Protein AF-A0A257M7D3-F1 (afdb_monomer_lite)

Radius of gyration: 27.9 Å; chains: 1; bounding box: 73×60×81 Å

Sequence (633 aa):
IAAAFLEKKAELAGRLEIVSFNLDELPDAGESIVRGLGVDWQVLRLPGGRKNPIYDPYVRSDPKLLTLSPTGNTALIMSGTTRQKEDTEGEPDYARMFQSTLARPWTEPRYVEQLSSLLSGDFLILDPDGGLDPKSPPELKAQSGTRKPLDRTAASVPEETLRAIQACFVAPPLRYRLPHSDISRNYAKAIELCRKTIASHPAAPDLWIVRNRLMVALLGLWKTDSDLGKLAEATAEARTALTAGFPAGGEVIARFCLARETLHQPKAESRAVIDQLVADSGGDKASGQSLAVAALLSLEVADRMRFEDYRGMILKDHTEDPMMWAFGAFLLDRYHRYWLFQVPFTAGWSYGRREAYFMSVGESEEARRLLKTELQAADSKTLRIPEDLDSEFTVIQFTNPPPWSKTREDGLPQSPERLIKPVIDFAATRPKGDVKVLVASFGGDPTAIHAELLAGRSKVDCPVVSVPGGIGSSLVHRLGILSEDTEINSVMLDRQGRILSMISGLATNKDGRTLINVVVRQDEKLVIAALEKGEIEKAKEFILALAPPFDPEALDAKGKKILKKPEHPLAHLRARARVYQALGQLDLALADAEEVVQRQLNTDGGMSLRTDELEQSEALRDSLIKLKQDTKK

Foldseek 3Di:
DLVLCVVCVQVCALLDADEAEAQPPDPVLCPVVCVVSVDPHHHHYDVNRCPRPVCCQACVDPPDDWDAQPLGFTDTDDPPFDPQDADPVRHRPVSVVVVLNCVDLCSDQLNSLLLLLLQLVLLQQDFLADAADLQQTLLNLLAPDDDGGDPADPLAQDPVLLRVLRVLRDDPLVSSVDRLVSNLVSLVVSLVSLVVSCVVRVPHPSNLSSLLSNLSSLSSCCSRVVDVVSLVVSQVSLVVSVVVNDDQSSSLSSLLSVLVVQVPPPPRPLVVSLQVQCVVCPNVNHGLSSLSSSLSSCSNVVVPVSVVVSLVVCLVPPLPRLSCLSVNLCSQAQVNVVRSNDHPDDGDLLVVLVSVCSLQQFDPSQQVDFDFDWWAFLVRDIDTPLPNPPAQKEKEKEAEDDPADPDPPVLFHNAPCLLCVLVVVVCVLAPVSRYAYAYEYLDDRQVVNQVVCCVDPVNDRHTYTYDPVRCSNSVCSSQLQNCRGRFIWMFMAGSNRRTRDTDNRSDPCSRPSSVVSSVLLVLLVVLVVCVVVVVLVVSVVSLCSQQPDDDQQDADPVRHGPNDRDDHDLSSLQSNLVSCVSVVVLVSSLVSLVVSLVVVCVSCVSNVHDDPVNVVSVVSNVVSVVVVVVVVD

Secondary structure (DSSP, 8-state):
-HHHHHHHHHHHTTT---EEEESS--TTTTHHHHHHTT---EEEE-TTGGGSTTHHHHTSSSS-PPP--TTS--PPPPTT---PPB-TTSSB-HHHHHHHHHSSGGGSHHHHHHHHHHHHTGGGS--TTSS--TTS-HHHHTSSS-PPPP---TTSPPHHHHHHHHTTSPPTTGGGGS-HHHHHHHHHHHHHHHHHHHHH-TT-TTHHHHHHHHHHHHHHHHHHH--HHHHHHHHHHHHHHHHH--STTTTHHHHHHHHHHHHTSTT--HHHHHHHHHHHTTGGG--HHHHHHHHHHHHHTT-HHHHHHHHHHHHHHTTT-GGGHHHHHHHH-HHHHHHTTS-----SHHHHHHHHHHHHS--SSGGG-B--EEEEETTS-EEEETTT--SSEEEEEEEPPSPPPSSTTS-S-S-HHHHHHHHHHHHHT-TT--EEEEEEESSS-HHHHHHHHHHSTT-----EEEPTTGGGSHHHHHTT---TTTS-EEEEEETT-BEEEEE-S-S---STHHHHHHHHHHHHHHHHHHHHTT-HHHHHHHHHHHSPPP-TT-B-TTS-B--S-----HHHHHHHHHHHHHTT-HHHHHHHHHHHHHHHHHHHHHHT---HHHHHHHHHHHHHHHHHHHTT-

Structure (mmCIF, N/CA/C/O backbone):
data_AF-A0A257M7D3-F1
#
_entry.id   AF-A0A257M7D3-F1
#
loop_
_atom_site.group_PDB
_atom_site.id
_atom_site.type_symbol
_atom_site.label_atom_id
_atom_site.label_alt_id
_atom_site.label_comp_id
_atom_site.label_asym_id
_atom_site.label_entity_id
_atom_site.label_seq_id
_atom_site.pdbx_PDB_ins_code
_atom_site.Cartn_x
_atom_site.Cartn_y
_atom_site.Cartn_z
_atom_site.occupancy
_atom_site.B_iso_or_equiv
_atom_site.auth_seq_id
_atom_site.auth_comp_id
_atom_site.auth_asym_id
_atom_site.auth_atom_id
_atom_site.pdbx_PDB_model_num
ATOM 1 N N . ILE A 1 1 ? 21.404 -0.556 25.371 1.00 83.56 1 ILE A N 1
ATOM 2 C CA . ILE A 1 1 ? 20.092 -0.557 24.666 1.00 83.56 1 ILE A CA 1
ATOM 3 C C . ILE A 1 1 ? 19.110 0.413 25.319 1.00 83.56 1 ILE A C 1
ATOM 5 O O . ILE A 1 1 ? 18.704 1.340 24.638 1.00 83.56 1 ILE A O 1
ATOM 9 N N . ALA A 1 2 ? 18.768 0.256 26.607 1.00 89.06 2 ALA A N 1
ATOM 10 C CA . ALA A 1 2 ? 17.772 1.105 27.283 1.00 89.06 2 ALA A CA 1
ATOM 11 C C . ALA A 1 2 ? 18.041 2.617 27.143 1.00 89.06 2 ALA A C 1
ATOM 13 O O . ALA A 1 2 ? 17.144 3.347 26.742 1.00 89.06 2 ALA A O 1
ATOM 14 N N . ALA A 1 3 ? 19.283 3.068 27.353 1.00 89.69 3 ALA A N 1
ATOM 15 C CA . ALA A 1 3 ? 19.664 4.470 27.143 1.00 89.69 3 ALA A CA 1
ATOM 16 C C . ALA A 1 3 ? 19.380 4.960 25.705 1.00 89.69 3 ALA A C 1
ATOM 18 O O . ALA A 1 3 ? 18.671 5.942 25.518 1.00 89.69 3 ALA A O 1
ATOM 19 N N . ALA A 1 4 ? 19.831 4.215 24.688 1.00 87.62 4 ALA A N 1
ATOM 20 C CA . ALA A 1 4 ? 19.592 4.543 23.277 1.00 87.62 4 ALA A CA 1
ATOM 21 C C . ALA A 1 4 ? 18.098 4.510 22.888 1.00 87.62 4 ALA A C 1
ATOM 23 O O . ALA A 1 4 ? 17.669 5.241 21.999 1.00 87.62 4 ALA A O 1
ATOM 24 N N . PHE A 1 5 ? 17.296 3.662 23.541 1.00 89.12 5 PHE A N 1
ATOM 25 C CA . PHE A 1 5 ? 15.842 3.670 23.383 1.00 89.12 5 PHE A CA 1
ATOM 26 C C . PHE A 1 5 ? 15.223 4.925 24.003 1.00 89.12 5 PHE A C 1
ATOM 28 O O . PHE A 1 5 ? 14.406 5.569 23.354 1.00 89.12 5 PHE A O 1
ATOM 35 N N . LEU A 1 6 ? 15.622 5.298 25.222 1.00 91.06 6 LEU A N 1
ATOM 36 C CA . LEU A 1 6 ? 15.100 6.478 25.918 1.00 91.06 6 LEU A CA 1
ATOM 37 C C . LEU A 1 6 ? 15.358 7.773 25.138 1.00 91.06 6 LEU A C 1
ATOM 39 O O . LEU A 1 6 ? 14.456 8.602 25.048 1.00 91.06 6 LEU A O 1
ATOM 43 N N . GLU A 1 7 ? 16.520 7.901 24.492 1.00 89.94 7 GLU A N 1
ATOM 44 C CA . GLU A 1 7 ? 16.837 9.018 23.584 1.00 89.94 7 GLU A CA 1
ATOM 45 C C . GLU A 1 7 ? 15.841 9.155 22.419 1.00 89.94 7 GLU A C 1
ATOM 47 O O . GLU A 1 7 ? 15.617 10.255 21.917 1.00 89.94 7 GLU A O 1
ATOM 52 N N . LYS A 1 8 ? 15.222 8.046 21.995 1.00 86.62 8 LYS A N 1
ATOM 53 C CA . LYS A 1 8 ? 14.304 7.971 20.849 1.00 86.62 8 LYS A CA 1
ATOM 54 C C . LYS A 1 8 ? 12.865 7.616 21.228 1.00 86.62 8 LYS A C 1
ATOM 56 O O . LYS A 1 8 ? 12.041 7.434 20.335 1.00 86.62 8 LYS A O 1
ATOM 61 N N . LYS A 1 9 ? 12.524 7.524 22.519 1.00 86.00 9 LYS A N 1
ATOM 62 C CA . LYS A 1 9 ? 11.232 6.979 22.985 1.00 86.00 9 LYS A CA 1
ATOM 63 C C . LYS A 1 9 ? 10.034 7.689 22.350 1.00 86.00 9 LYS A C 1
ATOM 65 O O . LYS A 1 9 ? 9.109 7.029 21.891 1.00 86.00 9 LYS A O 1
ATOM 70 N N . ALA A 1 10 ? 10.074 9.020 22.281 1.00 82.19 10 ALA A N 1
ATOM 71 C CA . ALA A 1 10 ? 9.010 9.811 21.663 1.00 82.19 10 ALA A CA 1
ATOM 72 C C . ALA A 1 10 ? 8.908 9.585 20.144 1.00 82.19 10 ALA A C 1
ATOM 74 O O . ALA A 1 10 ? 7.807 9.525 19.610 1.00 82.19 10 ALA A O 1
ATOM 75 N N . GLU A 1 11 ? 10.044 9.419 19.460 1.00 80.88 11 GLU A N 1
ATOM 76 C CA . GLU A 1 11 ? 10.101 9.126 18.023 1.00 80.88 11 GLU A CA 1
ATOM 77 C C . GLU A 1 11 ? 9.483 7.750 17.726 1.00 80.88 11 GLU A C 1
ATOM 79 O O . GLU A 1 11 ? 8.815 7.574 16.711 1.00 80.88 11 GLU A O 1
ATOM 84 N N . LEU A 1 12 ? 9.728 6.761 18.591 1.00 84.62 12 LEU A N 1
ATOM 85 C CA . LEU A 1 12 ? 9.393 5.347 18.382 1.00 84.62 12 LEU A CA 1
ATOM 86 C C . LEU A 1 12 ? 8.011 4.930 18.899 1.00 84.62 12 LEU A C 1
ATOM 88 O O . LEU A 1 12 ? 7.609 3.788 18.668 1.00 84.62 12 LEU A O 1
ATOM 92 N N . ALA A 1 13 ? 7.297 5.819 19.591 1.00 82.31 13 ALA A N 1
ATOM 93 C CA . ALA A 1 13 ? 5.972 5.536 20.135 1.00 82.31 13 ALA A CA 1
ATOM 94 C C . ALA A 1 13 ? 5.028 5.003 19.042 1.00 82.31 13 ALA A C 1
ATOM 96 O O . ALA A 1 13 ? 4.959 5.577 17.956 1.00 82.31 13 ALA A O 1
ATOM 97 N N . GLY A 1 14 ? 4.356 3.879 19.314 1.00 77.62 14 GLY A N 1
ATOM 98 C CA . GLY A 1 14 ? 3.456 3.212 18.362 1.00 77.62 14 GLY A CA 1
ATOM 99 C C . GLY A 1 14 ? 4.124 2.414 17.245 1.00 77.62 14 GLY A C 1
ATOM 100 O O . GLY A 1 14 ? 3.480 1.576 16.623 1.00 77.62 14 GLY A O 1
ATOM 101 N N . ARG A 1 15 ? 5.418 2.642 16.990 1.00 81.44 15 ARG A N 1
ATOM 102 C CA . ARG A 1 15 ? 6.153 2.014 15.880 1.00 81.44 15 ARG A CA 1
ATOM 103 C C . ARG A 1 15 ? 6.943 0.786 16.293 1.00 81.44 15 ARG A C 1
ATOM 105 O O . ARG A 1 15 ? 7.139 -0.121 15.489 1.00 81.44 15 ARG A O 1
ATOM 112 N N . LEU A 1 16 ? 7.462 0.802 17.516 1.00 84.69 16 LEU A N 1
ATOM 113 C CA . LEU A 1 16 ? 8.319 -0.248 18.039 1.00 84.69 16 LEU A CA 1
ATOM 114 C C . LEU A 1 16 ? 7.943 -0.563 19.480 1.00 84.69 16 LEU A C 1
ATOM 116 O O . LEU A 1 16 ? 8.000 0.302 20.353 1.00 84.69 16 LEU A O 1
ATOM 120 N N . GLU A 1 17 ? 7.669 -1.836 19.726 1.00 85.00 17 GLU A N 1
ATOM 121 C CA . GLU A 1 17 ? 7.594 -2.396 21.064 1.00 85.00 17 GLU A CA 1
ATOM 122 C C . GLU A 1 17 ? 8.868 -3.195 21.355 1.00 85.00 17 GLU A C 1
ATOM 124 O O . GLU A 1 17 ? 9.373 -3.930 20.502 1.00 85.00 17 GLU A O 1
ATOM 129 N N . ILE A 1 18 ? 9.410 -3.035 22.563 1.00 88.00 18 ILE A N 1
ATOM 130 C CA . ILE A 1 18 ? 10.514 -3.860 23.049 1.00 88.00 18 ILE A CA 1
ATOM 131 C C . ILE A 1 18 ? 9.960 -4.792 24.114 1.00 88.00 18 ILE A C 1
ATOM 133 O O . ILE A 1 18 ? 9.440 -4.349 25.139 1.00 88.00 18 ILE A O 1
ATOM 137 N N . VAL A 1 19 ? 10.131 -6.088 23.869 1.00 90.12 19 VAL A N 1
ATOM 138 C CA . VAL A 1 19 ? 9.801 -7.154 24.809 1.00 90.12 19 VAL A CA 1
ATOM 139 C C . VAL A 1 19 ? 11.103 -7.761 25.318 1.00 90.12 19 VAL A C 1
ATOM 141 O O . VAL A 1 19 ? 11.933 -8.237 24.542 1.00 90.12 19 VAL A O 1
ATOM 144 N N . SER A 1 20 ? 11.299 -7.717 26.631 1.00 91.31 20 SER A N 1
ATOM 145 C CA . SER A 1 20 ? 12.447 -8.307 27.309 1.00 91.31 20 SER A CA 1
ATOM 146 C C . SER A 1 20 ? 12.133 -9.750 27.683 1.00 91.31 20 SER A C 1
ATOM 148 O O . SER A 1 20 ? 11.182 -10.004 28.419 1.00 91.31 20 SER A O 1
ATOM 150 N N . PHE A 1 21 ? 12.943 -10.694 27.208 1.00 90.00 21 PHE A N 1
ATOM 151 C CA . PHE A 1 21 ? 12.859 -12.091 27.625 1.00 90.00 21 PHE A CA 1
ATOM 152 C C . PHE A 1 21 ? 13.926 -12.395 28.671 1.00 90.00 21 PHE A C 1
ATOM 154 O O . PHE A 1 21 ? 15.122 -12.289 28.401 1.00 90.00 21 PHE A O 1
ATOM 161 N N . ASN A 1 22 ? 13.498 -12.821 29.857 1.00 90.69 22 ASN A N 1
ATOM 162 C CA . ASN A 1 22 ? 14.403 -13.327 30.875 1.00 90.69 22 ASN A CA 1
ATOM 163 C C . ASN A 1 22 ? 14.682 -14.816 30.686 1.00 90.69 22 ASN A C 1
ATOM 165 O O . ASN A 1 22 ? 13.774 -15.624 30.473 1.00 90.69 22 ASN A O 1
ATOM 169 N N . LEU A 1 23 ? 15.967 -15.146 30.795 1.00 89.25 23 LEU A N 1
ATOM 170 C CA . LEU A 1 23 ? 16.522 -16.479 30.571 1.00 89.25 23 LEU A CA 1
ATOM 171 C C . LEU A 1 23 ? 17.004 -17.146 31.866 1.00 89.25 23 LEU A C 1
ATOM 173 O O . LEU A 1 23 ? 17.443 -18.295 31.831 1.00 89.25 23 LEU A O 1
ATOM 177 N N . ASP A 1 24 ? 16.938 -16.421 32.984 1.00 88.31 24 ASP A N 1
ATOM 178 C CA . ASP A 1 24 ? 17.492 -16.813 34.283 1.00 88.31 24 ASP A CA 1
ATOM 179 C C . ASP A 1 24 ? 16.401 -17.271 35.268 1.00 88.31 24 ASP A C 1
ATOM 181 O O . ASP A 1 24 ? 16.671 -17.439 36.455 1.00 88.31 24 ASP A O 1
ATOM 185 N N . GLU A 1 25 ? 15.169 -17.485 34.782 1.00 84.12 25 GLU A N 1
ATOM 186 C CA . GLU A 1 25 ? 14.016 -17.954 35.570 1.00 84.12 25 GLU A CA 1
ATOM 187 C C . GLU A 1 25 ? 13.715 -17.074 36.800 1.00 84.12 25 GLU A C 1
ATOM 189 O O . GLU A 1 25 ? 13.218 -17.553 37.823 1.00 84.12 25 GLU A O 1
ATOM 194 N N . LEU A 1 26 ? 13.991 -15.767 36.706 1.00 88.94 26 LEU A N 1
ATOM 195 C CA . LEU A 1 26 ? 13.772 -14.840 37.816 1.00 88.94 26 LEU A CA 1
ATOM 196 C C . LEU A 1 26 ? 12.287 -14.804 38.226 1.00 88.94 26 LEU A C 1
ATOM 198 O O . LEU A 1 26 ? 11.414 -14.841 37.348 1.00 88.94 26 LEU A O 1
ATOM 202 N N . PRO A 1 27 ? 11.964 -14.687 39.532 1.00 88.75 27 PRO A N 1
ATOM 203 C CA . PRO A 1 27 ? 10.584 -14.698 4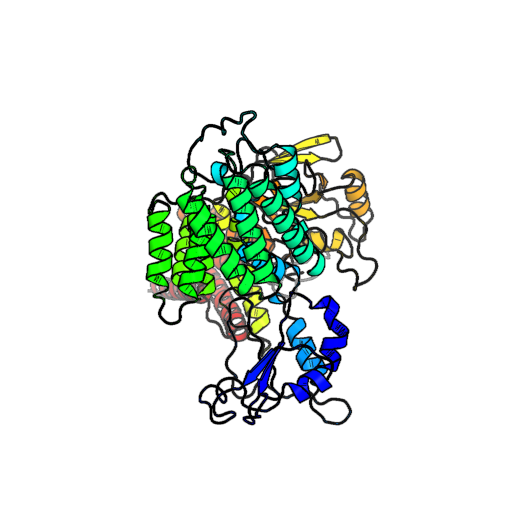0.023 1.00 88.75 27 PRO A CA 1
ATOM 204 C C . PRO A 1 27 ? 9.670 -13.669 39.349 1.00 88.75 27 PRO A C 1
ATOM 206 O O . PRO A 1 27 ? 8.561 -14.020 38.961 1.00 88.75 27 PRO A O 1
ATOM 209 N N . ASP A 1 28 ? 10.162 -12.450 39.130 1.00 92.31 28 ASP A N 1
ATOM 210 C CA . ASP A 1 28 ? 9.473 -11.347 38.445 1.00 92.31 28 ASP A CA 1
ATOM 211 C C . ASP A 1 28 ? 9.850 -11.242 36.956 1.00 92.31 28 ASP A C 1
ATOM 213 O O . ASP A 1 28 ? 9.672 -10.202 36.328 1.00 92.31 28 ASP A O 1
ATOM 217 N N . ALA A 1 29 ? 10.462 -12.295 36.404 1.00 91.31 29 ALA A N 1
ATOM 218 C CA . ALA A 1 29 ? 11.046 -12.314 35.067 1.00 91.31 29 ALA A CA 1
ATOM 219 C C . ALA A 1 29 ? 12.055 -11.171 34.809 1.00 91.31 29 ALA A C 1
ATOM 221 O O . ALA A 1 29 ? 12.336 -10.857 33.662 1.00 91.31 29 ALA A O 1
ATOM 222 N N . GLY A 1 30 ? 12.642 -10.554 35.840 1.00 92.06 30 GLY A N 1
ATOM 223 C CA . GLY A 1 30 ? 13.561 -9.424 35.690 1.00 92.06 30 GLY A CA 1
ATOM 224 C C . GLY A 1 30 ? 12.871 -8.068 35.526 1.00 92.06 30 GLY A C 1
ATOM 225 O O . GLY A 1 30 ? 13.534 -7.095 35.161 1.00 92.06 30 GLY A O 1
ATOM 226 N N . GLU A 1 31 ? 11.568 -7.972 35.805 1.00 94.50 31 GLU A N 1
ATOM 227 C CA . GLU A 1 31 ? 10.823 -6.713 35.745 1.00 94.50 31 GLU A CA 1
ATOM 228 C C . GLU A 1 31 ? 11.464 -5.623 36.606 1.00 94.50 31 GLU A C 1
ATOM 230 O O . GLU A 1 31 ? 11.688 -4.519 36.112 1.00 94.50 31 GLU A O 1
ATOM 235 N N . SER A 1 32 ? 11.867 -5.931 37.840 1.00 94.31 32 SER A N 1
ATOM 236 C CA . SER A 1 32 ? 12.517 -4.959 38.730 1.00 94.31 32 SER A CA 1
ATOM 237 C C . SER A 1 32 ? 13.779 -4.349 38.106 1.00 94.31 32 SER A C 1
ATOM 239 O O . SER A 1 32 ? 14.041 -3.157 38.268 1.00 94.31 32 SER A O 1
ATOM 241 N N . ILE A 1 33 ? 14.538 -5.143 37.340 1.00 93.50 33 ILE A N 1
ATOM 242 C CA . ILE A 1 33 ? 15.747 -4.691 36.636 1.00 93.50 33 ILE A CA 1
ATOM 243 C C . ILE A 1 33 ? 15.359 -3.754 35.489 1.00 93.50 33 ILE A C 1
ATOM 245 O O . ILE A 1 33 ? 15.890 -2.651 35.388 1.00 93.50 33 ILE A O 1
ATOM 249 N N . VAL A 1 34 ? 14.409 -4.168 34.647 1.00 93.69 34 VAL A N 1
ATOM 250 C CA . VAL A 1 34 ? 13.935 -3.381 33.495 1.00 93.69 34 VAL A CA 1
ATOM 251 C C . VAL A 1 34 ? 13.352 -2.038 33.947 1.00 93.69 34 VAL A C 1
ATOM 253 O O . VAL A 1 34 ? 13.697 -0.998 33.385 1.00 93.69 34 VAL A O 1
ATOM 256 N N . ARG A 1 35 ? 12.539 -2.030 35.010 1.00 95.12 35 ARG A N 1
ATOM 257 C CA . ARG A 1 35 ? 11.995 -0.798 35.604 1.00 95.12 35 ARG A CA 1
ATOM 258 C C . ARG A 1 35 ? 13.096 0.080 36.199 1.00 95.12 35 ARG A C 1
ATOM 260 O O . ARG A 1 35 ? 13.055 1.294 36.020 1.00 95.12 35 ARG A O 1
ATOM 267 N N . GLY A 1 36 ? 14.110 -0.518 36.832 1.00 95.94 36 GLY A N 1
ATOM 268 C CA . GLY A 1 36 ? 15.290 0.192 37.340 1.00 95.94 36 GLY A CA 1
ATOM 269 C C . GLY A 1 36 ? 16.098 0.918 36.256 1.00 95.94 36 GLY A C 1
ATOM 270 O O . GLY A 1 36 ? 16.754 1.913 36.552 1.00 95.94 36 GLY A O 1
ATOM 271 N N . LEU A 1 37 ? 16.003 0.481 34.993 1.00 93.19 37 LEU A N 1
ATOM 272 C CA . LEU A 1 37 ? 16.604 1.152 33.832 1.00 93.19 37 LEU A CA 1
ATOM 273 C C . LEU A 1 37 ? 15.753 2.314 33.281 1.00 93.19 37 LEU A C 1
ATOM 275 O O . LEU A 1 37 ? 16.146 2.939 32.297 1.00 93.19 37 LEU A O 1
ATOM 279 N N . GLY A 1 38 ? 14.591 2.601 33.878 1.00 92.69 38 GLY A N 1
ATOM 280 C CA . GLY A 1 38 ? 13.702 3.693 33.471 1.00 92.69 38 GLY A CA 1
ATOM 281 C C . GLY A 1 38 ? 12.823 3.388 32.253 1.00 92.69 38 GLY A C 1
ATOM 282 O O . GLY A 1 38 ? 12.281 4.316 31.655 1.00 92.69 38 GLY A O 1
ATOM 283 N N . VAL A 1 39 ? 12.677 2.113 31.870 1.00 91.62 39 VAL A N 1
ATOM 284 C CA . VAL A 1 39 ? 11.871 1.688 30.713 1.00 91.62 39 VAL A CA 1
ATOM 285 C C . VAL A 1 39 ? 10.668 0.826 31.115 1.00 91.62 39 VAL A C 1
ATOM 287 O O . VAL A 1 39 ? 10.680 0.068 32.086 1.00 91.62 39 VAL A O 1
ATOM 290 N N . ASP A 1 40 ? 9.607 0.940 30.326 1.00 89.25 40 ASP A N 1
ATOM 291 C CA . ASP A 1 40 ? 8.291 0.317 30.493 1.00 89.25 40 ASP A CA 1
ATOM 292 C C . ASP A 1 40 ? 8.095 -0.926 29.609 1.00 89.25 40 ASP A C 1
ATOM 294 O O . ASP A 1 40 ? 6.973 -1.346 29.360 1.00 89.25 40 ASP A O 1
ATOM 298 N N . TRP A 1 41 ? 9.190 -1.544 29.157 1.00 91.56 41 TRP A N 1
ATOM 299 C CA . TRP A 1 41 ? 9.153 -2.726 28.293 1.00 91.56 41 TRP A CA 1
ATOM 300 C C . TRP A 1 41 ? 8.364 -3.874 28.924 1.00 91.56 41 TRP A C 1
ATOM 302 O O . TRP A 1 41 ? 8.444 -4.095 30.142 1.00 91.56 41 TRP A O 1
ATOM 312 N N . GLN A 1 42 ? 7.638 -4.621 28.090 1.00 90.44 42 GLN A N 1
ATOM 313 C CA . GLN A 1 42 ? 7.001 -5.859 28.518 1.00 90.44 42 GLN A CA 1
ATOM 314 C C . GLN A 1 42 ? 8.088 -6.868 28.881 1.00 90.44 42 GLN A C 1
ATOM 316 O O . GLN A 1 42 ? 9.102 -6.984 28.191 1.00 90.44 42 GLN A O 1
ATOM 321 N N . VAL A 1 43 ? 7.885 -7.591 29.978 1.00 92.94 43 VAL A N 1
ATOM 322 C CA . VAL A 1 43 ? 8.852 -8.568 30.470 1.00 92.94 43 VAL A CA 1
ATOM 323 C C . VAL A 1 43 ? 8.209 -9.940 30.464 1.00 92.94 43 VAL A C 1
ATOM 325 O O . VAL A 1 43 ? 7.165 -10.155 31.075 1.00 92.94 43 VAL A O 1
ATOM 328 N N . LEU A 1 44 ? 8.831 -10.862 29.740 1.00 91.81 44 LEU A N 1
ATOM 329 C CA . LEU A 1 44 ? 8.385 -12.234 29.599 1.00 91.81 44 LEU A CA 1
ATOM 330 C C . LEU A 1 44 ? 9.466 -13.178 30.103 1.00 91.81 44 LEU A C 1
ATOM 332 O O . LEU A 1 44 ? 10.666 -12.933 29.980 1.00 91.81 44 LEU A O 1
ATOM 336 N N . ARG A 1 45 ? 9.030 -14.305 30.651 1.00 91.56 45 ARG A N 1
ATOM 337 C CA . ARG A 1 45 ? 9.918 -15.412 30.981 1.00 91.56 45 ARG A CA 1
ATOM 338 C C . ARG A 1 45 ? 9.958 -16.377 29.807 1.00 91.56 45 ARG A C 1
ATOM 340 O O . ARG A 1 45 ? 8.900 -16.768 29.318 1.00 91.56 45 ARG A O 1
ATOM 347 N N . LEU A 1 46 ? 11.152 -16.802 29.395 1.00 89.69 46 LEU A N 1
ATOM 348 C CA . LEU A 1 46 ? 11.295 -17.940 28.493 1.00 89.69 46 LEU A CA 1
ATOM 349 C C . LEU A 1 46 ? 11.382 -19.230 29.325 1.00 89.69 46 LEU A C 1
ATOM 351 O O . LEU A 1 46 ? 12.406 -19.425 29.978 1.00 89.69 46 LEU A O 1
ATOM 355 N N . PRO A 1 47 ? 10.370 -20.120 29.315 1.00 89.88 47 PRO A N 1
ATOM 356 C CA . PRO A 1 47 ? 10.394 -21.313 30.158 1.00 89.88 47 PRO A CA 1
ATOM 357 C C . PRO A 1 47 ? 11.592 -22.212 29.841 1.00 89.88 47 PRO A C 1
ATOM 359 O O . PRO A 1 47 ? 11.806 -22.576 28.686 1.00 89.88 47 PRO A O 1
ATOM 362 N N . GLY A 1 48 ? 12.372 -22.580 30.854 1.00 89.88 48 GLY A N 1
ATOM 363 C CA . GLY A 1 48 ? 13.611 -23.347 30.696 1.00 89.88 48 GLY A CA 1
ATOM 364 C C . GLY A 1 48 ? 14.821 -22.504 30.273 1.00 89.88 48 GLY A C 1
ATOM 365 O O . GLY A 1 48 ? 15.915 -23.054 30.111 1.00 89.88 48 GLY A O 1
ATOM 366 N N . GLY A 1 49 ? 14.652 -21.189 30.105 1.00 88.69 49 GLY A N 1
ATOM 367 C CA . GLY A 1 49 ? 15.708 -20.238 29.771 1.00 88.69 49 GLY A CA 1
ATOM 368 C C . GLY A 1 49 ? 16.534 -20.666 28.560 1.00 88.69 49 GLY A C 1
ATOM 369 O O . GLY A 1 49 ? 16.001 -21.012 27.508 1.00 88.69 49 GLY A O 1
ATOM 370 N N . ARG A 1 50 ? 17.859 -20.713 28.730 1.00 88.31 50 ARG A N 1
ATOM 371 C CA . ARG A 1 50 ? 18.816 -21.143 27.689 1.00 88.31 50 ARG A CA 1
ATOM 372 C C . ARG A 1 50 ? 18.668 -22.603 27.256 1.00 88.31 50 ARG A C 1
ATOM 374 O O . ARG A 1 50 ? 19.183 -22.979 26.214 1.00 88.31 50 ARG A O 1
ATOM 381 N N . LYS A 1 51 ? 17.990 -23.438 28.051 1.00 89.75 51 LYS A N 1
ATOM 382 C CA . LYS A 1 51 ? 17.697 -24.837 27.694 1.00 89.75 51 LYS A CA 1
ATOM 383 C C . LYS A 1 51 ? 16.417 -24.970 26.873 1.00 89.75 51 LYS A C 1
ATOM 385 O O . LYS A 1 51 ? 16.086 -26.078 26.455 1.00 89.75 51 LYS A O 1
ATOM 390 N N . ASN A 1 52 ? 15.671 -23.882 26.678 1.00 89.44 52 ASN A N 1
ATOM 391 C CA . ASN A 1 52 ? 14.495 -23.912 25.829 1.00 89.44 52 ASN A CA 1
ATOM 392 C C . ASN A 1 52 ? 14.918 -24.238 24.382 1.00 89.44 52 ASN A C 1
ATOM 394 O O . ASN A 1 52 ? 15.808 -23.565 23.860 1.00 89.44 52 ASN A O 1
ATOM 398 N N . PRO A 1 53 ? 14.272 -25.202 23.700 1.00 88.00 53 PRO A N 1
ATOM 399 C CA . PRO A 1 53 ? 14.593 -25.547 22.314 1.00 88.00 53 PRO A CA 1
ATOM 400 C C . PRO A 1 53 ? 14.542 -24.376 21.321 1.00 88.00 53 PRO A C 1
ATOM 402 O O . PRO A 1 53 ? 15.162 -24.460 20.264 1.00 88.00 53 PRO A O 1
ATOM 405 N N . ILE A 1 54 ? 13.826 -23.288 21.633 1.00 85.44 54 ILE A N 1
ATOM 406 C CA . ILE A 1 54 ? 13.780 -22.091 20.782 1.00 85.44 54 ILE A CA 1
ATOM 407 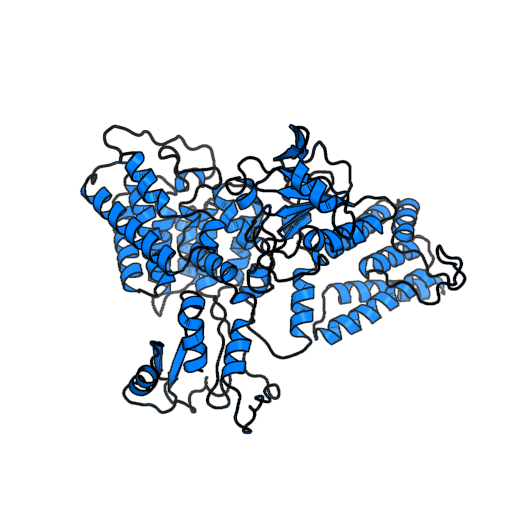C C . ILE A 1 54 ? 14.982 -21.158 20.990 1.00 85.44 54 ILE A C 1
ATOM 409 O O . ILE A 1 54 ? 15.241 -20.311 20.144 1.00 85.44 54 ILE A O 1
ATOM 413 N N . TYR A 1 55 ? 15.741 -21.287 22.078 1.00 85.19 55 TYR A N 1
ATOM 414 C CA . TYR A 1 55 ? 16.832 -20.358 22.379 1.00 85.19 55 TYR A CA 1
ATOM 415 C C . TYR A 1 55 ? 17.981 -20.450 21.354 1.00 85.19 55 TYR A C 1
ATOM 417 O O . TYR A 1 55 ? 18.370 -19.444 20.758 1.00 85.19 55 TYR A O 1
ATOM 425 N N . ASP A 1 56 ? 18.490 -21.653 21.079 1.00 82.19 56 ASP A N 1
ATOM 426 C CA . ASP A 1 56 ? 19.634 -21.858 20.174 1.00 82.19 56 ASP A CA 1
ATOM 427 C C . ASP A 1 56 ? 19.367 -21.502 18.693 1.00 82.19 56 ASP A C 1
ATOM 429 O O . ASP A 1 56 ? 20.270 -20.976 18.027 1.00 82.19 56 ASP A O 1
ATOM 433 N N . PRO A 1 57 ? 18.159 -21.736 18.137 1.00 80.06 57 PRO A N 1
ATOM 434 C CA . PRO A 1 57 ? 17.820 -21.280 16.790 1.00 80.06 57 PRO A CA 1
ATOM 435 C C . PRO A 1 57 ? 17.850 -19.752 16.606 1.00 80.06 57 PRO A C 1
ATOM 437 O O . PRO A 1 57 ? 18.206 -19.283 15.520 1.00 80.06 57 PRO A O 1
ATOM 440 N N . TYR A 1 58 ? 17.508 -18.976 17.644 1.00 78.50 58 TYR A N 1
ATOM 441 C CA . TYR A 1 58 ? 17.262 -17.533 17.513 1.00 78.50 58 TYR A CA 1
ATOM 442 C C . TYR A 1 58 ? 18.249 -16.624 18.256 1.00 78.50 58 TYR A C 1
ATOM 444 O O . TYR A 1 58 ? 18.462 -15.506 17.805 1.00 78.50 58 TYR A O 1
ATOM 452 N N . VAL A 1 59 ? 18.867 -17.034 19.366 1.00 77.19 59 VAL A N 1
ATOM 453 C CA . VAL A 1 59 ? 19.623 -16.106 20.236 1.00 77.19 59 VAL A CA 1
ATOM 454 C C . VAL A 1 59 ? 21.128 -16.377 20.235 1.00 77.19 59 VAL A C 1
ATOM 456 O O . VAL A 1 59 ? 21.900 -15.453 19.969 1.00 77.19 59 VAL A O 1
ATOM 459 N N . ARG A 1 60 ? 21.551 -17.633 20.447 1.00 70.31 60 ARG A N 1
ATOM 460 C CA . ARG A 1 60 ? 22.948 -18.144 20.504 1.00 70.31 60 ARG A CA 1
ATOM 461 C C . ARG A 1 60 ? 23.943 -17.439 21.449 1.00 70.31 60 ARG A C 1
ATOM 463 O O . ARG A 1 60 ? 24.977 -18.027 21.747 1.00 70.31 60 ARG A O 1
ATOM 470 N N . SER A 1 61 ? 23.681 -16.219 21.906 1.00 75.00 61 SER A N 1
ATOM 471 C CA . SER A 1 61 ? 24.549 -15.419 22.778 1.00 75.00 61 SER A CA 1
ATOM 472 C C . SER A 1 61 ? 23.741 -14.328 23.472 1.00 75.00 61 SER A C 1
ATOM 474 O O . SER A 1 61 ? 22.881 -13.731 22.826 1.00 75.00 61 SER A O 1
ATOM 476 N N . ASP A 1 62 ? 24.098 -13.984 24.706 1.00 77.69 62 ASP A N 1
ATOM 477 C CA . ASP A 1 62 ? 23.428 -12.928 25.466 1.00 77.69 62 ASP A CA 1
ATOM 478 C C . ASP A 1 62 ? 24.303 -11.676 25.626 1.00 77.69 62 ASP A C 1
ATOM 480 O O . ASP A 1 62 ? 25.516 -11.813 25.790 1.00 77.69 62 ASP A O 1
ATOM 484 N N . PRO A 1 63 ? 23.704 -10.470 25.654 1.00 77.50 63 PRO A N 1
ATOM 485 C CA . PRO A 1 63 ? 22.325 -10.170 25.275 1.00 77.50 63 PRO A CA 1
ATOM 486 C C . PRO A 1 63 ? 22.159 -10.131 23.742 1.00 77.50 63 PRO A C 1
ATOM 488 O O . PRO A 1 63 ? 23.076 -9.767 22.999 1.00 77.50 63 PRO A O 1
ATOM 491 N N . LYS A 1 64 ? 20.955 -10.452 23.256 1.00 78.38 64 LYS A N 1
ATOM 492 C CA . LYS A 1 64 ? 20.606 -10.405 21.829 1.00 78.38 64 LYS A CA 1
ATOM 493 C C . LYS A 1 64 ? 19.328 -9.621 21.596 1.00 78.38 64 LYS A C 1
ATOM 495 O O . LYS A 1 64 ? 18.329 -9.840 22.270 1.00 78.38 64 LYS A O 1
ATOM 500 N N . LEU A 1 65 ? 19.353 -8.767 20.577 1.00 80.25 65 LEU A N 1
ATOM 501 C CA . LEU A 1 65 ? 18.148 -8.170 20.020 1.00 80.25 65 LEU A CA 1
ATOM 502 C C . LEU A 1 65 ? 17.662 -9.016 18.840 1.00 80.25 65 LEU A C 1
ATOM 504 O O . LEU A 1 65 ? 18.402 -9.233 17.875 1.00 80.25 65 LEU A O 1
ATOM 508 N N . LEU A 1 66 ? 16.423 -9.485 18.939 1.00 80.31 66 LEU A N 1
ATOM 509 C CA . LEU A 1 66 ? 15.684 -10.105 17.850 1.00 80.31 66 LEU A CA 1
ATOM 510 C C . LEU A 1 66 ? 14.700 -9.090 17.300 1.00 80.31 66 LEU A C 1
ATOM 512 O O . LEU A 1 66 ? 13.983 -8.453 18.068 1.00 80.31 66 LEU A O 1
ATOM 516 N N . THR A 1 67 ? 14.661 -8.942 15.979 1.00 80.19 67 THR A N 1
ATOM 517 C CA . THR A 1 67 ? 13.666 -8.086 15.343 1.00 80.19 67 THR A CA 1
ATOM 518 C C . THR A 1 67 ? 12.573 -8.931 14.719 1.00 80.19 67 THR A C 1
ATOM 520 O O . THR A 1 67 ? 12.851 -9.881 13.983 1.00 80.19 67 THR A O 1
ATOM 523 N N . LEU A 1 68 ? 11.334 -8.569 15.024 1.00 81.81 68 LEU A N 1
ATOM 524 C CA . LEU A 1 68 ? 10.126 -9.144 14.453 1.00 81.81 68 LEU A CA 1
ATOM 525 C C . LEU A 1 68 ? 9.558 -8.127 13.461 1.00 81.81 68 LEU A C 1
ATOM 527 O O . LEU A 1 68 ? 9.478 -6.940 13.775 1.00 81.81 68 LEU A O 1
ATOM 531 N N . SER A 1 69 ? 9.197 -8.570 12.260 1.00 79.44 69 SER A N 1
ATOM 532 C CA . SER A 1 69 ? 8.413 -7.745 11.338 1.00 79.44 69 SER A CA 1
ATOM 533 C C . SER A 1 69 ? 7.026 -7.467 11.939 1.00 79.44 69 SER A C 1
ATOM 535 O O . SER A 1 69 ? 6.553 -8.296 12.721 1.00 79.44 69 SER A O 1
ATOM 537 N N . PRO A 1 70 ? 6.294 -6.432 11.489 1.00 77.31 70 PRO A N 1
ATOM 538 C CA . PRO A 1 70 ? 4.917 -6.176 11.933 1.00 77.31 70 PRO A CA 1
ATOM 539 C C . PRO A 1 70 ? 3.947 -7.361 11.766 1.00 77.31 70 PRO A C 1
ATOM 541 O O . PRO A 1 70 ? 2.934 -7.434 12.449 1.00 77.31 70 PRO A O 1
ATOM 544 N N . THR A 1 71 ? 4.262 -8.307 10.879 1.00 78.75 71 THR A N 1
ATOM 545 C CA . THR A 1 71 ? 3.486 -9.529 10.605 1.00 78.75 71 THR A CA 1
ATOM 546 C C . THR A 1 71 ? 4.017 -10.777 11.326 1.00 78.75 71 THR A C 1
ATOM 548 O O . THR A 1 71 ? 3.645 -11.896 10.989 1.00 78.75 71 THR A O 1
ATOM 551 N N . GLY A 1 72 ? 4.915 -10.613 12.305 1.00 80.25 72 GLY A N 1
ATOM 552 C CA . GLY A 1 72 ? 5.378 -11.696 13.185 1.00 80.25 72 GLY A CA 1
ATOM 553 C C . GLY A 1 72 ? 6.532 -12.567 12.669 1.00 80.25 72 GLY A C 1
ATOM 554 O O . GLY A 1 72 ? 6.894 -13.544 13.320 1.00 80.25 72 GLY A O 1
ATOM 555 N N . ASN A 1 73 ? 7.157 -12.230 11.540 1.00 81.19 73 ASN A N 1
ATOM 556 C CA . ASN A 1 73 ? 8.301 -12.965 11.001 1.00 81.19 73 ASN A CA 1
ATOM 557 C C . ASN A 1 73 ? 9.622 -12.499 11.635 1.00 81.19 73 ASN A C 1
ATOM 559 O O . ASN A 1 73 ? 9.871 -11.303 11.785 1.00 81.19 73 ASN A O 1
ATOM 563 N N . THR A 1 74 ? 10.515 -13.437 11.961 1.00 80.00 74 THR A N 1
ATOM 564 C CA . THR A 1 74 ? 11.881 -13.149 12.429 1.00 80.00 74 THR A CA 1
ATOM 565 C C . THR A 1 74 ? 12.897 -14.084 11.784 1.00 80.00 74 THR A C 1
ATOM 567 O O . THR A 1 74 ? 12.577 -15.207 11.395 1.00 80.00 74 THR A O 1
ATOM 570 N N . ALA A 1 75 ? 14.132 -13.612 11.631 1.00 74.88 75 ALA A N 1
ATOM 571 C CA . ALA A 1 75 ? 15.199 -14.396 11.029 1.00 74.88 75 ALA A CA 1
ATOM 572 C C . ALA A 1 75 ? 15.812 -15.383 12.039 1.00 74.88 75 ALA A C 1
ATOM 574 O O . ALA A 1 75 ? 16.151 -15.009 13.161 1.00 74.88 75 ALA A O 1
ATOM 575 N N . LEU A 1 76 ? 16.046 -16.624 11.604 1.00 73.12 76 LEU A N 1
ATOM 576 C CA . LEU A 1 76 ? 16.901 -17.577 12.322 1.00 73.12 76 LEU A CA 1
ATOM 577 C C . LEU A 1 76 ? 18.368 -17.117 12.270 1.00 73.12 76 LEU A C 1
ATOM 579 O O . LEU A 1 76 ? 18.821 -16.586 11.249 1.00 73.12 76 LEU A O 1
ATOM 583 N N . ILE A 1 77 ? 19.142 -17.345 13.340 1.00 64.25 77 ILE A N 1
ATOM 584 C CA . ILE A 1 77 ? 20.572 -17.005 13.326 1.00 64.25 77 ILE A CA 1
ATOM 585 C C . ILE A 1 77 ? 21.317 -17.935 12.366 1.00 64.25 77 ILE A C 1
ATOM 587 O O . ILE A 1 77 ? 21.398 -19.146 12.578 1.00 64.25 77 ILE A O 1
ATOM 591 N N . MET A 1 78 ? 21.963 -17.347 11.356 1.00 52.88 78 MET A N 1
ATOM 592 C CA . MET A 1 78 ? 22.952 -18.054 10.544 1.00 52.88 78 MET A CA 1
ATOM 593 C C . MET A 1 78 ? 24.293 -18.156 11.278 1.00 52.88 78 MET A C 1
ATOM 595 O O . MET A 1 78 ? 24.757 -17.211 11.920 1.00 52.88 78 MET A O 1
ATOM 599 N N . SER A 1 79 ? 24.961 -19.298 11.140 1.00 40.19 79 SER A N 1
ATOM 600 C CA . SER A 1 79 ? 26.349 -19.475 11.568 1.00 40.19 79 SER A CA 1
ATOM 601 C C . SER A 1 79 ? 27.272 -18.485 10.840 1.00 40.19 79 SER A C 1
ATOM 603 O O . SER A 1 79 ? 27.410 -18.563 9.622 1.00 40.19 79 SER A O 1
ATOM 605 N N . GLY A 1 80 ? 27.926 -17.583 11.584 1.00 45.66 80 GLY A N 1
ATOM 606 C CA . GLY A 1 80 ? 29.081 -16.805 11.105 1.00 45.66 80 GLY A CA 1
ATOM 607 C C . GLY A 1 80 ? 28.884 -15.307 10.819 1.00 45.66 80 GLY A C 1
ATOM 608 O O . GLY A 1 80 ? 29.845 -14.664 10.407 1.00 45.66 80 GLY A O 1
ATOM 609 N N . THR A 1 81 ? 27.707 -14.708 11.039 1.00 46.72 81 THR A N 1
ATOM 610 C CA . THR A 1 81 ? 27.423 -13.325 10.576 1.00 46.72 81 THR A CA 1
ATOM 611 C C . THR A 1 81 ? 27.373 -12.224 11.637 1.00 46.72 81 THR A C 1
ATOM 613 O O . THR A 1 81 ? 26.926 -11.120 11.337 1.00 46.72 81 THR A O 1
ATOM 616 N N . THR A 1 82 ? 27.859 -12.437 12.858 1.00 50.28 82 THR A N 1
ATOM 617 C CA . THR A 1 82 ? 27.876 -11.367 13.872 1.00 50.28 82 THR A CA 1
ATOM 618 C C . THR A 1 82 ? 29.245 -11.215 14.509 1.00 50.28 82 THR A C 1
ATOM 620 O O . THR A 1 82 ? 29.461 -11.655 15.632 1.00 50.28 82 THR A O 1
ATOM 623 N N . ARG A 1 83 ? 30.165 -10.521 13.827 1.00 52.22 83 ARG A N 1
ATOM 624 C CA . ARG A 1 83 ? 31.124 -9.710 14.587 1.00 52.22 83 ARG A CA 1
ATOM 625 C C . ARG A 1 83 ? 30.310 -8.583 15.209 1.00 52.22 83 ARG A C 1
ATOM 627 O O . ARG A 1 83 ? 29.856 -7.693 14.487 1.00 52.22 83 ARG A O 1
ATOM 634 N N . GLN A 1 84 ? 30.045 -8.674 16.509 1.00 58.59 84 GLN A N 1
ATOM 635 C CA . GLN A 1 84 ? 29.614 -7.499 17.254 1.00 58.59 84 GLN A CA 1
ATOM 636 C C . GLN A 1 84 ? 30.730 -6.468 17.088 1.00 58.59 84 GLN A C 1
ATOM 638 O O . GLN A 1 84 ? 31.905 -6.799 17.225 1.00 58.59 84 GLN A O 1
ATOM 643 N N . LYS A 1 85 ? 30.377 -5.263 16.637 1.00 61.66 85 LYS A N 1
ATOM 644 C CA . LYS A 1 85 ? 31.364 -4.190 16.607 1.00 61.66 85 LYS A CA 1
ATOM 645 C C . LYS A 1 85 ? 31.616 -3.789 18.044 1.00 61.66 85 LYS A C 1
ATOM 647 O O . LYS A 1 85 ? 30.658 -3.559 18.774 1.00 61.66 85 LYS A O 1
ATOM 652 N N . GLU A 1 86 ? 32.884 -3.752 18.396 1.00 70.06 86 GLU A N 1
ATOM 653 C CA . GLU A 1 86 ? 33.330 -3.241 19.674 1.00 70.06 86 GLU A CA 1
ATOM 654 C C . GLU A 1 86 ? 33.269 -1.708 19.637 1.00 70.06 86 GLU A C 1
ATOM 656 O O . GLU A 1 86 ? 33.450 -1.090 18.577 1.00 70.06 86 GLU A O 1
ATOM 661 N N . ASP A 1 87 ? 32.941 -1.106 20.771 1.00 66.81 87 ASP A N 1
ATOM 662 C CA . ASP A 1 87 ? 33.068 0.320 21.011 1.00 66.81 87 ASP A CA 1
ATOM 663 C C . ASP A 1 87 ? 34.545 0.703 21.221 1.00 66.81 87 ASP A C 1
ATOM 665 O O . ASP A 1 87 ? 35.469 -0.079 20.980 1.00 66.81 87 ASP A O 1
ATOM 669 N N . THR A 1 88 ? 34.798 1.949 21.621 1.00 69.06 88 THR A N 1
ATOM 670 C CA . THR A 1 88 ? 36.162 2.451 21.844 1.00 69.06 88 THR A CA 1
ATOM 671 C C . THR A 1 88 ? 36.882 1.784 23.018 1.00 69.06 88 THR A C 1
ATOM 673 O O . THR A 1 88 ? 38.089 1.972 23.156 1.00 69.06 88 THR A O 1
ATOM 676 N N . GLU A 1 89 ? 36.163 1.030 23.849 1.00 69.19 89 GLU A N 1
ATOM 677 C CA . GLU A 1 89 ? 36.663 0.348 25.044 1.00 69.19 89 GLU A CA 1
ATOM 678 C C . GLU A 1 89 ? 36.826 -1.167 24.826 1.00 69.19 89 GLU A C 1
ATOM 680 O O . GLU A 1 89 ? 37.358 -1.854 25.695 1.00 69.19 89 GLU A O 1
ATOM 685 N N . GLY A 1 90 ? 36.461 -1.683 23.644 1.00 69.00 90 GLY A N 1
ATOM 686 C CA . GLY A 1 90 ? 36.541 -3.110 23.321 1.00 69.00 90 GLY A CA 1
ATOM 687 C C . GLY A 1 90 ? 35.276 -3.899 23.681 1.00 69.00 90 GLY A C 1
ATOM 688 O O . GLY A 1 90 ? 35.271 -5.121 23.548 1.00 69.00 90 GLY A O 1
ATOM 689 N N . GLU A 1 91 ? 34.204 -3.228 24.113 1.00 71.75 91 GLU A N 1
ATOM 690 C CA . GLU A 1 91 ? 32.943 -3.854 24.523 1.00 71.75 91 GLU A CA 1
ATOM 691 C C . GLU A 1 91 ? 31.911 -3.837 23.384 1.00 71.75 91 GLU A C 1
ATOM 693 O O . GLU A 1 91 ? 31.949 -2.958 22.523 1.00 71.75 91 GLU A O 1
ATOM 698 N N . PRO A 1 92 ? 30.949 -4.775 23.316 1.00 72.56 92 PRO A N 1
ATOM 699 C CA . PRO A 1 92 ? 29.948 -4.767 22.252 1.00 72.56 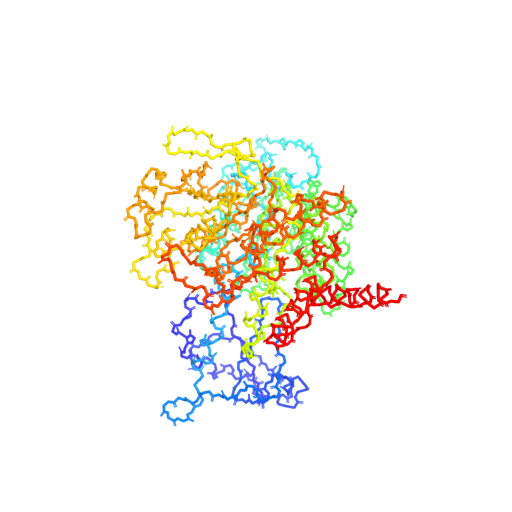92 PRO A CA 1
ATOM 700 C C . PRO A 1 92 ? 29.113 -3.470 22.201 1.00 72.56 92 PRO A C 1
ATOM 702 O O . PRO A 1 92 ? 28.413 -3.115 23.149 1.00 72.56 92 PRO A O 1
ATOM 705 N N . ASP A 1 93 ? 29.082 -2.806 21.040 1.00 81.06 93 ASP A N 1
ATOM 706 C CA . ASP A 1 93 ? 28.317 -1.571 20.816 1.00 81.06 93 ASP A CA 1
ATOM 707 C C . ASP A 1 93 ? 26.809 -1.860 20.654 1.00 81.06 93 ASP A C 1
ATOM 709 O O . ASP A 1 93 ? 26.242 -1.987 19.556 1.00 81.06 93 ASP A O 1
ATOM 713 N N . TYR A 1 94 ? 26.129 -1.981 21.794 1.00 78.12 94 TYR A N 1
ATOM 714 C CA . TYR A 1 94 ? 24.691 -2.236 21.860 1.00 78.12 94 TYR A CA 1
ATOM 715 C C . TYR A 1 94 ? 23.832 -1.061 21.368 1.00 78.12 94 TYR A C 1
ATOM 717 O O . TYR A 1 94 ? 22.677 -1.272 20.986 1.00 78.12 94 TYR A O 1
ATOM 725 N N . ALA A 1 95 ? 24.351 0.172 21.378 1.00 80.62 95 ALA A N 1
ATOM 726 C CA . ALA A 1 95 ? 23.632 1.338 20.865 1.00 80.62 95 ALA A CA 1
ATOM 727 C C . ALA A 1 95 ? 23.531 1.269 19.337 1.00 80.62 95 ALA A C 1
ATOM 729 O O . ALA A 1 95 ? 22.441 1.392 18.772 1.00 80.62 95 ALA A O 1
ATOM 730 N N . ARG A 1 96 ? 24.636 0.947 18.662 1.00 77.31 96 ARG A N 1
ATOM 731 C CA . ARG A 1 96 ? 24.656 0.709 17.218 1.00 77.31 96 ARG A CA 1
ATOM 732 C C . ARG A 1 96 ? 23.809 -0.488 16.803 1.00 77.31 96 ARG A C 1
ATOM 734 O O . ARG A 1 96 ? 23.188 -0.446 15.738 1.00 77.31 96 ARG A O 1
ATOM 741 N N . MET A 1 97 ? 23.775 -1.554 17.604 1.00 76.00 97 MET A N 1
ATOM 742 C CA . MET A 1 97 ? 22.903 -2.708 17.349 1.00 76.00 97 MET A CA 1
ATOM 743 C C . MET A 1 97 ? 21.427 -2.286 17.308 1.00 76.00 97 MET A C 1
ATOM 745 O O . MET A 1 97 ? 20.704 -2.633 16.371 1.00 76.00 97 MET A O 1
ATOM 749 N N . PHE A 1 98 ? 21.008 -1.470 18.277 1.00 80.69 98 PHE A N 1
ATOM 750 C CA . PHE A 1 98 ? 19.667 -0.899 18.316 1.00 80.69 98 PHE A CA 1
ATOM 751 C C . PHE A 1 98 ? 19.408 0.039 17.123 1.00 80.69 98 PHE A C 1
ATOM 753 O O . PHE A 1 98 ? 18.445 -0.157 16.388 1.00 80.69 98 PHE A O 1
ATOM 760 N N . GLN A 1 99 ? 20.313 0.976 16.825 1.00 78.62 99 GLN A N 1
ATOM 761 C CA . GLN A 1 99 ? 20.184 1.870 15.661 1.00 78.62 99 GLN A CA 1
ATOM 762 C C . GLN A 1 99 ? 20.093 1.114 14.324 1.00 78.62 99 GLN A C 1
ATOM 764 O O . GLN A 1 99 ? 19.323 1.488 13.444 1.00 78.62 99 GLN A O 1
ATOM 769 N N . SER A 1 100 ? 20.833 0.013 14.172 1.00 74.56 100 SER A N 1
ATOM 770 C CA . SER A 1 100 ? 20.799 -0.829 12.963 1.00 74.56 100 SER A CA 1
ATOM 771 C C . SER A 1 100 ? 19.461 -1.553 12.769 1.00 74.56 100 SER A C 1
ATOM 773 O O . SER A 1 100 ? 19.163 -2.014 11.663 1.00 74.56 100 SER A O 1
ATOM 775 N N . THR A 1 101 ? 18.677 -1.673 13.841 1.00 73.69 101 THR A N 1
ATOM 776 C CA . THR A 1 101 ? 17.311 -2.205 13.820 1.00 73.69 101 THR A CA 1
ATOM 777 C C . THR A 1 101 ? 16.317 -1.148 13.338 1.00 73.69 101 THR A C 1
ATOM 779 O O . THR A 1 101 ? 15.391 -1.484 12.614 1.00 73.69 101 THR A O 1
ATOM 782 N N . LEU A 1 102 ? 16.559 0.125 13.662 1.00 75.44 102 LEU A N 1
ATOM 783 C CA . LEU A 1 102 ? 15.728 1.266 13.253 1.00 75.44 102 LEU A CA 1
ATOM 784 C C . LEU A 1 102 ? 16.026 1.781 11.841 1.00 75.44 102 LEU A C 1
ATOM 786 O O . LEU A 1 102 ? 15.216 2.476 11.248 1.00 75.44 102 LEU A O 1
ATOM 790 N N . ALA A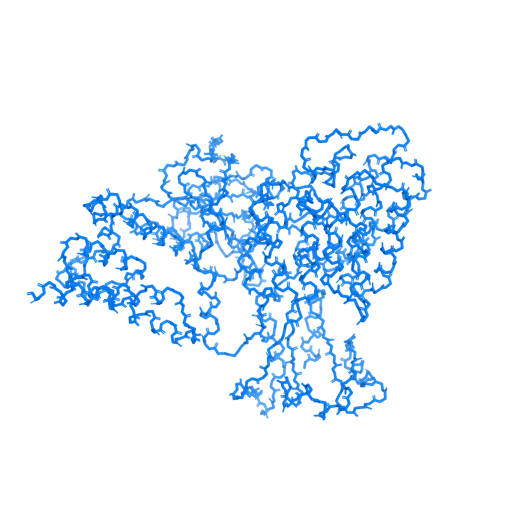 1 103 ? 17.192 1.465 11.276 1.00 71.31 103 ALA A N 1
ATOM 791 C CA . ALA A 1 103 ? 17.551 1.854 9.909 1.00 71.31 103 ALA A CA 1
ATOM 792 C C . ALA A 1 103 ? 16.832 1.011 8.834 1.00 71.31 103 ALA A C 1
ATOM 794 O O . ALA A 1 103 ? 17.304 0.910 7.698 1.00 71.31 103 ALA A O 1
ATOM 795 N N . ARG A 1 104 ? 15.757 0.310 9.208 1.00 72.44 104 ARG A N 1
ATOM 796 C CA . ARG A 1 104 ? 15.055 -0.631 8.344 1.00 72.44 104 ARG A CA 1
ATOM 797 C C . ARG A 1 104 ? 13.851 0.058 7.726 1.00 72.44 104 ARG A C 1
ATOM 799 O O . ARG A 1 104 ? 13.054 0.638 8.454 1.00 72.44 104 ARG A O 1
ATOM 806 N N . PRO A 1 105 ? 13.644 -0.061 6.416 1.00 68.25 105 PRO A N 1
ATOM 807 C CA . PRO A 1 105 ? 12.537 0.654 5.795 1.00 68.25 105 PRO A CA 1
ATOM 808 C C . PRO A 1 105 ? 11.128 0.254 6.279 1.00 68.25 105 PRO A C 1
ATOM 810 O O . PRO A 1 105 ? 10.215 1.062 6.273 1.00 68.25 105 PRO A O 1
ATOM 813 N N . TRP A 1 106 ? 10.927 -0.983 6.740 1.00 72.56 106 TRP A N 1
ATOM 814 C CA . TRP A 1 106 ? 9.655 -1.413 7.341 1.00 72.56 106 TRP A CA 1
ATOM 815 C C . TRP A 1 106 ? 9.466 -0.909 8.785 1.00 72.56 106 TRP A C 1
ATOM 817 O O . TRP A 1 106 ? 8.415 -1.125 9.379 1.00 72.56 106 TRP A O 1
ATOM 827 N N . THR A 1 107 ? 10.474 -0.235 9.352 1.00 74.88 107 THR A N 1
ATOM 828 C CA . THR A 1 107 ? 10.370 0.522 10.614 1.00 74.88 107 THR A CA 1
ATOM 829 C C . THR A 1 107 ? 10.093 2.013 10.378 1.00 74.88 107 THR A C 1
ATOM 831 O O . THR A 1 107 ? 9.952 2.782 11.336 1.00 74.88 107 THR A O 1
ATOM 834 N N . GLU A 1 108 ? 9.985 2.430 9.108 1.00 79.12 108 GLU A N 1
ATOM 835 C CA . GLU A 1 108 ? 9.596 3.792 8.749 1.00 79.12 108 GLU A CA 1
ATOM 836 C C . GLU A 1 108 ? 8.172 4.085 9.240 1.00 79.12 108 GLU A C 1
ATOM 838 O O . GLU A 1 108 ? 7.284 3.236 9.088 1.00 79.12 108 GLU A O 1
ATOM 843 N N . PRO A 1 109 ? 7.913 5.286 9.792 1.00 81.81 109 PRO A N 1
ATOM 844 C CA . PRO A 1 109 ? 6.623 5.619 10.391 1.00 81.81 109 PRO A CA 1
ATOM 845 C C . PRO A 1 109 ? 5.428 5.323 9.487 1.00 81.81 109 PRO A C 1
ATOM 847 O O . PRO A 1 109 ? 4.484 4.664 9.904 1.00 81.81 109 PRO A O 1
ATOM 850 N N . ARG A 1 110 ? 5.489 5.735 8.217 1.00 85.69 110 ARG A N 1
ATOM 851 C CA . ARG A 1 110 ? 4.348 5.629 7.294 1.00 85.69 110 ARG A CA 1
ATOM 852 C C . ARG A 1 110 ? 4.031 4.199 6.883 1.00 85.69 110 ARG A C 1
ATOM 854 O O . ARG A 1 110 ? 2.867 3.889 6.645 1.00 85.69 110 ARG A O 1
ATOM 861 N N . TYR A 1 111 ? 5.042 3.331 6.833 1.00 86.50 111 TYR A N 1
ATOM 862 C CA . TYR A 1 111 ? 4.836 1.909 6.577 1.00 86.50 111 TYR A CA 1
ATOM 863 C C . TYR A 1 111 ? 4.040 1.272 7.723 1.00 86.50 111 TYR A C 1
ATOM 865 O O . TYR A 1 111 ? 3.025 0.612 7.490 1.00 86.50 111 TYR A O 1
ATOM 873 N N . VAL A 1 112 ? 4.475 1.518 8.964 1.00 86.06 112 VAL A N 1
ATOM 874 C CA . VAL A 1 112 ? 3.831 0.968 10.164 1.00 86.06 112 VAL A CA 1
ATOM 875 C C . VAL A 1 112 ? 2.437 1.563 10.361 1.00 86.06 112 VAL A C 1
ATOM 877 O O . VAL A 1 112 ? 1.491 0.822 10.620 1.00 86.06 112 VAL A O 1
ATOM 880 N N . GLU A 1 113 ? 2.273 2.871 10.161 1.00 88.88 113 GLU A N 1
ATOM 881 C CA . GLU A 1 113 ? 0.980 3.540 10.324 1.00 88.88 113 GLU A CA 1
ATOM 882 C C . GLU A 1 113 ? -0.068 3.087 9.307 1.00 88.88 113 GLU A C 1
ATOM 884 O O . GLU A 1 113 ? -1.248 2.975 9.650 1.00 88.88 113 GLU A O 1
ATOM 889 N N . GLN A 1 114 ? 0.336 2.765 8.074 1.00 90.75 114 GLN A N 1
ATOM 890 C CA . GLN A 1 114 ? -0.592 2.181 7.111 1.00 90.75 114 GLN A CA 1
ATOM 891 C C . GLN A 1 114 ? -1.083 0.808 7.576 1.00 90.75 114 GLN A C 1
ATOM 893 O O . GLN A 1 114 ? -2.290 0.569 7.586 1.00 90.75 114 GLN A O 1
ATOM 898 N N . LEU A 1 115 ? -0.181 -0.078 8.013 1.00 90.12 115 LEU A N 1
ATOM 899 C CA . LEU A 1 115 ? -0.570 -1.385 8.554 1.00 90.12 115 LEU A CA 1
ATOM 900 C C . LEU A 1 115 ? -1.458 -1.241 9.793 1.00 90.12 115 LEU A C 1
ATOM 902 O O . LEU A 1 115 ? -2.486 -1.907 9.883 1.00 90.12 115 LEU A O 1
ATOM 906 N N . SER A 1 116 ? -1.105 -0.342 10.712 1.00 90.38 116 SER A N 1
ATOM 907 C CA . SER A 1 116 ? -1.878 -0.049 11.923 1.00 90.38 116 SER A CA 1
ATOM 908 C C . SER A 1 116 ? -3.304 0.410 11.593 1.00 90.38 116 SER A C 1
ATOM 910 O O . SER A 1 116 ? -4.274 -0.127 12.133 1.00 90.38 116 SER A O 1
ATOM 912 N N . SER A 1 117 ? -3.462 1.336 10.644 1.00 93.62 117 SER A N 1
ATOM 913 C CA . SER A 1 117 ? -4.771 1.828 10.191 1.00 93.62 117 SER A CA 1
ATOM 914 C C . SER A 1 117 ? -5.611 0.730 9.520 1.00 93.62 117 SER A C 1
ATOM 916 O O . SER A 1 117 ? -6.796 0.570 9.826 1.00 93.62 117 SER A O 1
ATOM 918 N N . LEU A 1 118 ? -4.994 -0.098 8.668 1.00 94.50 118 LEU A N 1
ATOM 919 C CA . LEU A 1 118 ? -5.664 -1.234 8.025 1.00 94.50 118 LEU A CA 1
ATOM 920 C C . LEU A 1 118 ? -6.115 -2.280 9.048 1.00 94.50 118 LEU A C 1
ATOM 922 O O . LEU A 1 118 ? -7.266 -2.714 9.018 1.00 94.50 118 LEU A O 1
ATOM 926 N N . LEU A 1 119 ? -5.241 -2.640 9.991 1.00 92.50 119 LEU A N 1
ATOM 927 C CA . LEU A 1 119 ? -5.558 -3.556 11.082 1.00 92.50 119 LEU A CA 1
ATOM 928 C C . LEU A 1 119 ? -6.612 -2.967 12.028 1.00 92.50 119 LEU A C 1
ATOM 930 O O . LEU A 1 119 ? -7.398 -3.722 12.591 1.00 92.50 119 LEU A O 1
ATOM 934 N N . SER A 1 120 ? -6.694 -1.650 12.189 1.00 93.81 120 SER A N 1
ATOM 935 C CA . SER A 1 120 ? -7.777 -1.009 12.952 1.00 93.81 120 SER A CA 1
ATOM 936 C C . SER A 1 120 ? -9.128 -1.106 12.230 1.00 93.81 120 SER A C 1
ATOM 938 O O . SER A 1 120 ? -10.175 -1.127 12.873 1.00 93.81 120 SER A O 1
ATOM 940 N N . GLY A 1 121 ? -9.112 -1.249 10.900 1.00 95.75 121 GLY A N 1
ATOM 941 C CA . GLY A 1 121 ? -10.308 -1.290 10.060 1.00 95.75 121 GLY A CA 1
ATOM 942 C C . GLY A 1 121 ? -10.773 0.089 9.587 1.00 95.75 121 GLY A C 1
ATOM 943 O O . GLY A 1 121 ? -11.903 0.201 9.119 1.00 95.75 121 GLY A O 1
ATOM 944 N N . ASP A 1 122 ? -9.928 1.125 9.669 1.00 95.75 122 ASP A N 1
ATOM 945 C CA . ASP A 1 122 ? -10.282 2.506 9.294 1.00 95.75 122 ASP A CA 1
ATOM 946 C C . ASP A 1 122 ? -10.854 2.581 7.871 1.00 95.75 122 ASP A C 1
ATOM 948 O O . ASP A 1 122 ? -11.866 3.236 7.624 1.00 95.75 122 ASP A O 1
ATOM 952 N N . PHE A 1 123 ? -10.254 1.847 6.930 1.00 95.06 123 PHE A N 1
ATOM 953 C CA . PHE A 1 123 ? -10.674 1.825 5.527 1.00 95.06 123 PHE A CA 1
ATOM 954 C C . PHE A 1 123 ? -12.125 1.352 5.315 1.00 95.06 123 PHE A C 1
ATOM 956 O O . PHE A 1 123 ? -12.709 1.651 4.279 1.00 95.06 123 PHE A O 1
ATOM 963 N N . LEU A 1 124 ? -12.724 0.638 6.278 1.00 96.00 124 LEU A N 1
ATOM 964 C CA . LEU A 1 124 ? -14.102 0.148 6.177 1.00 96.00 124 LEU A CA 1
ATOM 965 C C . LEU A 1 124 ? -15.137 1.273 6.322 1.00 96.00 124 LEU A C 1
ATOM 967 O O . LEU A 1 124 ? -16.262 1.130 5.850 1.00 96.00 124 LEU A O 1
ATOM 971 N N . ILE A 1 125 ? -14.762 2.389 6.957 1.00 95.56 125 ILE A N 1
ATOM 972 C CA . ILE A 1 125 ? -15.654 3.514 7.286 1.00 95.56 125 ILE A CA 1
ATOM 973 C C . ILE A 1 125 ? -15.237 4.833 6.624 1.00 95.56 125 ILE A C 1
ATOM 975 O O . ILE A 1 125 ? -15.807 5.879 6.951 1.00 95.56 125 ILE A O 1
ATOM 979 N N . LEU A 1 126 ? -14.235 4.805 5.744 1.00 92.56 126 LEU A N 1
ATOM 980 C CA . LEU A 1 126 ? -13.733 5.970 5.018 1.00 92.56 126 LEU A CA 1
ATOM 981 C C . LEU A 1 126 ? -14.329 6.041 3.614 1.00 92.56 126 LEU A C 1
ATOM 983 O O . LEU A 1 126 ? -14.534 5.022 2.963 1.00 92.56 126 LEU A O 1
ATOM 987 N N . ASP A 1 127 ? -14.570 7.265 3.153 1.00 91.62 127 ASP A N 1
ATOM 988 C CA . ASP A 1 127 ? -15.046 7.560 1.807 1.00 91.62 127 ASP A CA 1
ATOM 989 C C . ASP A 1 127 ? -13.932 8.264 1.016 1.00 91.62 127 ASP A C 1
ATOM 991 O O . ASP A 1 127 ? -13.623 9.420 1.303 1.00 91.62 127 ASP A O 1
ATOM 995 N N . PRO A 1 128 ? -13.284 7.596 0.049 1.00 87.94 128 PRO A N 1
ATOM 996 C CA . PRO A 1 128 ? -12.216 8.221 -0.730 1.00 87.94 128 PRO A CA 1
ATOM 997 C C . PRO A 1 128 ? -12.660 9.352 -1.662 1.00 87.94 128 PRO A C 1
ATOM 999 O O . PRO A 1 128 ? -11.805 10.084 -2.155 1.00 87.94 128 PRO A O 1
ATOM 1002 N N . ASP A 1 129 ? -13.964 9.505 -1.914 1.00 83.19 129 ASP A N 1
ATOM 1003 C CA . ASP A 1 129 ? -14.504 10.566 -2.769 1.00 83.19 129 ASP A CA 1
ATOM 1004 C C . ASP A 1 129 ? -14.944 11.811 -1.976 1.00 83.19 129 ASP A C 1
ATOM 1006 O O . ASP A 1 129 ? -15.356 12.809 -2.573 1.00 83.19 129 ASP A O 1
ATOM 1010 N N . GLY A 1 130 ? -14.859 11.800 -0.639 1.00 81.25 130 GLY A N 1
ATOM 1011 C CA . GLY A 1 130 ? -15.146 12.985 0.168 1.00 81.25 130 GLY A CA 1
ATOM 1012 C C . GLY A 1 130 ? -15.519 12.715 1.625 1.00 81.25 130 GLY A C 1
ATOM 1013 O O . GLY A 1 130 ? -15.131 11.731 2.240 1.00 81.25 130 GLY A O 1
ATOM 1014 N N . GLY A 1 131 ? -16.263 13.646 2.225 1.00 85.00 131 GLY A N 1
ATOM 1015 C CA . GLY A 1 131 ? -16.780 13.473 3.585 1.00 85.00 131 GLY A CA 1
ATOM 1016 C C . GLY A 1 131 ? -17.915 12.444 3.655 1.00 85.00 131 GLY A C 1
ATOM 1017 O O . GLY A 1 131 ? -18.528 12.110 2.645 1.00 85.00 131 GLY A O 1
ATOM 1018 N N . LEU A 1 132 ? -18.250 11.994 4.870 1.00 91.69 132 LEU A N 1
ATOM 1019 C CA . LEU A 1 132 ? -19.385 11.095 5.097 1.00 91.69 132 LEU A CA 1
ATOM 1020 C C . LEU A 1 132 ? -20.686 11.699 4.545 1.00 91.69 132 LEU A C 1
ATOM 1022 O O . LEU A 1 132 ? -21.163 12.714 5.063 1.00 91.69 132 LEU A O 1
ATOM 1026 N N . ASP A 1 133 ? -21.278 11.026 3.555 1.00 92.56 133 ASP A N 1
ATOM 1027 C CA . ASP A 1 133 ? -22.686 11.174 3.183 1.00 92.56 133 ASP A CA 1
ATOM 1028 C C . ASP A 1 133 ? -23.534 10.284 4.106 1.00 92.56 133 ASP A C 1
ATOM 1030 O O . ASP A 1 133 ? -23.528 9.060 3.953 1.00 92.56 133 ASP A O 1
ATOM 1034 N N . PRO A 1 134 ? -24.302 10.851 5.053 1.00 92.00 134 PRO A N 1
ATOM 1035 C CA . PRO A 1 134 ? -25.093 10.056 5.984 1.00 92.00 134 PRO A CA 1
ATOM 1036 C C . PRO A 1 134 ? -26.224 9.256 5.324 1.00 92.00 134 PRO A C 1
ATOM 1038 O O . PRO A 1 134 ? -26.778 8.362 5.966 1.00 92.00 134 PRO A O 1
ATOM 1041 N N . LYS A 1 135 ? -26.608 9.579 4.078 1.00 92.25 135 LYS A N 1
ATOM 1042 C CA . LYS A 1 135 ? -27.585 8.807 3.291 1.00 92.25 135 LYS A CA 1
ATOM 1043 C C . LYS A 1 135 ? -26.943 7.630 2.565 1.00 92.25 135 LYS A C 1
ATOM 1045 O O . LYS A 1 135 ? -27.625 6.647 2.289 1.00 92.25 135 LYS A O 1
ATOM 1050 N N . SER A 1 136 ? -25.649 7.712 2.286 1.00 91.38 136 SER A N 1
ATOM 1051 C CA . SER A 1 136 ? -24.896 6.686 1.567 1.00 91.38 136 SER A CA 1
ATOM 1052 C C . SER A 1 136 ? -23.538 6.477 2.245 1.00 91.38 136 SER A C 1
ATOM 1054 O O . SER A 1 136 ? -22.506 6.780 1.648 1.00 91.38 136 SER A O 1
ATOM 1056 N N . PRO A 1 137 ? -23.501 6.003 3.504 1.00 93.38 137 PRO A N 1
ATOM 1057 C CA . PRO A 1 137 ? -22.242 5.758 4.199 1.00 93.38 137 PRO A CA 1
ATOM 1058 C C . PRO A 1 137 ? -21.370 4.735 3.442 1.00 93.38 137 PRO A C 1
ATOM 1060 O O . PRO A 1 137 ? -21.913 3.895 2.710 1.00 93.38 137 PRO A O 1
ATOM 1063 N N . PRO A 1 138 ? -20.039 4.758 3.642 1.00 92.38 138 PRO A N 1
ATOM 1064 C CA . PRO A 1 138 ? -19.082 3.862 2.987 1.00 92.38 138 PRO A CA 1
ATOM 1065 C C . PRO A 1 138 ? -19.486 2.389 2.972 1.00 92.38 138 PRO A C 1
ATOM 1067 O O . PRO A 1 138 ? -19.411 1.733 1.936 1.00 92.38 138 PRO A O 1
ATOM 1070 N N . GLU A 1 139 ? -20.018 1.883 4.082 1.00 92.38 139 GLU A N 1
ATOM 1071 C CA . GLU A 1 139 ? -20.414 0.476 4.207 1.00 92.38 139 GLU A CA 1
ATOM 1072 C C . GLU A 1 139 ? -21.577 0.085 3.284 1.00 92.38 139 GLU A C 1
ATOM 1074 O O . GLU A 1 139 ? -21.697 -1.075 2.890 1.00 92.38 139 GLU A O 1
ATOM 1079 N N . LEU A 1 140 ? -22.433 1.041 2.900 1.00 90.38 140 LEU A N 1
ATOM 1080 C CA . LEU A 1 140 ? -23.453 0.811 1.874 1.00 90.38 140 LEU A CA 1
ATOM 1081 C C . LEU A 1 140 ? -22.898 0.986 0.465 1.00 90.38 140 LEU A C 1
ATOM 1083 O O . LEU A 1 140 ? -23.301 0.236 -0.423 1.00 90.38 140 LEU A O 1
ATOM 1087 N N . LYS A 1 141 ? -21.999 1.958 0.261 1.00 90.06 141 LYS A N 1
ATOM 1088 C CA . LYS A 1 141 ? -21.349 2.217 -1.034 1.00 90.06 141 LYS A CA 1
ATOM 1089 C C . LYS A 1 141 ? -20.457 1.059 -1.482 1.00 90.06 141 LYS A C 1
ATOM 1091 O O . LYS A 1 141 ? -20.318 0.835 -2.675 1.00 90.06 141 LYS A O 1
ATOM 1096 N N . ALA A 1 142 ? -19.881 0.317 -0.539 1.00 88.00 142 ALA A N 1
ATOM 1097 C CA . ALA A 1 142 ? -18.988 -0.807 -0.808 1.00 88.00 142 ALA A CA 1
ATOM 1098 C C . ALA A 1 142 ? -19.692 -2.073 -1.327 1.00 88.00 142 ALA A C 1
ATOM 1100 O O . ALA A 1 142 ? -19.045 -3.082 -1.606 1.00 88.00 142 ALA A O 1
ATOM 1101 N N . GLN A 1 143 ? -21.019 -2.062 -1.400 1.00 81.88 143 GLN A N 1
ATOM 1102 C CA . GLN A 1 143 ? -21.816 -3.215 -1.796 1.00 81.88 143 GLN A CA 1
ATOM 1103 C C . GLN A 1 143 ? -22.048 -3.194 -3.305 1.00 81.88 143 GLN A C 1
ATOM 1105 O O . GLN A 1 143 ? -22.220 -2.134 -3.900 1.00 81.88 143 GLN A O 1
ATOM 1110 N N . SER A 1 144 ? -22.067 -4.369 -3.934 1.00 65.38 144 SER A N 1
ATOM 1111 C CA . SER A 1 144 ? -22.238 -4.466 -5.383 1.00 65.38 144 SER A CA 1
ATOM 1112 C C . SER A 1 144 ? -23.633 -3.988 -5.823 1.00 65.38 144 SER A C 1
ATOM 1114 O O . SER A 1 144 ? -24.661 -4.360 -5.251 1.00 65.38 144 SER A O 1
ATOM 1116 N N . GLY A 1 145 ? -23.663 -3.156 -6.870 1.00 64.38 145 GLY A N 1
ATOM 1117 C CA . GLY A 1 145 ? -24.885 -2.597 -7.458 1.00 64.38 145 GLY A CA 1
ATOM 1118 C C . GLY A 1 145 ? -25.348 -1.265 -6.851 1.00 64.38 145 GLY A C 1
ATOM 1119 O O . GLY A 1 145 ? -24.884 -0.813 -5.810 1.00 64.38 145 GLY A O 1
ATOM 1120 N N . THR A 1 146 ? -26.290 -0.598 -7.523 1.00 59.44 146 THR A N 1
ATOM 1121 C CA . THR A 1 146 ? -26.829 0.692 -7.068 1.00 59.44 146 THR A CA 1
ATOM 1122 C C . THR A 1 146 ? -27.783 0.476 -5.896 1.00 59.44 146 THR A C 1
ATOM 1124 O O . THR A 1 146 ? -28.942 0.099 -6.083 1.00 59.44 146 THR A O 1
ATOM 1127 N N . ARG A 1 147 ? -27.318 0.714 -4.668 1.00 71.44 147 ARG A N 1
ATOM 1128 C CA . ARG A 1 147 ? -28.209 0.734 -3.505 1.00 71.44 147 ARG A CA 1
ATOM 1129 C C . ARG A 1 147 ? -28.954 2.046 -3.396 1.00 71.44 147 ARG A C 1
ATOM 1131 O O . ARG A 1 147 ? -28.418 3.118 -3.663 1.00 71.44 147 ARG A O 1
ATOM 1138 N N . LYS A 1 148 ? -30.211 1.943 -2.968 1.00 80.69 148 LYS A N 1
ATOM 1139 C CA . LYS A 1 148 ? -31.001 3.118 -2.620 1.00 80.69 148 LYS A CA 1
ATOM 1140 C C . LYS A 1 148 ? -30.357 3.802 -1.408 1.00 80.69 148 LYS A C 1
ATOM 1142 O O . LYS A 1 148 ? -30.035 3.097 -0.448 1.00 80.69 148 LYS A O 1
ATOM 1147 N N . PRO A 1 149 ? -30.195 5.135 -1.439 1.00 88.12 149 PRO A N 1
ATOM 1148 C CA . PRO A 1 149 ? -29.812 5.896 -0.260 1.00 88.12 149 PRO A CA 1
ATOM 1149 C C . PRO A 1 149 ? -30.759 5.609 0.909 1.00 88.12 149 PRO A C 1
ATOM 1151 O O . PRO A 1 149 ? -31.939 5.309 0.704 1.00 88.12 149 PRO A O 1
ATOM 1154 N N . LEU A 1 150 ? -30.244 5.713 2.131 1.00 90.25 150 LEU A N 1
ATOM 1155 C CA . LEU A 1 150 ? -31.032 5.576 3.348 1.00 90.25 150 LEU A CA 1
ATOM 1156 C C . LEU A 1 150 ? -32.126 6.640 3.399 1.00 90.25 150 LEU A C 1
ATOM 1158 O O . LEU A 1 150 ? -31.874 7.830 3.182 1.00 90.25 150 LEU A O 1
ATOM 1162 N N . ASP A 1 151 ? -33.329 6.203 3.758 1.00 89.94 151 ASP A N 1
ATOM 1163 C CA . ASP A 1 151 ? -34.431 7.101 4.069 1.00 89.94 151 ASP A CA 1
ATOM 1164 C C . ASP A 1 151 ? -34.251 7.641 5.493 1.00 89.94 151 ASP A C 1
ATOM 1166 O O . ASP A 1 151 ? -34.531 6.966 6.487 1.00 89.94 151 ASP A O 1
ATOM 1170 N N . ARG A 1 152 ? -33.668 8.838 5.590 1.00 93.00 152 ARG A N 1
ATOM 1171 C CA . ARG A 1 152 ? -33.383 9.502 6.866 1.00 93.00 152 ARG A CA 1
ATOM 1172 C C . ARG A 1 152 ? -34.561 10.374 7.268 1.00 93.00 152 ARG A C 1
ATOM 1174 O O . ARG A 1 152 ? -35.020 11.205 6.487 1.00 93.00 152 ARG A O 1
ATOM 1181 N N . THR A 1 153 ? -34.994 10.235 8.516 1.00 92.81 153 THR A N 1
ATOM 1182 C CA . THR A 1 153 ? -36.129 10.977 9.084 1.00 92.81 153 THR A CA 1
ATOM 1183 C C . THR A 1 153 ? -35.701 11.741 10.337 1.00 92.81 153 THR A C 1
ATOM 1185 O O . THR A 1 153 ? -34.550 11.661 10.757 1.00 92.81 153 THR A O 1
ATOM 1188 N N . ALA A 1 154 ? -36.627 12.453 10.985 1.00 91.25 154 ALA A N 1
ATOM 1189 C CA . ALA A 1 154 ? -36.364 13.092 12.278 1.00 91.25 154 ALA A CA 1
ATOM 1190 C C . ALA A 1 154 ? -36.005 12.094 13.402 1.00 91.25 154 ALA A C 1
ATOM 1192 O O . ALA A 1 154 ? -35.491 12.508 14.435 1.00 91.25 154 ALA A O 1
ATOM 1193 N N . ALA A 1 155 ? -36.273 10.795 13.212 1.00 93.81 155 ALA A N 1
ATOM 1194 C CA . ALA A 1 155 ? -35.870 9.739 14.141 1.00 93.81 155 ALA A CA 1
ATOM 1195 C C . ALA A 1 155 ? -34.429 9.245 13.912 1.00 93.81 155 ALA A C 1
ATOM 1197 O O . ALA A 1 155 ? -33.912 8.486 14.729 1.00 93.81 155 ALA A O 1
ATOM 1198 N N . SER A 1 156 ? -33.791 9.635 12.804 1.00 97.25 156 SER A N 1
ATOM 1199 C CA . SER A 1 156 ? -32.400 9.295 12.502 1.00 97.25 156 SER A CA 1
ATOM 1200 C C . SER A 1 156 ? -31.420 10.074 13.378 1.00 97.25 156 SER A C 1
ATOM 1202 O O . SER A 1 156 ? -31.731 11.157 13.876 1.00 97.25 156 SER A O 1
ATOM 1204 N N . VAL A 1 157 ? -30.204 9.550 13.528 1.00 97.75 157 VAL A N 1
ATOM 1205 C CA . VAL A 1 157 ? -29.119 10.267 14.211 1.00 97.75 157 VAL A CA 1
ATOM 1206 C C . VAL A 1 157 ? -28.821 11.568 13.457 1.00 97.75 157 VAL A C 1
ATOM 1208 O O . VAL A 1 157 ? -28.671 11.511 12.238 1.00 97.75 157 VAL A O 1
ATOM 1211 N N . PRO A 1 158 ? -28.676 12.730 14.117 1.00 97.56 158 PRO A N 1
ATOM 1212 C CA . PRO A 1 158 ? -28.425 13.992 13.421 1.00 97.56 158 PRO A CA 1
ATOM 1213 C C . PRO A 1 158 ? -27.163 13.973 12.541 1.00 97.56 158 PRO A C 1
ATOM 1215 O O . PRO A 1 158 ? -26.134 13.399 12.911 1.00 97.56 158 PRO A O 1
ATOM 1218 N N . GLU A 1 159 ? -27.220 14.606 11.364 1.00 96.69 159 GLU A N 1
ATOM 1219 C CA . GLU A 1 159 ? -26.127 14.558 10.378 1.00 96.69 159 GLU A CA 1
ATOM 1220 C C . GLU A 1 159 ? -24.835 15.185 10.904 1.00 96.69 159 GLU A C 1
ATOM 1222 O O . GLU A 1 159 ? -23.746 14.662 10.675 1.00 96.69 159 GLU A O 1
ATOM 1227 N N . GLU A 1 160 ? -24.942 16.292 11.634 1.00 96.25 160 GLU A N 1
ATOM 1228 C CA . GLU A 1 160 ? -23.811 16.966 12.260 1.00 96.25 160 GLU A CA 1
ATOM 1229 C C . GLU A 1 160 ? -23.137 16.087 13.316 1.00 96.25 160 GLU A C 1
ATOM 1231 O O . GLU A 1 160 ? -21.914 16.106 13.438 1.00 96.25 160 GLU A O 1
ATOM 1236 N N . THR A 1 161 ? -23.913 15.251 14.012 1.00 98.12 161 THR A N 1
ATOM 1237 C CA . THR A 1 161 ? -23.379 14.283 14.975 1.00 98.12 161 THR A CA 1
ATOM 1238 C C . THR A 1 161 ? -22.597 13.187 14.254 1.00 98.12 161 THR A C 1
ATOM 1240 O O . THR A 1 161 ? -21.471 12.873 14.643 1.00 98.12 161 THR A O 1
ATOM 1243 N N . LEU A 1 162 ? -23.138 12.652 13.154 1.00 98.12 162 LEU A N 1
ATOM 1244 C CA . LEU A 1 162 ? -22.446 11.651 12.334 1.00 98.12 162 LEU A CA 1
ATOM 1245 C C . LEU A 1 162 ? -21.154 12.206 11.720 1.00 98.12 162 LEU A C 1
ATOM 1247 O O . LEU A 1 162 ? -20.119 11.543 11.764 1.00 98.12 162 LEU A O 1
ATOM 1251 N N . ARG A 1 163 ? -21.178 13.442 11.208 1.00 96.81 163 ARG A N 1
ATOM 1252 C CA . ARG A 1 163 ? -19.980 14.116 10.683 1.00 96.81 163 ARG A CA 1
ATOM 1253 C C . ARG A 1 163 ? -18.947 14.389 11.778 1.00 96.81 163 ARG A C 1
ATOM 1255 O O . ARG A 1 163 ? -17.759 14.211 11.529 1.00 96.81 163 ARG A O 1
ATOM 1262 N N . ALA A 1 164 ? -19.373 14.770 12.984 1.00 97.88 164 ALA A N 1
ATOM 1263 C CA . ALA A 1 164 ? -18.469 14.988 14.115 1.00 97.88 164 ALA A CA 1
ATOM 1264 C C . ALA A 1 164 ? -17.772 13.696 14.567 1.00 97.88 164 ALA A C 1
ATOM 1266 O O . ALA A 1 164 ? -16.583 13.729 14.878 1.00 97.88 164 ALA A O 1
ATOM 1267 N N . ILE A 1 165 ? -18.487 12.565 14.562 1.00 98.62 165 ILE A N 1
ATOM 1268 C CA . ILE A 1 165 ? -17.899 11.241 14.804 1.00 98.62 165 ILE A CA 1
ATOM 1269 C C . ILE A 1 165 ? -16.917 10.888 13.683 1.00 98.62 165 ILE A C 1
ATOM 1271 O O . ILE A 1 165 ? -15.788 10.492 13.963 1.00 98.62 165 ILE A O 1
ATOM 1275 N N . GLN A 1 166 ? -17.314 11.055 12.416 1.00 97.62 166 GLN A N 1
ATOM 1276 C CA . GLN A 1 166 ? -16.449 10.729 11.280 1.00 97.62 166 GLN A CA 1
ATOM 1277 C C . GLN A 1 166 ? -15.158 11.558 11.276 1.00 97.62 166 GLN A C 1
ATOM 1279 O O . GLN A 1 166 ? -14.109 11.034 10.923 1.00 97.62 166 GLN A O 1
ATOM 1284 N N . ALA A 1 167 ? -15.209 12.822 11.703 1.00 96.19 167 ALA A N 1
ATOM 1285 C CA . ALA A 1 167 ? -14.045 13.707 11.751 1.00 96.19 167 ALA A CA 1
ATOM 1286 C C . ALA A 1 167 ? -12.924 13.219 12.690 1.00 96.19 167 ALA A C 1
ATOM 1288 O O . ALA A 1 167 ? -11.799 13.704 12.594 1.00 96.19 167 ALA A O 1
ATOM 1289 N N . CYS A 1 168 ? -13.201 12.263 13.584 1.00 97.88 168 CYS A N 1
ATOM 1290 C CA . CYS A 1 168 ? -12.168 11.585 14.365 1.00 97.88 168 CYS A CA 1
ATOM 1291 C C . CYS A 1 168 ? -11.308 10.628 13.517 1.00 97.88 168 CYS A C 1
ATOM 1293 O O . CYS A 1 168 ? -10.188 10.319 13.906 1.00 97.88 168 CYS A O 1
ATOM 1295 N N . PHE A 1 169 ? -11.794 10.171 12.363 1.00 96.56 169 PHE A N 1
ATOM 1296 C CA . PHE A 1 169 ? -11.083 9.250 11.478 1.00 96.56 169 PHE A CA 1
ATOM 1297 C C . PHE A 1 169 ? -10.478 10.032 10.315 1.00 96.56 169 PHE A C 1
ATOM 1299 O O . PHE A 1 169 ? -11.144 10.338 9.325 1.00 96.56 169 PHE A O 1
ATOM 1306 N N . VAL A 1 170 ? -9.203 10.391 10.454 1.00 93.75 170 VAL A N 1
ATOM 1307 C CA . VAL A 1 170 ? -8.465 11.115 9.414 1.00 93.75 170 VAL A CA 1
ATOM 1308 C C . VAL A 1 170 ? -8.229 10.186 8.225 1.00 93.75 170 VAL A C 1
ATOM 1310 O O . VAL A 1 170 ? -7.813 9.045 8.403 1.00 93.75 170 VAL A O 1
ATOM 1313 N N . ALA A 1 171 ? -8.491 10.670 7.012 1.00 91.00 171 ALA A N 1
ATOM 1314 C CA . ALA A 1 171 ? -8.265 9.902 5.796 1.00 91.00 171 ALA A CA 1
ATOM 1315 C C . ALA A 1 171 ? -6.758 9.811 5.452 1.00 91.00 171 ALA A C 1
ATOM 1317 O O . ALA A 1 171 ? -5.989 10.741 5.732 1.00 91.00 171 ALA A O 1
ATOM 1318 N N . PRO A 1 172 ? -6.303 8.710 4.829 1.00 90.75 172 PRO A N 1
ATOM 1319 C CA . PRO A 1 172 ? -4.990 8.643 4.191 1.00 90.75 172 PRO A CA 1
ATOM 1320 C C . PRO A 1 172 ? -4.793 9.749 3.139 1.00 90.75 172 PRO A C 1
ATOM 1322 O O . PRO A 1 172 ? -5.772 10.200 2.558 1.00 90.75 172 PRO A O 1
ATOM 1325 N N . PRO A 1 173 ? -3.555 10.181 2.851 1.00 89.25 173 PRO A N 1
ATOM 1326 C CA . PRO A 1 173 ? -2.301 9.796 3.497 1.00 89.25 173 PRO A CA 1
ATOM 1327 C C . PRO A 1 173 ? -2.025 10.568 4.797 1.00 89.25 173 PRO A C 1
ATOM 1329 O O . PRO A 1 173 ? -1.106 10.213 5.533 1.00 89.25 173 PRO A O 1
ATOM 1332 N N . LEU A 1 174 ? -2.827 11.590 5.127 1.00 91.12 174 LEU A N 1
ATOM 1333 C CA . LEU A 1 174 ? -2.641 12.407 6.336 1.00 91.12 174 LEU A CA 1
ATOM 1334 C C . LEU A 1 174 ? -2.710 11.572 7.619 1.00 91.12 174 LEU A C 1
ATOM 1336 O O . LEU A 1 174 ? -1.950 11.822 8.553 1.00 91.12 174 LEU A O 1
ATOM 1340 N N . ARG A 1 175 ? -3.549 10.527 7.632 1.00 91.88 175 ARG A N 1
ATOM 1341 C CA . ARG A 1 175 ? -3.615 9.527 8.710 1.00 91.88 175 ARG A CA 1
ATOM 1342 C C . ARG A 1 175 ? -2.250 8.962 9.100 1.00 91.88 175 ARG A C 1
ATOM 1344 O O . ARG A 1 175 ? -2.028 8.705 10.279 1.00 91.88 175 ARG A O 1
ATOM 1351 N N . TYR A 1 176 ? -1.353 8.777 8.134 1.00 89.62 176 TYR A N 1
ATOM 1352 C CA . TYR A 1 176 ? -0.050 8.138 8.338 1.00 89.62 176 TYR A CA 1
ATOM 1353 C C . TYR A 1 176 ? 1.035 9.120 8.801 1.00 89.62 176 TYR A C 1
ATOM 1355 O O . TYR A 1 176 ? 2.175 8.724 9.030 1.00 89.62 176 TYR A O 1
ATOM 1363 N N . ARG A 1 177 ? 0.690 10.409 8.921 1.00 88.31 177 ARG A N 1
ATOM 1364 C CA . ARG A 1 177 ? 1.566 11.478 9.432 1.00 88.31 177 ARG A CA 1
ATOM 1365 C C . ARG A 1 177 ? 1.247 11.860 10.867 1.00 88.31 177 ARG A C 1
ATOM 1367 O O . ARG A 1 177 ? 2.008 12.609 11.473 1.00 88.31 177 ARG A O 1
ATOM 1374 N N . LEU A 1 178 ? 0.099 11.416 11.376 1.00 90.88 178 LEU A N 1
ATOM 1375 C CA . LEU A 1 178 ? -0.323 11.768 12.718 1.00 90.88 178 LEU A CA 1
ATOM 1376 C C . LEU A 1 178 ? 0.623 11.138 13.744 1.00 90.88 178 LEU A C 1
ATOM 1378 O O . LEU A 1 178 ? 0.955 9.959 13.620 1.00 90.88 178 LEU A O 1
ATOM 1382 N N . PRO A 1 179 ? 1.024 11.890 14.780 1.00 90.00 179 PRO A N 1
ATOM 1383 C CA . PRO A 1 179 ? 1.669 11.305 15.942 1.00 90.00 179 PRO A CA 1
ATOM 1384 C C . PRO A 1 179 ? 0.779 10.238 16.586 1.00 90.00 179 PRO A C 1
ATOM 1386 O O . PRO A 1 179 ? -0.441 10.406 16.667 1.00 90.00 179 PRO A O 1
ATOM 1389 N N . HIS A 1 180 ? 1.402 9.196 17.139 1.00 88.88 180 HIS A N 1
ATOM 1390 C CA . HIS A 1 180 ? 0.724 8.122 17.878 1.00 88.88 180 HIS A CA 1
ATOM 1391 C C . HIS A 1 180 ? -0.303 8.642 18.894 1.00 88.88 180 HIS A C 1
ATOM 1393 O O . HIS A 1 180 ? -1.451 8.212 18.928 1.00 88.88 180 HIS A O 1
ATOM 1399 N N . SER A 1 181 ? 0.085 9.643 19.688 1.00 90.81 181 SER A N 1
ATOM 1400 C CA . SER A 1 181 ? -0.776 10.235 20.718 1.00 90.81 181 SER A CA 1
ATOM 1401 C C . SER A 1 181 ? -2.014 10.941 20.158 1.00 90.81 181 SER A C 1
ATOM 1403 O O . SER A 1 181 ? -3.048 10.986 20.827 1.00 90.81 181 SER A O 1
ATOM 1405 N N . ASP A 1 182 ? -1.941 11.489 18.945 1.00 94.25 182 ASP A N 1
ATOM 1406 C CA . ASP A 1 182 ? -3.084 12.116 18.281 1.00 94.25 182 ASP A CA 1
ATOM 1407 C C . ASP A 1 182 ? -4.043 11.061 17.730 1.00 94.25 182 ASP A C 1
ATOM 1409 O O . ASP A 1 182 ? -5.258 11.232 17.829 1.00 94.25 182 ASP A O 1
ATOM 1413 N N . ILE A 1 183 ? -3.512 9.938 17.239 1.00 94.06 183 ILE A N 1
ATOM 1414 C CA . ILE A 1 183 ? -4.301 8.781 16.804 1.00 94.06 183 ILE A CA 1
ATOM 1415 C C . ILE A 1 183 ? -5.094 8.203 17.984 1.00 94.06 183 ILE A C 1
ATOM 1417 O O . ILE A 1 183 ? -6.324 8.137 17.908 1.00 94.06 183 ILE A O 1
ATOM 1421 N N . SER A 1 184 ? -4.436 7.877 19.106 1.00 94.06 184 SER A N 1
ATOM 1422 C CA . SER A 1 184 ? -5.125 7.348 20.296 1.00 94.06 184 SER A CA 1
ATOM 1423 C C . SER A 1 184 ? -6.181 8.328 20.819 1.00 94.06 184 SER A C 1
ATOM 1425 O O . SER A 1 184 ? -7.306 7.941 21.143 1.00 94.06 184 SER A O 1
ATOM 1427 N N . ARG A 1 185 ? -5.875 9.633 20.842 1.00 96.56 185 ARG A N 1
ATOM 1428 C CA . ARG A 1 185 ? -6.826 10.674 21.268 1.00 96.56 185 ARG A CA 1
ATOM 1429 C C . ARG A 1 185 ? -8.045 10.755 20.353 1.00 96.56 185 ARG A C 1
ATOM 1431 O O . ARG A 1 185 ? -9.164 10.926 20.839 1.00 96.56 185 ARG A O 1
ATOM 1438 N N . ASN A 1 186 ? -7.842 10.632 19.046 1.00 97.88 186 ASN A N 1
ATOM 1439 C CA . ASN A 1 186 ? -8.919 10.643 18.068 1.00 97.88 186 ASN A CA 1
ATOM 1440 C C . ASN A 1 186 ? -9.860 9.447 18.248 1.00 97.88 186 ASN A C 1
ATOM 1442 O O . ASN A 1 186 ? -11.075 9.648 18.295 1.00 97.88 186 ASN A O 1
ATOM 1446 N N . TYR A 1 187 ? -9.329 8.235 18.440 1.00 98.12 187 TYR A N 1
ATOM 1447 C CA . TYR A 1 187 ? -10.158 7.063 18.735 1.00 98.12 187 TYR A CA 1
ATOM 1448 C C . TYR A 1 187 ? -10.891 7.189 20.075 1.00 98.12 187 TYR A C 1
ATOM 1450 O O . TYR A 1 187 ? -12.090 6.920 20.144 1.00 98.12 187 TYR A O 1
ATOM 1458 N N . ALA A 1 188 ? -10.223 7.667 21.130 1.00 98.25 188 ALA A N 1
ATOM 1459 C CA . ALA A 1 188 ? -10.862 7.900 22.427 1.00 98.25 188 ALA A CA 1
ATOM 1460 C C . ALA A 1 188 ? -12.036 8.890 22.316 1.00 98.25 188 ALA A C 1
ATOM 1462 O O . ALA A 1 188 ? -13.127 8.634 22.831 1.00 98.25 188 ALA A O 1
ATOM 1463 N N . LYS A 1 189 ? -11.845 9.982 21.565 1.00 98.69 189 LYS A N 1
ATOM 1464 C CA . LYS A 1 189 ? -12.902 10.956 21.268 1.00 98.69 189 LYS A CA 1
ATOM 1465 C C . LYS A 1 189 ? -14.045 10.334 20.459 1.00 98.69 189 LYS A C 1
ATOM 1467 O O . LYS A 1 189 ? -15.210 10.590 20.763 1.00 98.69 189 LYS A O 1
ATOM 1472 N N . ALA A 1 190 ? -13.742 9.501 19.461 1.00 98.75 190 ALA A N 1
ATOM 1473 C CA . ALA A 1 190 ? -14.761 8.793 18.686 1.00 98.75 190 ALA A CA 1
ATOM 1474 C C . ALA A 1 190 ? -15.614 7.878 19.578 1.00 98.75 190 ALA A C 1
ATOM 1476 O O . ALA A 1 190 ? -16.840 7.894 19.469 1.00 98.75 190 ALA A O 1
ATOM 1477 N N . ILE A 1 191 ? -14.988 7.134 20.497 1.00 98.81 191 ILE A N 1
ATOM 1478 C CA . ILE A 1 191 ? -15.680 6.261 21.458 1.00 98.81 191 ILE A CA 1
ATOM 1479 C C . ILE A 1 191 ? -16.641 7.068 22.335 1.00 98.81 191 ILE A C 1
ATOM 1481 O O . ILE A 1 191 ? -17.800 6.676 22.490 1.00 98.81 191 ILE A O 1
ATOM 1485 N N . GLU A 1 192 ? -16.189 8.197 22.887 1.00 98.75 192 GLU A N 1
ATOM 1486 C CA . GLU A 1 192 ? -17.022 9.072 23.719 1.00 98.75 192 GLU A CA 1
ATOM 1487 C C . GLU A 1 192 ? -18.251 9.578 22.949 1.00 98.75 192 GLU A C 1
ATOM 1489 O O . GLU A 1 192 ? -19.390 9.418 23.403 1.00 98.75 192 GLU A O 1
ATOM 1494 N N . LEU A 1 193 ? -18.033 10.130 21.750 1.00 98.88 193 LEU A N 1
ATOM 1495 C CA . LEU A 1 193 ? -19.103 10.651 20.901 1.00 98.88 193 LEU A CA 1
ATOM 1496 C C . LEU A 1 193 ? -20.091 9.554 20.489 1.00 98.88 193 LEU A C 1
ATOM 1498 O O . LEU A 1 193 ? -21.305 9.771 20.544 1.00 98.88 193 LEU A O 1
ATOM 1502 N N . CYS A 1 194 ? -19.600 8.368 20.123 1.00 98.88 194 CYS A N 1
ATOM 1503 C CA . CYS A 1 194 ? -20.455 7.246 19.746 1.00 98.88 194 CYS A CA 1
ATOM 1504 C C . CYS A 1 194 ? -21.316 6.775 20.920 1.00 98.88 194 CYS A C 1
ATOM 1506 O O . CYS A 1 194 ? -22.528 6.635 20.768 1.00 98.88 194 CYS A O 1
ATOM 1508 N N . ARG A 1 195 ? -20.727 6.590 22.109 1.00 98.75 195 ARG A N 1
ATOM 1509 C CA . ARG A 1 195 ? -21.460 6.161 23.314 1.00 98.75 195 ARG A CA 1
ATOM 1510 C C . ARG A 1 195 ? -22.542 7.153 23.708 1.00 98.75 195 ARG A C 1
ATOM 1512 O O . ARG A 1 195 ? -23.677 6.752 23.960 1.00 98.75 195 ARG A O 1
ATOM 1519 N N . LYS A 1 196 ? -22.213 8.448 23.701 1.00 98.62 196 LYS A N 1
ATOM 1520 C CA . LYS A 1 196 ? -23.188 9.514 23.946 1.00 98.62 196 LYS A CA 1
ATOM 1521 C C . LYS A 1 196 ? -24.333 9.449 22.935 1.00 98.62 196 LYS A C 1
ATOM 1523 O O . LYS A 1 196 ? -25.496 9.502 23.319 1.00 98.62 196 LYS A O 1
ATOM 1528 N N . THR A 1 197 ? -24.010 9.274 21.656 1.00 98.62 197 THR A N 1
ATOM 1529 C CA . THR A 1 197 ? -25.004 9.218 20.577 1.00 98.62 197 THR A CA 1
ATOM 1530 C C . THR A 1 197 ? -25.917 7.999 20.692 1.00 98.62 197 THR A C 1
ATOM 1532 O O . THR A 1 197 ? -27.129 8.154 20.555 1.00 98.62 197 THR A O 1
ATOM 1535 N N . ILE A 1 198 ? -25.369 6.821 21.011 1.00 98.44 198 ILE A N 1
ATOM 1536 C CA . ILE A 1 198 ? -26.135 5.588 21.261 1.00 98.44 198 ILE A CA 1
ATOM 1537 C C . ILE A 1 198 ? -27.112 5.775 22.425 1.00 98.44 198 ILE A C 1
ATOM 1539 O O . ILE A 1 198 ? -28.265 5.364 22.322 1.00 98.44 198 ILE A O 1
ATOM 1543 N N . ALA A 1 199 ? -26.683 6.432 23.506 1.00 98.06 199 ALA A N 1
ATOM 1544 C CA . ALA A 1 199 ? -27.549 6.712 24.648 1.00 98.06 199 ALA A CA 1
ATOM 1545 C C . ALA A 1 199 ? -28.650 7.740 24.328 1.00 98.06 199 ALA A C 1
ATOM 1547 O O . ALA A 1 199 ? -29.768 7.612 24.821 1.00 98.06 199 ALA A O 1
ATOM 1548 N N . SER A 1 200 ? -28.352 8.757 23.512 1.00 98.00 200 SER A N 1
ATOM 1549 C CA . SER A 1 200 ? -29.313 9.813 23.157 1.00 98.00 200 SER A CA 1
ATOM 1550 C C . SER A 1 200 ? -30.299 9.417 22.054 1.00 98.00 200 SER A C 1
ATOM 1552 O O . SER A 1 200 ? -31.404 9.948 22.024 1.00 98.00 200 SER A O 1
ATOM 1554 N N . HIS A 1 201 ? -29.928 8.489 21.167 1.00 96.94 201 HIS A N 1
ATOM 1555 C CA . HIS A 1 201 ? -30.744 8.076 20.018 1.00 96.94 201 HIS A CA 1
ATOM 1556 C C . HIS A 1 201 ? -30.897 6.543 19.924 1.00 96.94 201 HIS A C 1
ATOM 1558 O O . HIS A 1 201 ? -30.630 5.965 18.869 1.00 96.94 201 HIS A O 1
ATOM 1564 N N . PRO A 1 202 ? -31.334 5.845 20.991 1.00 96.19 202 PRO A N 1
ATOM 1565 C CA . PRO A 1 202 ? -31.320 4.379 21.041 1.00 96.19 202 PRO A CA 1
ATOM 1566 C C . PRO A 1 202 ? -32.259 3.710 20.024 1.00 96.19 202 PRO A C 1
ATOM 1568 O O . PRO A 1 202 ? -32.056 2.549 19.683 1.00 96.19 202 PRO A O 1
ATOM 1571 N N . ALA A 1 203 ? -33.275 4.433 19.541 1.00 94.44 203 ALA A N 1
ATOM 1572 C CA . ALA A 1 203 ? -34.261 3.948 18.576 1.00 94.44 203 ALA A CA 1
ATOM 1573 C C . ALA A 1 203 ? -33.986 4.398 17.127 1.00 94.44 203 ALA A C 1
ATOM 1575 O O . ALA A 1 203 ? -34.823 4.168 16.254 1.00 94.44 203 ALA A O 1
ATOM 1576 N N . ALA A 1 204 ? -32.856 5.066 16.860 1.00 96.44 204 ALA A N 1
ATOM 1577 C CA . ALA A 1 204 ? -32.568 5.567 15.521 1.00 96.44 204 ALA A CA 1
ATOM 1578 C C . ALA A 1 204 ? -32.325 4.411 14.529 1.00 96.44 204 ALA A C 1
ATOM 1580 O O . ALA A 1 204 ? -31.498 3.535 14.800 1.00 96.44 204 ALA A O 1
ATOM 1581 N N . PRO A 1 205 ? -32.990 4.400 13.357 1.00 93.88 205 PRO A N 1
ATOM 1582 C CA . PRO A 1 205 ? -32.868 3.309 12.386 1.00 93.88 205 PRO A CA 1
ATOM 1583 C C . PRO A 1 205 ? -31.482 3.235 11.731 1.00 93.88 205 PRO A C 1
ATOM 1585 O O . PRO A 1 205 ? -31.075 2.185 11.241 1.00 93.88 205 PRO A O 1
ATOM 1588 N N . ASP A 1 206 ? -30.739 4.340 11.726 1.00 95.62 206 ASP A N 1
ATOM 1589 C CA . ASP A 1 206 ? -29.377 4.452 11.209 1.00 95.62 206 ASP A CA 1
ATOM 1590 C C . ASP A 1 206 ? -28.311 4.398 12.317 1.00 95.62 206 ASP A C 1
ATOM 1592 O O . ASP A 1 206 ? -27.137 4.673 12.066 1.00 95.62 206 ASP A O 1
ATOM 1596 N N . LEU A 1 207 ? -28.683 3.996 13.542 1.00 97.12 207 LEU A N 1
ATOM 1597 C CA . LEU A 1 207 ? -27.749 3.902 14.669 1.00 97.12 207 LEU A CA 1
ATOM 1598 C C . LEU A 1 207 ? -26.588 2.932 14.400 1.00 97.12 207 LEU A C 1
ATOM 1600 O O . LEU A 1 207 ? -25.497 3.096 14.947 1.00 97.12 207 LEU A O 1
ATOM 1604 N N . TRP A 1 208 ? -26.791 1.949 13.524 1.00 96.88 208 TRP A N 1
ATOM 1605 C CA . TRP A 1 208 ? -25.751 1.018 13.091 1.00 96.88 208 TRP A CA 1
ATOM 1606 C C . TRP A 1 208 ? -24.517 1.733 12.499 1.00 96.88 208 TRP A C 1
ATOM 1608 O O . TRP A 1 208 ? -23.401 1.252 12.686 1.00 96.88 208 TRP A O 1
ATOM 1618 N N . ILE A 1 209 ? -24.678 2.919 11.885 1.00 97.62 209 ILE A N 1
ATOM 1619 C CA . ILE A 1 209 ? -23.563 3.745 11.379 1.00 97.62 209 ILE A CA 1
ATOM 1620 C C . ILE A 1 209 ? -22.639 4.135 12.537 1.00 97.62 209 ILE A C 1
ATOM 1622 O O . ILE A 1 209 ? -21.418 4.017 12.430 1.00 97.62 209 ILE A O 1
ATOM 1626 N N . VAL A 1 210 ? -23.223 4.567 13.661 1.00 98.56 210 VAL A N 1
ATOM 1627 C CA . VAL A 1 210 ? -22.500 4.955 14.882 1.00 98.56 210 VAL A CA 1
ATOM 1628 C C . VAL A 1 210 ? -21.820 3.743 15.512 1.00 98.56 210 VAL A C 1
ATOM 1630 O O . VAL A 1 210 ? -20.656 3.828 15.897 1.00 98.56 210 VAL A O 1
ATOM 1633 N N . ARG A 1 211 ? -22.515 2.600 15.577 1.00 98.62 211 ARG A N 1
ATOM 1634 C CA . ARG A 1 211 ? -21.961 1.355 16.139 1.00 98.62 211 ARG A CA 1
ATOM 1635 C C . ARG A 1 211 ? -20.752 0.857 15.346 1.00 98.62 211 ARG A C 1
ATOM 1637 O O . ARG A 1 211 ? -19.759 0.461 15.947 1.00 98.62 211 ARG A O 1
ATOM 1644 N N . ASN A 1 212 ? -20.778 0.970 14.017 1.00 98.38 212 ASN A N 1
ATOM 1645 C CA . ASN A 1 212 ? -19.623 0.655 13.173 1.00 98.38 212 ASN A CA 1
ATOM 1646 C C . ASN A 1 212 ? -18.401 1.521 13.503 1.00 98.38 212 ASN A C 1
ATOM 1648 O O . ASN A 1 212 ? -17.311 0.984 13.694 1.00 98.38 212 ASN A O 1
ATOM 1652 N N . ARG A 1 213 ? -18.574 2.842 13.662 1.00 98.56 213 ARG A N 1
ATOM 1653 C CA . ARG A 1 213 ? -17.469 3.733 14.069 1.00 98.56 213 ARG A CA 1
ATOM 1654 C C . ARG A 1 213 ? -16.983 3.428 15.487 1.00 98.56 213 ARG A C 1
ATOM 1656 O O . ARG A 1 213 ? -15.780 3.465 15.724 1.00 98.56 213 ARG A O 1
ATOM 1663 N N . LEU A 1 214 ? -17.884 3.087 16.413 1.00 98.81 214 LEU A N 1
ATOM 1664 C CA . LEU A 1 214 ? -17.506 2.664 17.763 1.00 98.81 214 LEU A CA 1
ATOM 1665 C C . LEU A 1 214 ? -16.618 1.414 17.728 1.00 98.81 214 LEU A C 1
ATOM 1667 O O . LEU A 1 214 ? -15.566 1.405 18.360 1.00 98.81 214 LEU A O 1
ATOM 1671 N N . MET A 1 215 ? -17.011 0.387 16.969 1.00 98.81 215 MET A N 1
ATOM 1672 C CA . MET A 1 215 ? -16.222 -0.838 16.818 1.00 98.81 215 MET A CA 1
ATOM 1673 C C . MET A 1 215 ? -14.843 -0.559 16.210 1.00 98.81 215 MET A C 1
ATOM 1675 O O . MET A 1 215 ? -13.851 -1.029 16.758 1.00 98.81 215 MET A O 1
ATOM 1679 N N . VAL A 1 216 ? -14.758 0.247 15.144 1.00 98.50 216 VAL A N 1
ATOM 1680 C CA . VAL A 1 216 ? -13.467 0.624 14.536 1.00 98.50 216 VAL A CA 1
ATOM 1681 C C . VAL A 1 216 ? -12.592 1.401 15.520 1.00 98.50 216 VAL A C 1
ATOM 1683 O O . VAL A 1 216 ? -11.418 1.085 15.654 1.00 98.50 216 VAL A O 1
ATOM 1686 N N . ALA A 1 217 ? -13.137 2.358 16.277 1.00 98.56 217 ALA A N 1
ATOM 1687 C CA . ALA A 1 217 ? -12.352 3.098 17.268 1.00 98.56 217 ALA A CA 1
ATOM 1688 C C . ALA A 1 217 ? -11.858 2.216 18.430 1.00 98.56 217 ALA A C 1
ATOM 1690 O O . ALA A 1 217 ? -10.745 2.405 18.920 1.00 98.56 217 ALA A O 1
ATOM 1691 N N . LEU A 1 218 ? -12.661 1.238 18.864 1.00 98.69 218 LEU A N 1
ATOM 1692 C CA . LEU A 1 218 ? -12.252 0.258 19.874 1.00 98.69 218 LEU A CA 1
ATOM 1693 C C . LEU A 1 218 ? -11.150 -0.668 19.341 1.00 98.69 218 LEU A C 1
ATOM 1695 O O . LEU A 1 218 ? -10.148 -0.872 20.024 1.00 98.69 218 LEU A O 1
ATOM 1699 N N . LEU A 1 219 ? -11.288 -1.177 18.112 1.00 97.75 219 LEU A N 1
ATOM 1700 C CA . LEU A 1 219 ? -10.222 -1.931 17.446 1.00 97.75 219 LEU A CA 1
ATOM 1701 C C . LEU A 1 219 ? -8.963 -1.077 17.250 1.00 97.75 219 LEU A C 1
ATOM 1703 O O . LEU A 1 219 ? -7.861 -1.589 17.422 1.00 97.75 219 LEU A O 1
ATOM 1707 N N . GLY A 1 220 ? -9.131 0.211 16.951 1.00 95.81 220 GLY A N 1
ATOM 1708 C CA . GLY A 1 220 ? -8.064 1.198 16.861 1.00 95.81 220 GLY A CA 1
ATOM 1709 C C . GLY A 1 220 ? -7.259 1.285 18.150 1.00 95.81 220 GLY A C 1
ATOM 1710 O O . GLY A 1 220 ? -6.069 0.999 18.136 1.00 95.81 220 GLY A O 1
ATOM 1711 N N . LEU A 1 221 ? -7.902 1.571 19.288 1.00 95.38 221 LEU A N 1
ATOM 1712 C CA . LEU A 1 221 ? -7.204 1.594 20.582 1.00 95.38 221 LEU A CA 1
ATOM 1713 C C . LEU A 1 221 ? -6.596 0.240 20.961 1.00 95.38 221 LEU A C 1
ATOM 1715 O O . LEU A 1 221 ? -5.505 0.205 21.520 1.00 95.38 221 LEU A O 1
ATOM 1719 N N . TRP A 1 222 ? -7.251 -0.876 20.631 1.00 93.56 222 TRP A N 1
ATOM 1720 C CA . TRP A 1 222 ? -6.654 -2.195 20.845 1.00 93.56 222 TRP A CA 1
ATOM 1721 C C . TRP A 1 222 ? -5.354 -2.371 20.049 1.00 93.56 222 TRP A C 1
ATOM 1723 O O . TRP A 1 222 ? -4.364 -2.832 20.605 1.00 93.56 222 TRP A O 1
ATOM 1733 N N . LYS A 1 223 ? -5.331 -2.009 18.760 1.00 88.88 223 LYS A N 1
ATOM 1734 C CA . LYS A 1 223 ? -4.141 -2.164 17.907 1.00 88.88 223 LYS A CA 1
ATOM 1735 C C . LYS A 1 223 ? -3.051 -1.141 18.202 1.00 88.88 223 LYS A C 1
ATOM 1737 O O . LYS A 1 223 ? -1.878 -1.457 18.053 1.00 88.88 223 LYS A O 1
ATOM 1742 N N . THR A 1 224 ? -3.435 0.068 18.592 1.00 84.88 224 THR A N 1
ATOM 1743 C CA . THR A 1 224 ? -2.522 1.177 18.868 1.00 84.88 224 THR A CA 1
ATOM 1744 C C . THR A 1 224 ? -1.892 1.051 20.260 1.00 84.88 224 THR A C 1
ATOM 1746 O O . THR A 1 224 ? -0.686 1.229 20.391 1.00 84.88 224 THR A O 1
ATOM 1749 N N . ASP A 1 225 ? -2.659 0.666 21.284 1.00 83.81 225 ASP A N 1
ATOM 1750 C CA . ASP A 1 225 ? -2.189 0.646 22.679 1.00 83.81 225 ASP A CA 1
ATOM 1751 C C . ASP A 1 225 ? -2.104 -0.775 23.281 1.00 83.81 225 ASP A C 1
ATOM 1753 O O . ASP A 1 225 ? -1.895 -0.932 24.484 1.00 83.81 225 ASP A O 1
ATOM 1757 N N . SER A 1 226 ? -2.279 -1.824 22.466 1.00 81.88 226 SER A N 1
ATOM 1758 C CA . SER A 1 226 ? -2.280 -3.238 22.888 1.00 81.88 226 SER A CA 1
ATOM 1759 C C . SER A 1 226 ? -3.308 -3.571 23.990 1.00 81.88 226 SER A C 1
ATOM 1761 O O . SER A 1 226 ? -3.157 -4.543 24.733 1.00 81.88 226 SER A O 1
ATOM 1763 N N . ASP A 1 227 ? -4.394 -2.794 24.095 1.00 86.00 227 ASP A N 1
ATOM 1764 C CA . ASP A 1 227 ? -5.423 -2.954 25.131 1.00 86.00 227 ASP A CA 1
ATOM 1765 C C . ASP A 1 227 ? -6.439 -4.049 24.756 1.00 86.00 227 ASP A C 1
ATOM 1767 O O . ASP A 1 227 ? -7.417 -3.816 24.038 1.00 86.00 227 ASP A O 1
ATOM 1771 N N . LEU A 1 228 ? -6.228 -5.267 25.267 1.00 87.75 228 LEU A N 1
ATOM 1772 C CA . LEU A 1 228 ? -7.145 -6.401 25.076 1.00 87.75 228 LEU A CA 1
ATOM 1773 C C . LEU A 1 228 ? -8.557 -6.141 25.631 1.00 87.75 228 LEU A C 1
ATOM 1775 O O . LEU A 1 228 ? -9.522 -6.745 25.153 1.00 87.75 228 LEU A O 1
ATOM 1779 N N . GLY A 1 229 ? -8.711 -5.227 26.594 1.00 95.06 229 GLY A N 1
ATOM 1780 C CA . GLY A 1 229 ? -10.020 -4.792 27.074 1.00 95.06 229 GLY A CA 1
ATOM 1781 C C . GLY A 1 229 ? -10.838 -4.130 25.966 1.00 95.06 229 GLY A C 1
ATOM 1782 O O . GLY A 1 229 ? -12.041 -4.368 25.857 1.00 95.06 229 GLY A O 1
ATOM 1783 N N . LYS A 1 230 ? -10.188 -3.386 25.062 1.00 96.94 230 LYS A N 1
ATOM 1784 C CA . LYS A 1 230 ? -10.861 -2.753 23.917 1.00 96.94 230 LYS A CA 1
ATOM 1785 C C . LYS A 1 230 ? -11.331 -3.759 22.875 1.00 96.94 230 LYS A C 1
ATOM 1787 O O . LYS A 1 230 ? -12.405 -3.562 22.307 1.00 96.94 230 LYS A O 1
ATOM 1792 N N . LEU A 1 231 ? -10.615 -4.869 22.683 1.00 95.56 231 LEU A N 1
ATOM 1793 C CA . LEU A 1 231 ? -11.104 -5.980 21.860 1.00 95.56 231 LEU A CA 1
ATOM 1794 C C . LEU A 1 231 ? -12.373 -6.608 22.466 1.00 95.56 231 LEU A C 1
ATOM 1796 O O . LEU A 1 231 ? -13.347 -6.854 21.752 1.00 95.56 231 LEU A O 1
ATOM 1800 N N . ALA A 1 232 ? -12.397 -6.826 23.784 1.00 97.06 232 ALA A N 1
ATOM 1801 C CA . ALA A 1 232 ? -13.580 -7.341 24.477 1.00 97.06 232 ALA A CA 1
ATOM 1802 C C . ALA A 1 232 ? -14.777 -6.371 24.383 1.00 97.06 232 ALA A C 1
ATOM 1804 O O . ALA A 1 232 ? -15.908 -6.785 24.135 1.00 97.06 232 ALA A O 1
ATOM 1805 N N . GLU A 1 233 ? -14.539 -5.062 24.503 1.00 98.44 233 GLU A N 1
ATOM 1806 C CA . GLU A 1 233 ? -15.573 -4.043 24.290 1.00 98.44 233 GLU A CA 1
ATOM 1807 C C . GLU A 1 233 ? -16.096 -4.054 22.838 1.00 98.44 233 GLU A C 1
ATOM 1809 O O . GLU A 1 233 ? -17.309 -4.011 22.623 1.00 98.44 233 GLU A O 1
ATOM 1814 N N . ALA A 1 234 ? -15.209 -4.151 21.838 1.00 98.44 234 ALA A N 1
ATOM 1815 C CA . ALA A 1 234 ? -15.585 -4.165 20.420 1.00 98.44 234 ALA A CA 1
ATOM 1816 C C . ALA A 1 234 ? -16.444 -5.384 20.056 1.00 98.44 234 ALA A C 1
ATOM 1818 O O . ALA A 1 234 ? -17.389 -5.281 19.276 1.00 98.44 234 ALA A O 1
ATOM 1819 N N . THR A 1 235 ? -16.131 -6.542 20.632 1.00 98.19 235 THR A N 1
ATOM 1820 C CA . THR A 1 235 ? -16.847 -7.804 20.389 1.00 98.19 235 THR A CA 1
ATOM 1821 C C . THR A 1 235 ? -18.204 -7.832 21.087 1.00 98.19 235 THR A C 1
ATOM 1823 O O . THR A 1 235 ? -19.191 -8.256 20.484 1.00 98.19 235 THR A O 1
ATOM 1826 N N . ALA A 1 236 ? -18.304 -7.300 22.308 1.00 98.50 236 ALA A N 1
ATOM 1827 C CA . ALA A 1 236 ? -19.585 -7.107 22.987 1.00 98.50 236 ALA A CA 1
ATOM 1828 C C . ALA A 1 236 ? -20.514 -6.162 22.200 1.00 98.50 236 ALA A C 1
ATOM 1830 O O . ALA A 1 236 ? -21.704 -6.452 22.015 1.00 98.50 236 ALA A O 1
ATOM 1831 N N . GLU A 1 237 ? -19.963 -5.065 21.677 1.00 98.56 237 GLU A N 1
ATOM 1832 C CA . GLU A 1 237 ? -20.688 -4.138 20.808 1.00 98.56 237 GLU A CA 1
ATOM 1833 C C . GLU A 1 237 ? -21.115 -4.816 19.496 1.00 98.56 237 GLU A C 1
ATOM 1835 O O . GLU A 1 237 ? -22.273 -4.698 19.100 1.00 98.56 237 GLU A O 1
ATOM 1840 N N . ALA A 1 238 ? -20.239 -5.611 18.872 1.00 98.38 238 ALA A N 1
ATOM 1841 C CA . ALA A 1 238 ? -20.550 -6.363 17.656 1.00 98.38 238 ALA A CA 1
ATOM 1842 C C . ALA A 1 238 ? -21.729 -7.333 17.839 1.00 98.38 238 ALA A C 1
ATOM 1844 O O . ALA A 1 238 ? -22.640 -7.358 17.009 1.00 98.38 238 ALA A O 1
ATOM 1845 N N . ARG A 1 239 ? -21.765 -8.098 18.941 1.00 98.44 239 ARG A N 1
ATOM 1846 C CA . ARG A 1 239 ? -22.895 -8.998 19.261 1.00 98.44 239 ARG A CA 1
ATOM 1847 C C . ARG A 1 239 ? -24.197 -8.221 19.452 1.00 98.44 239 ARG A C 1
ATOM 1849 O O . ARG A 1 239 ? -25.245 -8.632 18.949 1.00 98.44 239 ARG A O 1
ATOM 1856 N N . THR A 1 240 ? -24.121 -7.086 20.146 1.00 97.25 240 THR A N 1
ATOM 1857 C CA . THR A 1 240 ? -25.269 -6.195 20.368 1.00 97.25 240 THR A CA 1
ATOM 1858 C C . THR A 1 240 ? -25.795 -5.643 19.044 1.00 97.25 240 THR A C 1
ATOM 1860 O O . THR A 1 240 ? -26.994 -5.711 18.779 1.00 97.25 240 THR A O 1
ATOM 1863 N N . ALA A 1 241 ? -24.904 -5.149 18.185 1.00 96.38 241 ALA A N 1
ATOM 1864 C CA . ALA A 1 241 ? -25.260 -4.576 16.896 1.00 96.38 241 ALA A CA 1
ATOM 1865 C C . ALA A 1 241 ? -25.852 -5.627 15.942 1.00 96.38 241 ALA A C 1
ATOM 1867 O O . ALA A 1 241 ? -26.870 -5.368 15.309 1.00 96.38 241 ALA A O 1
ATOM 1868 N N . LEU A 1 242 ? -25.285 -6.839 15.891 1.00 96.00 242 LEU A N 1
ATOM 1869 C CA . LEU A 1 242 ? -25.832 -7.939 15.085 1.00 96.00 242 LEU A CA 1
ATOM 1870 C C . LEU A 1 242 ? -27.233 -8.355 15.544 1.00 96.00 242 LEU A C 1
ATOM 1872 O O . LEU A 1 242 ? -28.085 -8.636 14.707 1.00 96.00 242 LEU A O 1
ATOM 1876 N N . THR A 1 243 ? -27.485 -8.347 16.856 1.00 96.00 243 THR A N 1
ATOM 1877 C CA . THR A 1 243 ? -28.817 -8.626 17.417 1.00 96.00 243 THR A CA 1
ATOM 1878 C C . THR A 1 243 ? -29.822 -7.528 17.058 1.00 96.00 243 THR A C 1
ATOM 1880 O O . THR A 1 243 ? -30.980 -7.824 16.777 1.00 96.00 243 THR A O 1
ATOM 1883 N N . ALA A 1 244 ? -29.385 -6.264 17.045 1.00 93.50 244 ALA A N 1
ATOM 1884 C CA . ALA A 1 244 ? -30.208 -5.131 16.618 1.00 93.50 244 ALA A CA 1
ATOM 1885 C C . ALA A 1 244 ? -30.471 -5.120 15.098 1.00 93.50 244 ALA A C 1
ATOM 1887 O O . ALA A 1 244 ? -31.491 -4.594 14.654 1.00 93.50 244 ALA A O 1
ATOM 1888 N N . GLY A 1 245 ? -29.576 -5.731 14.320 1.00 92.62 245 GLY A N 1
ATOM 1889 C CA . GLY A 1 245 ? -29.670 -5.867 12.873 1.00 92.62 245 GLY A CA 1
ATOM 1890 C C . GLY A 1 245 ? -28.918 -4.779 12.106 1.00 92.62 245 GLY A C 1
ATOM 1891 O O . GLY A 1 245 ? -28.668 -3.678 12.594 1.00 92.62 245 GLY A O 1
ATOM 1892 N N . PHE A 1 246 ? -28.577 -5.105 10.861 1.00 91.81 246 PHE A N 1
ATOM 1893 C CA . PHE A 1 246 ? -27.918 -4.217 9.908 1.00 91.81 246 PHE A CA 1
ATOM 1894 C C . PHE A 1 246 ? -28.651 -4.255 8.563 1.00 91.81 246 PHE A C 1
ATOM 1896 O O . PHE A 1 246 ? -29.259 -5.277 8.224 1.00 91.81 246 PHE A O 1
ATOM 1903 N N . PRO A 1 247 ? -28.565 -3.189 7.745 1.00 89.31 247 PRO A N 1
ATOM 1904 C CA . PRO A 1 247 ? -28.777 -3.360 6.314 1.00 89.31 247 PRO A CA 1
ATOM 1905 C C . PRO A 1 247 ? -27.726 -4.337 5.775 1.00 89.31 247 PRO A C 1
ATOM 1907 O O . PRO A 1 247 ? -26.598 -4.342 6.259 1.00 89.31 247 PRO A O 1
ATOM 1910 N N . ALA A 1 248 ? -28.075 -5.131 4.760 1.00 84.25 248 ALA A N 1
ATOM 1911 C CA . ALA A 1 248 ? -27.179 -6.151 4.209 1.00 84.25 248 ALA A CA 1
ATOM 1912 C C . ALA A 1 248 ? -25.769 -5.594 3.945 1.00 84.25 248 ALA A C 1
ATOM 1914 O O . ALA A 1 248 ? -25.636 -4.530 3.355 1.00 84.25 248 ALA A O 1
ATOM 1915 N N . GLY A 1 249 ? -24.707 -6.276 4.344 1.00 81.88 249 GLY A N 1
ATOM 1916 C CA . GLY A 1 249 ? -23.338 -5.795 4.167 1.00 81.88 249 GLY A CA 1
ATOM 1917 C C . GLY A 1 249 ? -22.889 -4.646 5.085 1.00 81.88 249 GLY A C 1
ATOM 1918 O O . GLY A 1 249 ? -21.707 -4.319 5.085 1.00 81.88 249 GLY A O 1
ATOM 1919 N N . GLY A 1 250 ? -23.775 -4.058 5.895 1.00 90.31 250 GLY A N 1
ATOM 1920 C CA . GLY A 1 250 ? -23.399 -3.106 6.949 1.00 90.31 250 GLY A CA 1
ATOM 1921 C C . GLY A 1 250 ? -22.739 -3.784 8.154 1.00 90.31 250 GLY A C 1
ATOM 1922 O O . GLY A 1 250 ? -22.076 -3.130 8.955 1.00 90.31 250 GLY A O 1
ATOM 1923 N N . GLU A 1 251 ? -22.888 -5.102 8.265 1.00 94.06 251 GLU A N 1
ATOM 1924 C CA . GLU A 1 251 ? -22.438 -5.920 9.387 1.00 94.06 251 GLU A CA 1
ATOM 1925 C C . GLU A 1 251 ? -20.989 -6.435 9.278 1.00 94.06 251 GLU A C 1
ATOM 1927 O O . GLU A 1 251 ? -20.523 -7.154 10.165 1.00 94.06 251 GLU A O 1
ATOM 1932 N N . VAL A 1 252 ? -20.260 -6.089 8.207 1.00 95.38 252 VAL A N 1
ATOM 1933 C CA . VAL A 1 252 ? -18.892 -6.584 7.939 1.00 95.38 252 VAL A CA 1
ATOM 1934 C C . VAL A 1 252 ? -17.939 -6.294 9.103 1.00 95.38 252 VAL A C 1
ATOM 1936 O O . VAL A 1 252 ? -17.195 -7.180 9.521 1.00 95.38 252 VAL A O 1
ATOM 1939 N N . ILE A 1 253 ? -18.005 -5.092 9.684 1.00 97.44 253 ILE A N 1
ATOM 1940 C CA . ILE A 1 253 ? -17.165 -4.694 10.827 1.00 97.44 253 ILE A CA 1
ATOM 1941 C C . ILE A 1 253 ? -17.509 -5.519 12.075 1.00 97.44 253 ILE A C 1
ATOM 1943 O O . ILE A 1 253 ? -16.613 -5.969 12.785 1.00 97.44 253 ILE A O 1
ATOM 1947 N N . ALA A 1 254 ? -18.795 -5.784 12.325 1.00 97.88 254 ALA A N 1
ATOM 1948 C CA . ALA A 1 254 ? -19.205 -6.618 13.451 1.00 97.88 254 ALA A CA 1
ATOM 1949 C C . ALA A 1 254 ? -18.677 -8.053 13.300 1.00 97.88 254 ALA A C 1
ATOM 1951 O O . ALA A 1 254 ? -18.106 -8.606 14.241 1.00 97.88 254 ALA A O 1
ATOM 1952 N N . ARG A 1 255 ? -18.796 -8.643 12.101 1.00 97.12 255 ARG A N 1
ATOM 1953 C CA . ARG A 1 255 ? -18.232 -9.974 11.817 1.00 97.12 255 ARG A CA 1
ATOM 1954 C C . ARG A 1 255 ? -16.712 -9.993 11.945 1.00 97.12 255 ARG A C 1
ATOM 1956 O O . ARG A 1 255 ? -16.173 -10.958 12.479 1.00 97.12 255 ARG A O 1
ATOM 1963 N N . PHE A 1 256 ? -16.033 -8.923 11.533 1.00 97.56 256 PHE A N 1
ATOM 1964 C CA . PHE A 1 256 ? -14.589 -8.784 11.703 1.00 97.56 256 PHE A CA 1
ATOM 1965 C C . PHE A 1 256 ? -14.172 -8.853 13.179 1.00 97.56 256 PHE A C 1
ATOM 1967 O O . PHE A 1 256 ? -13.272 -9.623 13.522 1.00 97.56 256 PHE A O 1
ATOM 1974 N N . CYS A 1 257 ? -14.860 -8.122 14.066 1.00 98.12 257 CYS A N 1
ATOM 1975 C CA . CYS A 1 257 ? -14.618 -8.183 15.511 1.00 98.12 257 CYS A CA 1
ATOM 1976 C C . CYS A 1 257 ? -14.765 -9.614 16.055 1.00 98.12 257 CYS A C 1
ATOM 1978 O O . CYS A 1 257 ? -13.885 -10.095 16.769 1.00 98.12 257 CYS A O 1
ATOM 1980 N N . LEU A 1 258 ? -15.850 -10.309 15.698 1.00 97.88 258 LEU A N 1
ATOM 1981 C CA . LEU A 1 258 ? -16.122 -11.667 16.190 1.00 97.88 258 LEU A CA 1
ATOM 1982 C C . LEU A 1 258 ? -15.143 -12.712 15.645 1.00 97.88 258 LEU A C 1
ATOM 1984 O O . LEU A 1 258 ? -14.734 -13.619 16.373 1.00 97.88 258 LEU A O 1
ATOM 1988 N N . ALA A 1 259 ? -14.737 -12.586 14.381 1.00 97.75 259 ALA A N 1
ATOM 1989 C CA . ALA A 1 259 ? -13.724 -13.459 13.805 1.00 97.75 259 ALA A CA 1
ATOM 1990 C C . ALA A 1 259 ? -12.387 -13.293 14.537 1.00 97.75 259 ALA A C 1
ATOM 1992 O O . ALA A 1 259 ? -11.780 -14.288 14.921 1.00 97.75 259 ALA A O 1
ATOM 1993 N N . ARG A 1 260 ? -11.971 -12.054 14.832 1.00 95.88 260 ARG A N 1
ATOM 1994 C CA . ARG A 1 260 ? -10.758 -11.793 15.622 1.00 95.88 260 ARG A CA 1
ATOM 1995 C C . ARG A 1 260 ? -10.824 -12.387 17.014 1.00 95.88 260 ARG A C 1
ATOM 1997 O O . ARG A 1 260 ? -9.877 -13.054 17.416 1.00 95.88 260 ARG A O 1
ATOM 2004 N N . GLU A 1 261 ? -11.925 -12.188 17.731 1.00 95.69 261 GLU A N 1
ATOM 2005 C CA . GLU A 1 261 ? -12.134 -12.809 19.045 1.00 95.69 261 GLU A CA 1
ATOM 2006 C C . GLU A 1 261 ? -11.955 -14.326 18.983 1.00 95.69 261 GLU A C 1
ATOM 2008 O O . GLU A 1 261 ? -11.283 -14.917 19.826 1.00 95.69 261 GLU A O 1
ATOM 2013 N N . THR A 1 262 ? -12.529 -14.944 17.948 1.00 96.62 262 THR A N 1
ATOM 2014 C CA . THR A 1 262 ? -12.453 -16.388 17.743 1.00 96.62 262 THR A CA 1
ATOM 2015 C C . THR A 1 262 ? -11.020 -16.821 17.456 1.00 96.62 262 THR A C 1
ATOM 2017 O O . THR A 1 262 ? -10.553 -17.758 18.088 1.00 96.62 262 THR A O 1
ATOM 2020 N N . LEU A 1 263 ? -10.292 -16.124 16.578 1.00 95.44 263 LEU A N 1
ATOM 2021 C CA . LEU A 1 263 ? -8.894 -16.436 16.245 1.00 95.44 263 LEU A CA 1
ATOM 2022 C C . LEU A 1 263 ? -7.926 -16.287 17.428 1.00 95.44 263 LEU A C 1
ATOM 2024 O O . LEU A 1 263 ? -6.886 -16.935 17.439 1.00 95.44 263 LEU A O 1
ATOM 2028 N N . HIS A 1 264 ? -8.263 -15.478 18.438 1.00 90.38 264 HIS A N 1
ATOM 2029 C CA . HIS A 1 264 ? -7.463 -15.367 19.665 1.00 90.38 264 HIS A CA 1
ATOM 2030 C C . HIS A 1 264 ? -7.682 -16.538 20.639 1.00 90.38 264 HIS A C 1
ATOM 2032 O O . HIS A 1 264 ? -6.983 -16.639 21.649 1.00 90.38 264 HIS A O 1
ATOM 2038 N N . GLN A 1 265 ? -8.625 -17.444 20.360 1.00 91.31 265 GLN A N 1
ATOM 2039 C CA . GLN A 1 265 ? -8.807 -18.652 21.158 1.00 91.31 265 GLN A CA 1
ATOM 2040 C C . GLN A 1 265 ? -7.704 -19.678 20.829 1.00 91.31 265 GLN A C 1
ATOM 2042 O O . GLN A 1 265 ? -7.502 -19.990 19.657 1.00 91.31 265 GLN A O 1
ATOM 2047 N N . PRO A 1 266 ? -7.047 -20.311 21.824 1.00 87.56 266 PRO A N 1
ATOM 2048 C CA . PRO A 1 266 ? -5.909 -21.217 21.591 1.00 87.56 266 PRO A CA 1
ATOM 2049 C C . PRO A 1 266 ? -6.167 -22.429 20.680 1.00 87.56 266 PRO A C 1
ATOM 2051 O O . PRO A 1 266 ? -5.222 -23.082 20.251 1.00 87.56 266 PRO A O 1
ATOM 2054 N N . LYS A 1 267 ? -7.436 -22.783 20.441 1.00 91.44 267 LYS A N 1
ATOM 2055 C CA . LYS A 1 267 ? -7.862 -23.938 19.629 1.00 91.44 267 LYS A CA 1
ATOM 2056 C C . LYS A 1 267 ? -8.629 -23.525 18.371 1.00 91.44 267 LYS A C 1
ATOM 2058 O O . LYS A 1 267 ? -9.369 -24.333 17.818 1.00 91.44 267 LYS A O 1
ATOM 2063 N N . ALA A 1 268 ? -8.547 -22.257 17.981 1.00 92.81 268 ALA A N 1
ATOM 2064 C CA . ALA A 1 268 ? -9.244 -21.773 16.805 1.00 92.81 268 ALA A CA 1
ATOM 2065 C C . ALA A 1 268 ? -8.664 -22.410 15.539 1.00 92.81 268 ALA A C 1
ATOM 2067 O O .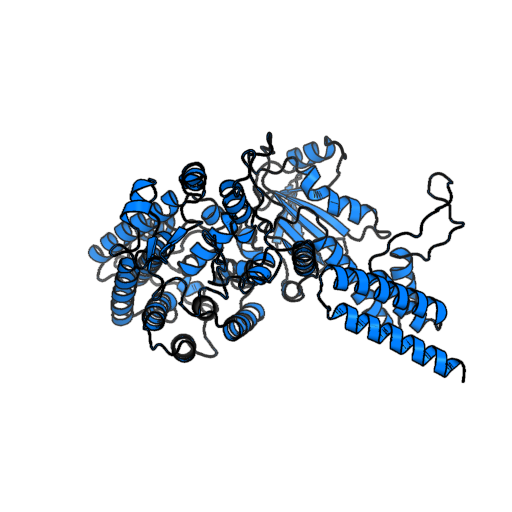 ALA A 1 268 ? -7.468 -22.318 15.273 1.00 92.81 268 ALA A O 1
ATOM 2068 N N . GLU A 1 269 ? -9.529 -23.016 14.731 1.00 95.50 269 GLU A N 1
ATOM 2069 C CA . GLU A 1 269 ? -9.167 -23.469 13.391 1.00 95.50 269 GLU A CA 1
ATOM 2070 C C . GLU A 1 269 ? -9.220 -22.269 12.445 1.00 95.50 269 GLU A C 1
ATOM 2072 O O . GLU A 1 269 ? -10.274 -21.954 11.887 1.00 95.50 269 GLU A O 1
ATOM 2077 N N . SER A 1 270 ? -8.090 -21.572 12.286 1.00 94.75 270 SER A N 1
ATOM 2078 C CA . SER A 1 270 ? -8.032 -20.272 11.601 1.00 94.75 270 SER A CA 1
ATOM 2079 C C . SER A 1 270 ? -8.689 -20.281 10.223 1.00 94.75 270 SER A C 1
ATOM 2081 O O . SER A 1 270 ? -9.439 -19.368 9.882 1.00 94.75 270 SER A O 1
ATOM 2083 N N . ARG A 1 271 ? -8.476 -21.359 9.458 1.00 95.12 271 ARG A N 1
ATOM 2084 C CA . ARG A 1 271 ? -9.117 -21.571 8.157 1.00 95.12 271 ARG A CA 1
ATOM 2085 C C . ARG A 1 271 ? -10.641 -21.549 8.255 1.00 95.12 271 ARG A C 1
ATOM 2087 O O . ARG A 1 271 ? -11.282 -20.820 7.511 1.00 95.12 271 ARG A O 1
ATOM 2094 N N . ALA A 1 272 ? -11.209 -22.338 9.164 1.00 96.50 272 ALA A N 1
ATOM 2095 C CA . ALA A 1 272 ? -12.656 -22.463 9.295 1.00 96.50 272 ALA A CA 1
ATOM 2096 C C . ALA A 1 272 ? -13.300 -21.130 9.698 1.00 96.50 272 ALA A C 1
ATOM 2098 O O . ALA A 1 272 ? -14.358 -20.784 9.185 1.00 96.50 272 ALA A O 1
ATOM 2099 N N . VAL A 1 273 ? -12.641 -20.358 10.568 1.00 97.69 273 VAL A N 1
ATOM 2100 C CA . VAL A 1 273 ? -13.131 -19.039 10.999 1.00 97.69 273 VAL A CA 1
ATOM 2101 C C . VAL A 1 273 ? -13.177 -18.050 9.832 1.00 97.69 273 VAL A C 1
ATOM 2103 O O . VAL A 1 273 ? -14.178 -17.357 9.652 1.00 97.69 273 VAL A O 1
ATOM 2106 N N . ILE A 1 274 ? -12.110 -17.989 9.031 1.00 97.38 274 ILE A N 1
ATOM 2107 C CA . ILE A 1 274 ? -12.015 -17.060 7.896 1.00 97.38 274 ILE A CA 1
ATOM 2108 C C . ILE A 1 274 ? -12.994 -17.465 6.785 1.00 97.38 274 ILE A C 1
ATOM 2110 O O . ILE A 1 274 ? -13.730 -16.615 6.285 1.00 97.38 274 ILE A O 1
ATOM 2114 N N . ASP A 1 275 ? -13.055 -18.757 6.445 1.00 95.12 275 ASP A N 1
ATOM 2115 C CA . ASP A 1 275 ? -13.966 -19.278 5.420 1.00 95.12 275 ASP A CA 1
ATOM 2116 C C . ASP A 1 275 ? -15.439 -19.035 5.828 1.00 95.12 275 ASP A C 1
ATOM 2118 O O . ASP A 1 275 ? -16.254 -18.611 5.004 1.00 95.12 275 ASP A O 1
ATOM 2122 N N . GLN A 1 276 ? -15.777 -19.207 7.116 1.00 95.88 276 GLN A N 1
ATOM 2123 C CA . GLN A 1 276 ? -17.119 -18.921 7.637 1.00 95.88 276 GLN A CA 1
ATOM 2124 C C . GLN A 1 276 ? -17.469 -17.429 7.556 1.00 95.88 276 GLN A C 1
ATOM 2126 O O . GLN A 1 276 ? -18.585 -17.093 7.169 1.00 95.88 276 GLN A O 1
ATOM 2131 N N . LEU A 1 277 ? -16.533 -16.523 7.864 1.00 96.00 277 LEU A N 1
ATOM 2132 C CA . LEU A 1 277 ? -16.770 -15.080 7.748 1.00 96.00 277 LEU A CA 1
ATOM 2133 C C . LEU A 1 277 ? -17.128 -14.673 6.313 1.00 96.00 277 LEU A C 1
ATOM 2135 O O . LEU A 1 277 ? -18.022 -13.843 6.113 1.00 96.00 277 LEU A O 1
ATOM 2139 N N . VAL A 1 278 ? -16.447 -15.248 5.319 1.00 94.75 278 VAL A N 1
ATOM 2140 C CA . VAL A 1 278 ? -16.737 -14.985 3.904 1.00 94.75 278 VAL A CA 1
ATOM 2141 C C . VAL A 1 278 ? -18.086 -15.583 3.516 1.00 94.75 278 VAL A C 1
ATOM 2143 O O . VAL A 1 278 ? -18.895 -14.886 2.902 1.00 94.75 278 VAL A O 1
ATOM 2146 N N . ALA A 1 279 ? -18.377 -16.820 3.931 1.00 93.94 279 ALA A N 1
ATOM 2147 C CA . ALA A 1 279 ? -19.671 -17.460 3.698 1.00 93.94 279 ALA A CA 1
ATOM 2148 C C . ALA A 1 279 ? -20.834 -16.628 4.271 1.00 93.94 279 ALA A C 1
ATOM 2150 O O . ALA A 1 279 ? -21.783 -16.310 3.550 1.00 93.94 279 ALA A O 1
ATOM 2151 N N . ASP A 1 280 ? -20.713 -16.178 5.521 1.00 91.31 280 ASP A N 1
ATOM 2152 C CA . ASP A 1 280 ? -21.706 -15.336 6.197 1.00 91.31 280 ASP A CA 1
ATOM 2153 C C . ASP A 1 280 ? -21.843 -13.949 5.559 1.00 91.31 280 ASP A C 1
ATOM 2155 O O . ASP A 1 280 ? -22.869 -13.287 5.716 1.00 91.31 280 ASP A O 1
ATOM 2159 N N . SER A 1 281 ? -20.818 -13.505 4.828 1.00 88.31 281 SER A N 1
ATOM 2160 C CA . SER A 1 281 ? -20.797 -12.229 4.110 1.00 88.31 281 SER A CA 1
ATOM 2161 C C . SER A 1 281 ? -21.175 -12.353 2.629 1.00 88.31 281 SER A C 1
ATOM 2163 O O . SER A 1 281 ? -20.976 -11.407 1.871 1.00 88.31 281 SER A O 1
ATOM 2165 N N . GLY A 1 282 ? -21.745 -13.489 2.211 1.00 85.88 282 GLY A N 1
ATOM 2166 C CA . GLY A 1 282 ? -22.273 -13.695 0.859 1.00 85.88 282 GLY A CA 1
ATOM 2167 C C . GLY A 1 282 ? -21.489 -14.681 -0.009 1.00 85.88 282 GLY A C 1
ATOM 2168 O O . GLY A 1 282 ? -21.851 -14.852 -1.175 1.00 85.88 282 GLY A O 1
ATOM 2169 N N . GLY A 1 283 ? -20.455 -15.336 0.528 1.00 88.50 283 GLY A N 1
ATOM 2170 C CA . GLY A 1 283 ? -19.665 -16.353 -0.173 1.00 88.50 283 GLY A CA 1
ATOM 2171 C C . GLY A 1 283 ? -19.065 -15.811 -1.470 1.00 88.50 283 GLY A C 1
ATOM 2172 O O . GLY A 1 283 ? -18.394 -14.784 -1.463 1.00 88.50 283 GLY A O 1
ATOM 2173 N N . ASP A 1 284 ? -19.386 -16.445 -2.598 1.00 85.81 284 ASP A N 1
ATOM 2174 C CA . ASP A 1 284 ? -18.949 -16.022 -3.940 1.00 85.81 284 ASP A CA 1
ATOM 2175 C C . ASP A 1 284 ? -19.399 -14.601 -4.332 1.00 85.81 284 ASP A C 1
ATOM 2177 O O . ASP A 1 284 ? -18.897 -14.031 -5.298 1.00 85.81 284 ASP A O 1
ATOM 2181 N N . LYS A 1 285 ? -20.373 -14.027 -3.613 1.00 86.00 285 LYS A N 1
ATOM 2182 C CA . LYS A 1 285 ? -20.876 -12.657 -3.810 1.00 86.00 285 LYS A CA 1
ATOM 2183 C C . LYS A 1 285 ? -20.422 -11.692 -2.713 1.00 86.00 285 LYS A C 1
ATOM 2185 O O . LYS A 1 285 ? -20.997 -10.608 -2.599 1.00 86.00 285 LYS A O 1
ATOM 2190 N N . ALA A 1 286 ? -19.457 -12.089 -1.884 1.00 89.50 286 ALA A N 1
ATOM 2191 C CA . ALA A 1 286 ? -18.901 -11.231 -0.849 1.00 89.50 286 ALA A CA 1
ATOM 2192 C C . ALA A 1 286 ? -18.387 -9.914 -1.449 1.00 89.50 286 ALA A C 1
ATOM 2194 O O . ALA A 1 286 ? -17.838 -9.888 -2.550 1.00 89.50 286 ALA A O 1
ATOM 2195 N N . SER A 1 287 ? -18.587 -8.807 -0.732 1.00 91.44 287 SER A N 1
ATOM 2196 C CA . SER A 1 287 ? -18.087 -7.507 -1.181 1.00 91.44 287 SER A CA 1
ATOM 2197 C C . SER A 1 287 ? -16.562 -7.445 -1.086 1.00 91.44 287 SER A C 1
ATOM 2199 O O . SER A 1 287 ? -15.943 -8.180 -0.309 1.00 91.44 287 SER A O 1
ATOM 2201 N N . GLY A 1 288 ? -15.948 -6.495 -1.799 1.00 93.25 288 GLY A N 1
ATOM 2202 C CA . GLY A 1 288 ? -14.511 -6.245 -1.684 1.00 93.25 288 GLY A CA 1
ATOM 2203 C C . GLY A 1 288 ? -14.068 -6.012 -0.233 1.00 93.25 288 GLY A C 1
ATOM 2204 O O . GLY A 1 288 ? -13.021 -6.509 0.171 1.00 93.25 288 GLY A O 1
ATOM 2205 N N . GLN A 1 289 ? -14.890 -5.344 0.589 1.00 94.19 289 GLN A N 1
ATOM 2206 C CA . GLN A 1 289 ? -14.597 -5.120 2.011 1.00 94.19 289 GLN A CA 1
ATOM 2207 C C . GLN A 1 289 ? -14.595 -6.419 2.828 1.00 94.19 289 GLN A C 1
ATOM 2209 O O . GLN A 1 289 ? -13.733 -6.598 3.687 1.00 94.19 289 GLN A O 1
ATOM 2214 N N . SER A 1 290 ? -15.517 -7.345 2.556 1.00 94.88 290 SER A N 1
ATOM 2215 C CA . SER A 1 290 ? -15.525 -8.664 3.197 1.00 94.88 290 SER A CA 1
ATOM 2216 C C . SER A 1 290 ? -14.289 -9.482 2.822 1.00 94.88 290 SER A C 1
ATOM 2218 O O . SER A 1 290 ? -13.671 -10.090 3.696 1.00 94.88 290 SER A O 1
ATOM 2220 N N . LEU A 1 291 ? -13.884 -9.446 1.548 1.00 96.50 291 LEU A N 1
ATOM 2221 C CA . LEU A 1 291 ? -12.652 -10.089 1.085 1.00 96.50 291 LEU A CA 1
ATOM 2222 C C . LEU A 1 291 ? -11.405 -9.431 1.699 1.00 96.50 291 LEU A C 1
ATOM 2224 O O . LEU A 1 291 ? -10.473 -10.130 2.086 1.00 96.50 291 LEU A O 1
ATOM 2228 N N . ALA A 1 292 ? -11.391 -8.102 1.853 1.00 97.19 292 ALA A N 1
ATOM 2229 C CA . ALA A 1 292 ? -10.302 -7.381 2.513 1.00 97.19 292 ALA A CA 1
ATOM 2230 C C . ALA A 1 292 ? -10.166 -7.760 3.990 1.00 97.19 292 ALA A C 1
ATOM 2232 O O . ALA A 1 292 ? -9.056 -7.982 4.471 1.00 97.19 292 ALA A O 1
ATOM 2233 N N . VAL A 1 293 ? -11.287 -7.891 4.704 1.00 97.56 293 VAL A N 1
ATOM 2234 C CA . VAL A 1 293 ? -11.295 -8.408 6.078 1.00 97.56 293 VAL A CA 1
ATOM 2235 C C . VAL A 1 293 ? -10.729 -9.828 6.124 1.00 97.56 293 VAL A C 1
ATOM 2237 O O . VAL A 1 293 ? -9.867 -10.106 6.954 1.00 97.56 293 VAL A O 1
ATOM 2240 N N . ALA A 1 294 ? -11.142 -10.713 5.214 1.00 97.75 294 ALA A N 1
ATOM 2241 C CA . ALA A 1 294 ? -10.613 -12.075 5.143 1.00 97.75 294 ALA A CA 1
ATOM 2242 C C . ALA A 1 294 ? -9.101 -12.108 4.843 1.00 97.75 294 ALA A C 1
ATOM 2244 O O . ALA A 1 294 ? -8.364 -12.882 5.462 1.00 97.75 294 ALA A O 1
ATOM 2245 N N . ALA A 1 295 ? -8.614 -11.223 3.966 1.00 97.44 295 ALA A N 1
ATOM 2246 C CA . ALA A 1 295 ? -7.188 -11.043 3.709 1.00 97.44 295 ALA A CA 1
ATOM 2247 C C . ALA A 1 295 ? -6.442 -10.568 4.970 1.00 97.44 295 ALA A C 1
ATOM 2249 O O . ALA A 1 295 ? -5.430 -11.160 5.333 1.00 97.44 295 ALA A O 1
ATOM 2250 N N . LEU A 1 296 ? -6.954 -9.566 5.695 1.00 96.44 296 LEU A N 1
ATOM 2251 C CA . LEU A 1 296 ? -6.331 -9.092 6.939 1.00 96.44 296 LEU A CA 1
ATOM 2252 C C . LEU A 1 296 ? -6.288 -10.167 8.026 1.00 96.44 296 LEU A C 1
ATOM 2254 O O . LEU A 1 296 ? -5.264 -10.322 8.682 1.00 96.44 296 LEU A O 1
ATOM 2258 N N . LEU A 1 297 ? -7.362 -10.938 8.198 1.00 96.38 297 LEU A N 1
ATOM 2259 C CA . LEU A 1 297 ? -7.375 -12.054 9.146 1.00 96.38 297 LEU A CA 1
ATOM 2260 C C . LEU A 1 297 ? -6.365 -13.134 8.748 1.00 96.38 297 LEU A C 1
ATOM 2262 O O . LEU A 1 297 ? -5.664 -13.655 9.610 1.00 96.38 297 LEU A O 1
ATOM 2266 N N . SER A 1 298 ? -6.248 -13.428 7.448 1.00 95.81 298 SER A N 1
ATOM 2267 C CA . SER A 1 298 ? -5.240 -14.358 6.919 1.00 95.81 298 SER A CA 1
ATOM 2268 C C . SER A 1 298 ? -3.822 -13.862 7.208 1.00 95.81 298 SER A C 1
ATOM 2270 O O . SER A 1 298 ? -2.956 -14.653 7.576 1.00 95.81 298 SER A O 1
ATOM 2272 N N . LEU A 1 299 ? -3.595 -12.549 7.108 1.00 93.06 299 LEU A N 1
ATOM 2273 C CA . LEU A 1 299 ? -2.327 -11.922 7.471 1.00 93.06 299 LEU A CA 1
ATOM 2274 C C . LEU A 1 299 ? -2.031 -12.048 8.974 1.00 93.06 299 LEU A C 1
ATOM 2276 O O . LEU A 1 299 ? -0.915 -12.409 9.334 1.00 93.06 299 LEU A O 1
ATOM 2280 N N . GLU A 1 300 ? -3.017 -11.802 9.844 1.00 90.19 300 GLU A N 1
ATOM 2281 C CA . GLU A 1 300 ? -2.859 -11.897 11.307 1.00 90.19 300 GLU A CA 1
ATOM 2282 C C . GLU A 1 300 ? -2.489 -13.308 11.783 1.00 90.19 300 GLU A C 1
ATOM 2284 O O . GLU A 1 300 ? -1.749 -13.449 12.753 1.00 90.19 300 GLU A O 1
ATOM 2289 N N . VAL A 1 301 ? -2.967 -14.348 11.094 1.00 91.38 301 VAL A N 1
ATOM 2290 C CA . VAL A 1 301 ? -2.640 -15.755 11.401 1.00 91.38 301 VAL A CA 1
ATOM 2291 C C . VAL A 1 301 ? -1.485 -16.306 10.559 1.00 91.38 301 VAL A C 1
ATOM 2293 O O . VAL A 1 301 ? -1.229 -17.508 10.587 1.00 91.38 301 VAL A O 1
ATOM 2296 N N . ALA A 1 302 ? -0.804 -15.442 9.799 1.00 89.38 302 ALA A N 1
ATOM 2297 C CA . ALA A 1 302 ? 0.292 -15.787 8.894 1.00 89.38 302 ALA A CA 1
ATOM 2298 C C . ALA A 1 302 ? -0.049 -16.860 7.827 1.00 89.38 302 ALA A C 1
ATOM 2300 O O . ALA A 1 302 ? 0.836 -17.576 7.352 1.00 89.38 302 ALA A O 1
ATOM 2301 N N . ASP A 1 303 ? -1.312 -16.954 7.387 1.00 92.19 303 ASP A N 1
ATOM 2302 C CA . ASP A 1 303 ? -1.729 -17.813 6.267 1.00 92.19 303 ASP A CA 1
ATOM 2303 C C . ASP A 1 303 ? -1.499 -17.090 4.931 1.00 92.19 303 ASP A C 1
ATOM 2305 O O . ASP A 1 303 ? -2.393 -16.468 4.347 1.00 92.19 303 ASP A O 1
ATOM 2309 N N . ARG A 1 304 ? -0.254 -17.168 4.446 1.00 92.00 304 ARG A N 1
ATOM 2310 C CA . ARG A 1 304 ? 0.165 -16.528 3.191 1.00 92.00 304 ARG A CA 1
ATOM 2311 C C . ARG A 1 304 ? -0.659 -16.983 1.990 1.00 92.00 304 ARG A C 1
ATOM 2313 O O . ARG A 1 304 ? -0.970 -16.165 1.134 1.00 92.00 304 ARG A O 1
ATOM 2320 N N . MET A 1 305 ? -0.985 -18.270 1.901 1.00 93.88 305 MET A N 1
ATOM 2321 C CA . MET A 1 305 ? -1.682 -18.807 0.732 1.00 93.88 305 MET A CA 1
ATOM 2322 C C . MET A 1 305 ? -3.078 -18.190 0.612 1.00 93.88 305 MET A C 1
ATOM 2324 O O . MET A 1 305 ? -3.406 -17.649 -0.438 1.00 93.88 305 MET A O 1
ATOM 2328 N N . ARG A 1 306 ? -3.849 -18.153 1.709 1.00 94.38 306 ARG A N 1
ATOM 2329 C CA . ARG A 1 306 ? -5.162 -17.486 1.705 1.00 94.38 306 ARG A CA 1
ATOM 2330 C C . ARG A 1 306 ? -5.068 -15.991 1.478 1.00 94.38 306 ARG A C 1
ATOM 2332 O O . ARG A 1 306 ? -5.919 -15.433 0.792 1.00 94.38 306 ARG A O 1
ATOM 2339 N N . PHE A 1 307 ? -4.064 -15.336 2.061 1.00 95.31 307 PHE A N 1
ATOM 2340 C CA . PHE A 1 307 ? -3.849 -13.916 1.809 1.00 95.31 307 PHE A CA 1
ATOM 2341 C C . PHE A 1 307 ? -3.698 -13.647 0.306 1.00 95.31 307 PHE A C 1
ATOM 2343 O O . PHE A 1 307 ? -4.367 -12.760 -0.219 1.00 95.31 307 PHE A O 1
ATOM 2350 N N . GLU A 1 308 ? -2.871 -14.434 -0.390 1.00 94.12 308 GLU A N 1
ATOM 2351 C CA . GLU A 1 308 ? -2.670 -14.307 -1.838 1.00 94.12 308 GLU A CA 1
ATOM 2352 C C . GLU A 1 308 ? -3.926 -14.678 -2.645 1.00 94.12 308 GLU A C 1
ATOM 2354 O O . GLU A 1 308 ? -4.224 -14.003 -3.632 1.00 94.12 308 GLU A O 1
ATOM 2359 N N . ASP A 1 309 ? -4.712 -15.670 -2.207 1.00 94.62 309 ASP A N 1
ATOM 2360 C CA . ASP A 1 309 ? -5.992 -16.021 -2.840 1.00 94.62 309 ASP A CA 1
ATOM 2361 C C . ASP A 1 309 ? -6.980 -14.839 -2.788 1.00 94.62 309 ASP A C 1
ATOM 2363 O O . ASP A 1 309 ? -7.485 -14.390 -3.823 1.00 94.62 309 ASP A O 1
ATOM 2367 N N . TYR A 1 310 ? -7.209 -14.266 -1.598 1.00 96.12 310 TYR A N 1
ATOM 2368 C CA . TYR A 1 310 ? -8.099 -13.110 -1.432 1.00 96.12 310 TYR A CA 1
ATOM 2369 C C . TYR A 1 310 ? -7.562 -11.861 -2.125 1.00 96.12 310 TYR A C 1
ATOM 2371 O O . TYR A 1 310 ? -8.326 -11.122 -2.749 1.00 96.12 310 TYR A O 1
ATOM 2379 N N . ARG A 1 311 ? -6.246 -11.636 -2.074 1.00 94.38 311 ARG A N 1
ATOM 2380 C CA . ARG A 1 311 ? -5.589 -10.577 -2.840 1.00 94.38 311 ARG A CA 1
ATOM 2381 C C . ARG A 1 311 ? -5.880 -10.736 -4.330 1.00 94.38 311 ARG A C 1
ATOM 2383 O O . ARG A 1 311 ? -6.283 -9.766 -4.963 1.00 94.38 311 ARG A O 1
ATOM 2390 N N . GLY A 1 312 ? -5.735 -11.939 -4.883 1.00 92.69 312 GLY A N 1
ATOM 2391 C CA . GLY A 1 312 ? -6.040 -12.232 -6.282 1.00 92.69 312 GLY A CA 1
ATOM 2392 C C . GLY A 1 312 ? -7.491 -11.915 -6.652 1.00 92.69 312 GLY A C 1
ATOM 2393 O O . GLY A 1 312 ? -7.733 -11.298 -7.690 1.00 92.69 312 GLY A O 1
ATOM 2394 N N . MET A 1 313 ? -8.449 -12.267 -5.788 1.00 93.06 313 MET A N 1
ATOM 2395 C CA . MET A 1 313 ? -9.870 -11.938 -5.977 1.00 93.06 313 MET A CA 1
ATOM 2396 C C . MET A 1 313 ? -10.110 -10.420 -5.976 1.00 93.06 313 MET A C 1
ATOM 2398 O O . MET A 1 313 ? -10.730 -9.887 -6.896 1.00 93.06 313 MET A O 1
ATOM 2402 N N . ILE A 1 314 ? -9.564 -9.703 -4.989 1.00 93.69 314 ILE A N 1
ATOM 2403 C CA . ILE A 1 314 ? -9.714 -8.245 -4.866 1.00 93.69 314 ILE A CA 1
ATOM 2404 C C . ILE A 1 314 ? -9.084 -7.528 -6.063 1.00 93.69 314 ILE A C 1
ATOM 2406 O O . ILE A 1 314 ? -9.701 -6.640 -6.649 1.00 93.69 314 ILE A O 1
ATOM 2410 N N . LEU A 1 315 ? -7.868 -7.921 -6.450 1.00 91.31 315 LEU A N 1
ATOM 2411 C CA . LEU A 1 315 ? -7.144 -7.281 -7.548 1.00 91.31 315 LEU A CA 1
ATOM 2412 C C . LEU A 1 315 ? -7.791 -7.505 -8.915 1.00 91.31 315 LEU A C 1
ATOM 2414 O O . LEU A 1 315 ? -7.560 -6.739 -9.849 1.00 91.31 315 LEU A O 1
ATOM 2418 N N . LYS A 1 316 ? -8.584 -8.565 -9.043 1.00 89.56 316 LYS A N 1
ATOM 2419 C CA . LYS A 1 316 ? -9.304 -8.879 -10.268 1.00 89.56 316 LYS A CA 1
ATOM 2420 C C . LYS A 1 316 ? -10.590 -8.064 -10.398 1.00 89.56 316 LYS A C 1
ATOM 2422 O O . LYS A 1 316 ? -10.829 -7.518 -11.471 1.00 89.56 316 LYS A O 1
ATOM 2427 N N . ASP A 1 317 ? -11.383 -7.991 -9.329 1.00 88.75 317 ASP A N 1
ATOM 2428 C CA . ASP A 1 317 ? -12.783 -7.562 -9.428 1.00 88.75 317 ASP A CA 1
ATOM 2429 C C . ASP A 1 317 ? -13.093 -6.244 -8.682 1.00 88.75 317 ASP A C 1
ATOM 2431 O O . ASP A 1 317 ? -14.138 -5.651 -8.931 1.00 88.75 317 ASP A O 1
ATOM 2435 N N . HIS A 1 318 ? -12.193 -5.741 -7.821 1.00 90.62 318 HIS A N 1
ATOM 2436 C CA . HIS A 1 318 ? -12.501 -4.649 -6.879 1.00 90.62 318 HIS A CA 1
ATOM 2437 C C . HIS A 1 318 ? -11.516 -3.463 -6.877 1.00 90.62 318 HIS A C 1
ATOM 2439 O O . HIS A 1 318 ? -11.673 -2.536 -6.085 1.00 90.62 318 HIS A O 1
ATOM 2445 N N . THR A 1 319 ? -10.494 -3.430 -7.740 1.00 87.75 319 THR A N 1
ATOM 2446 C CA . THR A 1 319 ? -9.476 -2.347 -7.723 1.00 87.75 319 THR A CA 1
ATOM 2447 C C . THR A 1 319 ? -10.000 -0.982 -8.142 1.00 87.75 319 THR A C 1
ATOM 2449 O O . THR A 1 319 ? -9.387 0.036 -7.821 1.00 87.75 319 THR A O 1
ATOM 2452 N N . GLU A 1 320 ? -11.098 -0.953 -8.895 1.00 87.50 320 GLU A N 1
ATOM 2453 C CA . GLU A 1 320 ? -11.717 0.284 -9.370 1.00 87.50 320 GLU A CA 1
ATOM 2454 C C . GLU A 1 320 ? -12.897 0.731 -8.497 1.00 87.50 320 GLU A C 1
ATOM 2456 O O . GLU A 1 320 ? -13.410 1.827 -8.711 1.00 87.50 320 GLU A O 1
ATOM 2461 N N . ASP A 1 321 ? -13.265 -0.044 -7.471 1.00 90.56 321 ASP A N 1
ATOM 2462 C CA . ASP A 1 321 ? -14.297 0.343 -6.509 1.00 90.56 321 ASP A CA 1
ATOM 2463 C C . ASP A 1 321 ? -13.743 1.425 -5.562 1.00 90.56 321 ASP A C 1
ATOM 2465 O O . ASP A 1 321 ? -12.756 1.166 -4.864 1.00 90.56 321 ASP A O 1
ATOM 2469 N N . PRO A 1 322 ? -14.367 2.619 -5.456 1.00 91.50 322 PRO A N 1
ATOM 2470 C CA . PRO A 1 322 ? -13.841 3.700 -4.623 1.00 91.50 322 PRO A CA 1
ATOM 2471 C C . PRO A 1 322 ? -13.609 3.299 -3.167 1.00 91.50 322 PRO A C 1
ATOM 2473 O O . PRO A 1 322 ? -12.546 3.565 -2.615 1.00 91.50 322 PRO A O 1
ATOM 2476 N N . MET A 1 323 ? -14.545 2.557 -2.565 1.00 92.25 323 MET A N 1
ATOM 2477 C CA . MET A 1 323 ? -14.439 2.097 -1.169 1.00 92.25 323 MET A CA 1
ATOM 2478 C C . MET A 1 323 ? -13.306 1.085 -0.941 1.00 92.25 323 MET A C 1
ATOM 2480 O O . MET A 1 323 ? -12.989 0.756 0.200 1.00 92.25 323 MET A O 1
ATOM 2484 N N . MET A 1 324 ? -12.691 0.589 -2.015 1.00 93.44 324 MET A N 1
ATOM 2485 C CA . MET A 1 324 ? -11.580 -0.351 -1.973 1.00 93.44 324 MET A CA 1
ATOM 2486 C C . MET A 1 324 ? -10.236 0.298 -2.269 1.00 93.44 324 MET A C 1
ATOM 2488 O O . MET A 1 324 ? -9.220 -0.348 -2.041 1.00 93.44 324 MET A O 1
ATOM 2492 N N . TRP A 1 325 ? -10.172 1.557 -2.713 1.00 92.31 325 TRP A N 1
ATOM 2493 C CA . TRP A 1 325 ? -8.907 2.170 -3.132 1.00 92.31 325 TRP A CA 1
ATOM 2494 C C . TRP A 1 325 ? -7.841 2.208 -2.037 1.00 92.31 325 TRP A C 1
ATOM 2496 O O . TRP A 1 325 ? -6.689 1.896 -2.318 1.00 92.31 325 TRP A O 1
ATOM 2506 N N . ALA A 1 326 ? -8.203 2.503 -0.785 1.00 91.00 326 ALA A N 1
ATOM 2507 C CA . ALA A 1 326 ? -7.236 2.509 0.316 1.00 91.00 326 ALA A CA 1
ATOM 2508 C C . ALA A 1 326 ? -6.615 1.117 0.560 1.00 91.00 326 ALA A C 1
ATOM 2510 O O . ALA A 1 326 ? -5.406 1.003 0.767 1.00 91.00 326 ALA A O 1
ATOM 2511 N N . PHE A 1 327 ? -7.427 0.057 0.492 1.00 94.19 327 PHE A N 1
ATOM 2512 C CA . PHE A 1 327 ? -6.963 -1.324 0.655 1.00 94.19 327 PHE A CA 1
ATOM 2513 C C . PHE A 1 327 ? -6.235 -1.835 -0.596 1.00 94.19 327 PHE A C 1
ATOM 2515 O O . PHE A 1 327 ? -5.181 -2.458 -0.508 1.00 94.19 327 PHE A O 1
ATOM 2522 N N . GLY A 1 328 ? -6.763 -1.527 -1.780 1.00 92.00 328 GLY A N 1
ATOM 2523 C CA . GLY A 1 328 ? -6.173 -1.867 -3.069 1.00 92.00 328 GLY A CA 1
ATOM 2524 C C . GLY A 1 328 ? -4.799 -1.230 -3.255 1.00 92.00 328 GLY A C 1
ATOM 2525 O O . GLY A 1 328 ? -3.883 -1.905 -3.712 1.00 92.00 328 GLY A O 1
ATOM 2526 N N . ALA A 1 329 ? -4.618 0.022 -2.823 1.00 89.56 329 ALA A N 1
ATOM 2527 C CA . ALA A 1 329 ? -3.316 0.683 -2.788 1.00 89.56 329 ALA A CA 1
ATOM 2528 C C . ALA A 1 329 ? -2.297 -0.105 -1.955 1.00 89.56 329 ALA A C 1
ATOM 2530 O O . ALA A 1 329 ? -1.169 -0.282 -2.396 1.00 89.56 329 ALA A O 1
ATOM 2531 N N . PHE A 1 330 ? -2.697 -0.634 -0.796 1.00 91.81 330 PHE A N 1
ATOM 2532 C CA . PHE A 1 330 ? -1.849 -1.507 0.020 1.00 91.81 330 PHE A CA 1
ATOM 2533 C C . PHE A 1 330 ? -1.503 -2.828 -0.688 1.00 91.81 330 PHE A C 1
ATOM 2535 O O . PHE A 1 330 ? -0.343 -3.227 -0.697 1.00 91.81 330 PHE A O 1
ATOM 2542 N N . LEU A 1 331 ? -2.476 -3.486 -1.327 1.00 91.56 331 LEU A N 1
ATOM 2543 C CA . LEU A 1 331 ? -2.244 -4.754 -2.037 1.00 91.56 331 LEU A CA 1
ATOM 2544 C C . LEU A 1 331 ? -1.363 -4.615 -3.291 1.00 91.56 331 LEU A C 1
ATOM 2546 O O . LEU A 1 331 ? -0.692 -5.577 -3.689 1.00 91.56 331 LEU A O 1
ATOM 2550 N N . LEU A 1 332 ? -1.424 -3.450 -3.940 1.00 87.44 332 LEU A N 1
ATOM 2551 C CA . LEU A 1 332 ? -0.630 -3.095 -5.119 1.00 87.44 332 LEU A CA 1
ATOM 2552 C C . LEU A 1 332 ? 0.747 -2.534 -4.745 1.00 87.44 332 LEU A C 1
ATOM 2554 O O . LEU A 1 332 ? 1.660 -2.564 -5.571 1.00 87.44 332 LEU A O 1
ATOM 2558 N N . ASP A 1 333 ? 0.919 -2.043 -3.515 1.00 86.69 333 ASP A N 1
ATOM 2559 C CA . ASP A 1 333 ? 2.180 -1.473 -3.068 1.00 86.69 333 ASP A CA 1
ATOM 2560 C C . ASP A 1 333 ? 3.282 -2.539 -3.018 1.00 86.69 333 ASP A C 1
ATOM 2562 O O . ASP A 1 333 ? 3.225 -3.540 -2.299 1.00 86.69 333 ASP A O 1
ATOM 2566 N N . ARG A 1 334 ? 4.330 -2.297 -3.805 1.00 81.94 334 ARG A N 1
ATOM 2567 C CA . ARG A 1 334 ? 5.456 -3.222 -3.970 1.00 81.94 334 ARG A CA 1
ATOM 2568 C C . ARG A 1 334 ? 6.251 -3.397 -2.681 1.00 81.94 334 ARG A C 1
ATOM 2570 O O . ARG A 1 334 ? 6.834 -4.458 -2.469 1.00 81.94 334 ARG A O 1
ATOM 2577 N N . TYR A 1 335 ? 6.273 -2.367 -1.838 1.00 81.94 335 TYR A N 1
ATOM 2578 C CA . TYR A 1 335 ? 7.005 -2.380 -0.583 1.00 81.94 335 TYR A CA 1
ATOM 2579 C C . TYR A 1 335 ? 6.326 -3.292 0.431 1.00 81.94 335 TYR A C 1
ATOM 2581 O O . TYR A 1 335 ? 6.968 -4.195 0.968 1.00 81.94 335 TYR A O 1
ATOM 2589 N N . HIS A 1 336 ? 5.016 -3.124 0.616 1.00 86.00 336 HIS A N 1
ATOM 2590 C CA . HIS A 1 336 ? 4.203 -4.040 1.416 1.00 86.00 336 HIS A CA 1
ATOM 2591 C C . HIS A 1 336 ? 4.293 -5.456 0.878 1.00 86.00 336 HIS A C 1
ATOM 2593 O O . HIS A 1 336 ? 4.661 -6.369 1.612 1.00 86.00 336 HIS A O 1
ATOM 2599 N N . ARG A 1 337 ? 4.066 -5.655 -0.421 1.00 82.75 337 ARG A N 1
ATOM 2600 C CA . ARG A 1 337 ? 4.136 -6.988 -1.026 1.00 82.75 337 ARG A CA 1
ATOM 2601 C C . ARG A 1 337 ? 5.466 -7.697 -0.756 1.00 82.75 337 ARG A C 1
ATOM 2603 O O . ARG A 1 337 ? 5.472 -8.898 -0.488 1.00 82.75 337 ARG A O 1
ATOM 2610 N N . TYR A 1 338 ? 6.582 -6.973 -0.819 1.00 81.62 338 TYR A N 1
ATOM 2611 C CA . TYR A 1 338 ? 7.883 -7.547 -0.509 1.00 81.62 338 TYR A CA 1
ATOM 2612 C C . TYR A 1 338 ? 8.016 -7.873 0.985 1.00 81.62 338 TYR A C 1
ATOM 2614 O O . TYR A 1 338 ? 8.433 -8.975 1.324 1.00 81.62 338 TYR A O 1
ATOM 2622 N N . TRP A 1 339 ? 7.640 -6.961 1.885 1.00 81.31 339 TRP A N 1
ATOM 2623 C CA . TRP A 1 339 ? 7.938 -7.094 3.314 1.00 81.31 339 TRP A CA 1
ATOM 2624 C C . TRP A 1 339 ? 6.909 -7.867 4.149 1.00 81.31 339 TRP A C 1
ATOM 2626 O O . TRP A 1 339 ? 7.276 -8.374 5.207 1.00 81.31 339 TRP A O 1
ATOM 2636 N N . LEU A 1 340 ? 5.660 -8.021 3.697 1.00 85.88 340 LEU A N 1
ATOM 2637 C CA . LEU A 1 340 ? 4.574 -8.627 4.486 1.00 85.88 340 LEU A CA 1
ATOM 2638 C C . LEU A 1 340 ? 4.878 -10.047 4.984 1.00 85.88 340 LEU A C 1
ATOM 2640 O O . LEU A 1 340 ? 4.552 -10.369 6.120 1.00 85.88 340 LEU A O 1
ATOM 2644 N N . PHE A 1 341 ? 5.507 -10.893 4.167 1.00 82.69 341 PHE A N 1
ATOM 2645 C CA . PHE A 1 341 ? 5.850 -12.276 4.542 1.00 82.69 341 PHE A CA 1
ATOM 2646 C C . PHE A 1 341 ? 7.356 -12.551 4.505 1.00 82.69 341 PHE A C 1
ATOM 2648 O O . PHE A 1 341 ? 7.780 -13.706 4.571 1.00 82.69 341 PHE A O 1
ATOM 2655 N N . GLN A 1 342 ? 8.176 -11.509 4.357 1.00 78.44 342 GLN A N 1
ATOM 2656 C CA . GLN A 1 342 ? 9.625 -11.654 4.412 1.00 78.44 342 GLN A CA 1
ATOM 2657 C C . GLN A 1 342 ? 10.097 -11.593 5.856 1.00 78.44 342 GLN A C 1
ATOM 2659 O O . GLN A 1 342 ? 9.678 -10.750 6.649 1.00 78.44 342 GLN A O 1
ATOM 2664 N N . VAL A 1 343 ? 11.045 -12.466 6.183 1.00 74.25 343 VAL A N 1
ATOM 2665 C CA . VAL A 1 343 ? 11.792 -12.319 7.426 1.00 74.25 343 VAL A CA 1
ATOM 2666 C C . VAL A 1 343 ? 12.616 -11.028 7.365 1.00 74.25 343 VAL A C 1
ATOM 2668 O O . VAL A 1 343 ? 13.180 -10.712 6.312 1.00 74.25 343 VAL A O 1
ATOM 2671 N N . PRO A 1 344 ? 12.755 -10.294 8.481 1.00 65.12 344 PRO A N 1
ATOM 2672 C CA . PRO A 1 344 ? 13.648 -9.149 8.589 1.00 65.12 344 PRO A CA 1
ATOM 2673 C C . PRO A 1 344 ? 15.107 -9.628 8.608 1.00 65.12 344 PRO A C 1
ATOM 2675 O O . PRO A 1 344 ? 15.801 -9.563 9.619 1.00 65.12 344 PRO A O 1
ATOM 2678 N N . PHE A 1 345 ? 15.570 -10.187 7.492 1.00 60.81 345 PHE A N 1
ATOM 2679 C CA . PHE A 1 345 ? 16.907 -10.734 7.343 1.00 60.81 345 PHE A CA 1
ATOM 2680 C C . PHE A 1 345 ? 17.880 -9.628 6.946 1.00 60.81 345 PHE A C 1
ATOM 2682 O O . PHE A 1 345 ? 17.675 -8.918 5.967 1.00 60.81 345 PHE A O 1
ATOM 2689 N N . THR A 1 346 ? 18.953 -9.458 7.718 1.00 53.28 346 THR A N 1
ATOM 2690 C CA . THR A 1 346 ? 19.769 -8.236 7.645 1.00 53.28 346 THR A CA 1
ATOM 2691 C C . THR A 1 346 ? 21.264 -8.463 7.454 1.00 53.28 346 THR A C 1
ATOM 2693 O O . THR A 1 346 ? 22.043 -7.516 7.582 1.00 53.28 346 THR A O 1
ATOM 2696 N N . ALA A 1 347 ? 21.699 -9.688 7.168 1.00 50.94 347 ALA A N 1
ATOM 2697 C CA . ALA A 1 347 ? 23.117 -10.008 7.059 1.00 50.94 347 ALA A CA 1
ATOM 2698 C C . ALA A 1 347 ? 23.555 -10.180 5.595 1.00 50.94 347 ALA A C 1
ATOM 2700 O O . ALA A 1 347 ? 23.274 -11.199 4.973 1.00 50.94 347 ALA A O 1
ATOM 2701 N N . GLY A 1 348 ? 24.311 -9.206 5.073 1.00 53.56 348 GLY A N 1
ATOM 2702 C CA . GLY A 1 348 ? 25.124 -9.369 3.861 1.00 53.56 348 GLY A CA 1
ATOM 2703 C C . GLY A 1 348 ? 24.816 -8.409 2.709 1.00 53.56 348 GLY A C 1
ATOM 2704 O O . GLY A 1 348 ? 23.715 -7.883 2.565 1.00 53.56 348 GLY A O 1
ATOM 2705 N N . TRP A 1 349 ? 25.822 -8.209 1.853 1.00 51.62 349 TRP A N 1
ATOM 2706 C CA . TRP A 1 349 ? 25.760 -7.381 0.640 1.00 51.62 349 TRP A CA 1
ATOM 2707 C C . TRP A 1 349 ? 24.716 -7.860 -0.386 1.00 51.62 349 TRP A C 1
ATOM 2709 O O . TRP A 1 349 ? 24.298 -7.079 -1.240 1.00 51.62 349 TRP A O 1
ATOM 2719 N N . SER A 1 350 ? 24.290 -9.123 -0.310 1.00 58.09 350 SER A N 1
ATOM 2720 C CA . SER A 1 350 ? 23.305 -9.734 -1.209 1.00 58.09 350 SER A CA 1
ATOM 2721 C C . SER A 1 350 ? 21.864 -9.303 -0.916 1.00 58.09 350 SER A C 1
ATOM 2723 O O . SER A 1 350 ? 21.048 -9.263 -1.835 1.00 58.09 350 SER A O 1
ATOM 2725 N N . TYR A 1 351 ? 21.549 -8.916 0.327 1.00 64.06 351 TYR A N 1
ATOM 2726 C CA . TYR A 1 351 ? 20.185 -8.579 0.743 1.00 64.06 351 TYR A CA 1
ATOM 2727 C C . TYR A 1 351 ? 19.635 -7.340 0.026 1.00 64.06 351 TYR A C 1
ATOM 2729 O O . TYR A 1 351 ? 18.628 -7.420 -0.673 1.00 64.06 351 TYR A O 1
ATOM 2737 N N . GLY A 1 352 ? 20.340 -6.208 0.133 1.00 69.06 352 GLY A N 1
ATOM 2738 C CA . GLY A 1 352 ? 19.904 -4.959 -0.500 1.00 69.06 352 GLY A CA 1
ATOM 2739 C C . GLY A 1 352 ? 19.825 -5.064 -2.026 1.00 69.06 352 GLY A C 1
ATOM 2740 O O . GLY A 1 352 ? 19.016 -4.388 -2.650 1.00 69.06 352 GLY A O 1
ATOM 2741 N N . ARG A 1 353 ? 20.617 -5.959 -2.638 1.00 71.00 353 ARG A N 1
ATOM 2742 C CA . ARG A 1 353 ? 20.541 -6.244 -4.079 1.00 71.00 353 ARG A CA 1
ATOM 2743 C C . ARG A 1 353 ? 19.282 -7.028 -4.448 1.00 71.00 353 ARG A C 1
ATOM 2745 O O . ARG A 1 353 ? 18.658 -6.688 -5.446 1.00 71.00 353 ARG A O 1
ATOM 2752 N N . ARG A 1 354 ? 18.893 -8.029 -3.644 1.00 75.38 354 ARG A N 1
ATOM 2753 C CA . ARG A 1 354 ? 17.629 -8.765 -3.829 1.00 75.38 354 ARG A CA 1
ATOM 2754 C C . ARG A 1 354 ? 16.425 -7.848 -3.692 1.00 75.38 354 ARG A C 1
ATOM 2756 O O . ARG A 1 354 ? 15.570 -7.849 -4.566 1.00 75.38 354 ARG A O 1
ATOM 2763 N N . GLU A 1 355 ? 16.373 -7.059 -2.623 1.00 76.00 355 GLU A N 1
ATOM 2764 C CA . GLU A 1 355 ? 15.287 -6.100 -2.414 1.00 76.00 355 GLU A CA 1
ATOM 2765 C C . GLU A 1 355 ? 15.189 -5.132 -3.601 1.00 76.00 355 GLU A C 1
ATOM 2767 O O . GLU A 1 355 ? 14.133 -5.019 -4.218 1.00 76.00 355 GLU A O 1
ATOM 2772 N N . ALA A 1 356 ? 16.305 -4.509 -3.996 1.00 74.12 356 ALA A N 1
ATOM 2773 C CA . ALA A 1 356 ? 16.334 -3.615 -5.151 1.00 74.12 356 ALA A CA 1
ATOM 2774 C C . ALA A 1 356 ? 15.876 -4.305 -6.449 1.00 74.12 356 ALA A C 1
ATOM 2776 O O . ALA A 1 356 ? 15.191 -3.682 -7.261 1.00 74.12 356 ALA A O 1
ATOM 2777 N N . TYR A 1 357 ? 16.214 -5.584 -6.644 1.00 77.12 357 TYR A N 1
ATOM 2778 C CA . TYR A 1 357 ? 15.716 -6.381 -7.764 1.00 77.12 357 TYR A CA 1
ATOM 2779 C C . TYR A 1 357 ? 14.189 -6.512 -7.715 1.00 77.12 357 TYR A C 1
ATOM 2781 O O . TYR A 1 357 ? 13.527 -6.017 -8.624 1.00 77.12 357 TYR A O 1
ATOM 2789 N N . PHE A 1 358 ? 13.612 -7.063 -6.642 1.00 77.44 358 PHE A N 1
ATOM 2790 C CA . PHE A 1 358 ? 12.156 -7.247 -6.533 1.00 77.44 358 PHE A CA 1
ATOM 2791 C C . PHE A 1 358 ? 11.383 -5.929 -6.654 1.00 77.44 358 PHE A C 1
ATOM 2793 O O . PHE A 1 358 ? 10.385 -5.855 -7.367 1.00 77.44 358 PHE A O 1
ATOM 2800 N N . MET A 1 359 ? 11.904 -4.853 -6.064 1.00 76.06 359 MET A N 1
ATOM 2801 C CA . MET A 1 359 ? 11.312 -3.518 -6.171 1.00 76.06 359 MET A CA 1
ATOM 2802 C C . MET A 1 359 ? 11.372 -2.924 -7.591 1.00 76.06 359 MET A C 1
ATOM 2804 O O . MET A 1 359 ? 10.668 -1.952 -7.887 1.00 76.06 359 MET A O 1
ATOM 2808 N N . SER A 1 360 ? 12.202 -3.474 -8.483 1.00 72.50 360 SER A N 1
ATOM 2809 C CA . SER A 1 360 ? 12.477 -2.922 -9.816 1.00 72.50 360 SER A CA 1
ATOM 2810 C C . SER A 1 360 ? 12.042 -3.798 -10.996 1.00 72.50 360 SER A C 1
ATOM 2812 O O . SER A 1 360 ? 12.094 -3.330 -12.131 1.00 72.50 360 SER A O 1
ATOM 2814 N N . VAL A 1 361 ? 11.591 -5.033 -10.766 1.00 69.06 361 VAL A N 1
ATOM 2815 C CA . VAL A 1 361 ? 11.206 -5.993 -11.823 1.00 69.06 361 VAL A CA 1
ATOM 2816 C C . VAL A 1 361 ? 9.844 -5.679 -12.465 1.00 69.06 361 VAL A C 1
ATOM 2818 O O . VAL A 1 361 ? 9.610 -6.075 -13.603 1.00 69.06 361 VAL A O 1
ATOM 2821 N N . GLY A 1 362 ? 8.998 -4.860 -11.831 1.00 61.78 362 GLY A N 1
ATOM 2822 C CA . GLY A 1 362 ? 7.747 -4.381 -12.433 1.00 61.78 362 GLY A CA 1
ATOM 2823 C C . GLY A 1 362 ? 6.601 -5.402 -12.399 1.00 61.78 362 GLY A C 1
ATOM 2824 O O . GLY A 1 362 ? 6.713 -6.507 -12.916 1.00 61.78 362 GLY A O 1
ATOM 2825 N N . GLU A 1 363 ? 5.495 -4.992 -11.778 1.00 64.62 363 GLU A N 1
ATOM 2826 C CA . GLU A 1 363 ? 4.200 -5.678 -11.644 1.00 64.62 363 GLU A CA 1
ATOM 2827 C C . GLU A 1 363 ? 3.289 -5.707 -12.885 1.00 64.62 363 GLU A C 1
ATOM 2829 O O . GLU A 1 363 ? 2.894 -4.643 -13.339 1.00 64.62 363 GLU A O 1
ATOM 2834 N N . SER A 1 364 ? 2.842 -6.867 -13.398 1.00 59.91 364 SER A N 1
ATOM 2835 C CA . SER A 1 364 ? 1.824 -6.916 -14.476 1.00 59.91 364 SER A CA 1
ATOM 2836 C C . SER A 1 364 ? 0.394 -6.580 -14.023 1.00 59.91 364 SER A C 1
ATOM 2838 O O . SER A 1 364 ? -0.465 -6.284 -14.854 1.00 59.91 364 SER A O 1
ATOM 2840 N N . GLU A 1 365 ? 0.129 -6.630 -12.717 1.00 62.91 365 GLU A N 1
ATOM 2841 C CA . GLU A 1 365 ? -1.211 -6.449 -12.147 1.00 62.91 365 GLU A CA 1
ATOM 2842 C C . GLU A 1 365 ? -1.706 -4.999 -12.247 1.00 62.91 365 GLU A C 1
ATOM 2844 O O . GLU A 1 365 ? -2.903 -4.769 -12.406 1.00 62.91 365 GLU A O 1
ATOM 2849 N N . GLU A 1 366 ? -0.792 -4.024 -12.251 1.00 64.19 366 GLU A N 1
ATOM 2850 C CA . GLU A 1 366 ? -1.120 -2.601 -12.410 1.00 64.19 366 GLU A CA 1
ATOM 2851 C C . GLU A 1 366 ? -1.668 -2.305 -13.821 1.00 64.19 366 GLU A C 1
ATOM 2853 O O . GLU A 1 366 ? -2.603 -1.516 -13.975 1.00 64.19 366 GLU A O 1
ATOM 2858 N N . ALA A 1 367 ? -1.180 -3.026 -14.842 1.00 60.97 367 ALA A N 1
ATOM 2859 C CA . ALA A 1 367 ? -1.468 -2.779 -16.261 1.00 60.97 367 ALA A CA 1
ATOM 2860 C C . ALA A 1 367 ? -2.915 -3.078 -16.692 1.00 60.97 367 ALA A C 1
ATOM 2862 O O . ALA A 1 367 ? -3.290 -2.808 -17.835 1.00 60.97 367 ALA A O 1
ATOM 2863 N N . ARG A 1 368 ? -3.742 -3.628 -15.794 1.00 75.50 368 ARG A N 1
ATOM 2864 C CA . ARG A 1 368 ? -5.180 -3.848 -16.025 1.00 75.50 368 ARG A CA 1
ATOM 2865 C C . ARG A 1 368 ? -6.022 -2.601 -15.750 1.00 75.50 368 ARG A C 1
ATOM 2867 O O . ARG A 1 368 ? -7.179 -2.551 -16.159 1.00 75.50 368 ARG A O 1
ATOM 2874 N N . ARG A 1 369 ? -5.450 -1.605 -15.073 1.00 87.31 369 ARG A N 1
ATOM 2875 C CA . ARG A 1 369 ? -6.145 -0.395 -14.631 1.00 87.31 369 ARG A CA 1
ATOM 2876 C C . ARG A 1 369 ? -5.938 0.738 -15.626 1.00 87.31 369 ARG A C 1
ATOM 2878 O O . ARG A 1 369 ? -4.852 0.897 -16.181 1.00 87.31 369 ARG A O 1
ATOM 2885 N N . LEU A 1 370 ? -6.980 1.543 -15.824 1.00 90.44 370 LEU A N 1
ATOM 2886 C CA . LEU A 1 370 ? -6.956 2.728 -16.681 1.00 90.44 370 LEU A CA 1
ATOM 2887 C C . LEU A 1 370 ? -7.069 3.983 -15.828 1.00 90.44 370 LEU A C 1
ATOM 2889 O O . LEU A 1 370 ? -8.079 4.188 -15.150 1.00 90.44 370 LEU A O 1
ATOM 2893 N N . LEU A 1 371 ? -6.076 4.860 -15.911 1.00 92.25 371 LEU A N 1
ATOM 2894 C CA . LEU A 1 371 ? -6.201 6.189 -15.350 1.00 92.25 371 LEU A CA 1
ATOM 2895 C C . LEU A 1 371 ? -7.015 7.062 -16.307 1.00 92.25 371 LEU A C 1
ATOM 2897 O O . LEU A 1 371 ? -6.613 7.306 -17.440 1.00 92.25 371 LEU A O 1
ATOM 2901 N N . LYS A 1 372 ? -8.161 7.530 -15.815 1.00 92.50 372 LYS A N 1
ATOM 2902 C CA . LYS A 1 372 ? -8.971 8.570 -16.446 1.00 92.50 372 LYS A CA 1
ATOM 2903 C C . LYS A 1 372 ? -9.117 9.711 -15.465 1.00 92.50 372 LYS A C 1
ATOM 2905 O O . LYS A 1 372 ? -9.664 9.493 -14.382 1.00 92.50 372 LYS A O 1
ATOM 2910 N N . THR A 1 373 ? -8.562 10.866 -15.803 1.00 93.56 373 THR A N 1
ATOM 2911 C CA . THR A 1 373 ? -8.574 12.046 -14.934 1.00 93.56 373 THR A CA 1
ATOM 2912 C C . THR A 1 373 ? -8.278 13.308 -15.729 1.00 93.56 373 THR A C 1
ATOM 2914 O O . THR A 1 373 ? -7.726 13.254 -16.828 1.00 93.56 373 THR A O 1
ATOM 2917 N N . GLU A 1 374 ? -8.599 14.444 -15.126 1.00 94.38 374 GLU A N 1
ATOM 2918 C CA . GLU A 1 374 ? -8.254 15.770 -15.618 1.00 94.38 374 GLU A CA 1
ATOM 2919 C C . GLU A 1 374 ? -7.280 16.442 -14.647 1.00 94.38 374 GLU A C 1
ATOM 2921 O O . GLU A 1 374 ? -7.464 16.377 -13.430 1.00 94.38 374 GLU A O 1
ATOM 2926 N N . LEU A 1 375 ? -6.233 17.067 -15.183 1.00 93.81 375 LEU A N 1
ATOM 2927 C CA . LEU A 1 375 ? -5.251 17.861 -14.442 1.00 93.81 375 LEU A CA 1
ATOM 2928 C C . LEU A 1 375 ? -5.232 19.287 -15.005 1.00 93.81 375 LEU A C 1
ATOM 2930 O O . LEU A 1 375 ? -5.533 19.493 -16.179 1.00 93.81 375 LEU A O 1
ATOM 2934 N N . GLN A 1 376 ? -4.891 20.281 -14.188 1.00 91.31 376 GLN A N 1
ATOM 2935 C CA . GLN A 1 376 ? -4.906 21.689 -14.609 1.00 91.31 376 GLN A CA 1
ATOM 2936 C C . GLN A 1 376 ? -3.495 22.190 -14.906 1.00 91.31 376 GLN A C 1
ATOM 2938 O O . GLN A 1 376 ? -2.646 22.194 -14.025 1.00 91.31 376 GLN A O 1
ATOM 2943 N N . ALA A 1 377 ? -3.224 22.623 -16.132 1.00 84.44 377 ALA A N 1
ATOM 2944 C CA . ALA A 1 377 ? -1.951 23.236 -16.494 1.00 84.44 377 ALA A CA 1
ATOM 2945 C C . ALA A 1 377 ? -1.859 24.701 -16.027 1.00 84.44 377 ALA A C 1
ATOM 2947 O O . ALA A 1 377 ? -2.864 25.343 -15.717 1.00 84.44 377 ALA A O 1
ATOM 2948 N N . ALA A 1 378 ? -0.636 25.239 -16.026 1.00 72.69 378 ALA A N 1
ATOM 2949 C CA . ALA A 1 378 ? -0.320 26.622 -15.648 1.00 72.69 378 ALA A CA 1
ATOM 2950 C C . ALA A 1 378 ? -1.139 27.689 -16.406 1.00 72.69 378 ALA A C 1
ATOM 2952 O O . ALA A 1 378 ? -1.506 28.719 -15.847 1.00 72.69 378 ALA A O 1
ATOM 2953 N N . ASP A 1 379 ? -1.475 27.440 -17.672 1.00 74.81 379 ASP A N 1
ATOM 2954 C CA . ASP A 1 379 ? -2.264 28.344 -18.516 1.00 74.81 379 ASP A CA 1
ATOM 2955 C C . ASP A 1 379 ? -3.784 28.124 -18.393 1.00 74.81 379 ASP A C 1
ATOM 2957 O O . ASP A 1 379 ? -4.550 28.562 -19.252 1.00 74.81 379 ASP A O 1
ATOM 2961 N N . SER A 1 380 ? -4.231 27.442 -17.331 1.00 70.50 380 SER A N 1
ATOM 2962 C CA . SER A 1 380 ? -5.620 27.010 -17.116 1.00 70.50 380 SER A CA 1
ATOM 2963 C C . SER A 1 380 ? -6.165 26.051 -18.182 1.00 70.50 380 SER A C 1
ATOM 2965 O O . SER A 1 380 ? -7.368 25.784 -18.197 1.00 70.50 380 SER A O 1
ATOM 2967 N N . LYS A 1 381 ? -5.322 25.498 -19.067 1.00 85.31 381 LYS A N 1
ATOM 2968 C CA . LYS A 1 381 ? -5.748 24.396 -19.935 1.00 85.31 381 LYS A CA 1
ATOM 2969 C C . LYS A 1 381 ? -5.881 23.115 -19.126 1.00 85.31 381 LYS A C 1
ATOM 2971 O O . LYS A 1 381 ? -5.050 22.797 -18.278 1.00 85.31 381 LYS A O 1
ATOM 2976 N N . THR A 1 382 ? -6.915 22.350 -19.434 1.00 91.44 382 THR A N 1
ATOM 2977 C CA . THR A 1 382 ? -7.101 21.016 -18.873 1.00 91.44 382 THR A CA 1
ATOM 2978 C C . THR A 1 382 ? -6.272 20.009 -19.664 1.00 91.44 382 THR A C 1
ATOM 2980 O O . THR A 1 382 ? -6.420 19.918 -20.880 1.00 91.44 382 THR A O 1
ATOM 2983 N N . LEU A 1 383 ? -5.429 19.245 -18.972 1.00 93.12 383 LEU A N 1
ATOM 2984 C CA . LEU A 1 383 ? -4.792 18.035 -19.483 1.00 93.12 383 LEU A CA 1
ATOM 2985 C C . LEU A 1 383 ? -5.691 16.839 -19.153 1.00 93.12 383 LEU A C 1
ATOM 2987 O O . LEU A 1 383 ? -5.860 16.495 -17.981 1.00 93.12 383 LEU A O 1
ATOM 2991 N N . ARG A 1 384 ? -6.258 16.199 -20.173 1.00 94.50 384 ARG A N 1
ATOM 2992 C CA . ARG A 1 384 ? -7.126 15.023 -20.046 1.00 94.50 384 ARG A CA 1
ATOM 2993 C C . ARG A 1 384 ? -6.318 13.758 -20.285 1.00 94.50 384 ARG A C 1
ATOM 2995 O O . ARG A 1 384 ? -5.609 13.633 -21.280 1.00 94.50 384 ARG A O 1
ATOM 3002 N N . ILE A 1 385 ? -6.415 12.815 -19.361 1.00 94.75 385 ILE A N 1
ATOM 3003 C CA . ILE A 1 385 ? -5.757 11.517 -19.461 1.00 94.75 385 ILE A CA 1
ATOM 3004 C C . ILE A 1 385 ? -6.834 10.470 -19.766 1.00 94.75 385 ILE A C 1
ATOM 3006 O O . ILE A 1 385 ? -7.767 10.352 -18.966 1.00 94.75 385 ILE A O 1
ATOM 3010 N N . PRO A 1 386 ? -6.687 9.662 -20.837 1.00 94.88 386 PRO A N 1
ATOM 3011 C CA . PRO A 1 386 ? -5.534 9.580 -21.745 1.00 94.88 386 PRO A CA 1
ATOM 3012 C C . PRO A 1 386 ? -5.576 10.506 -22.975 1.00 94.88 386 PRO A C 1
ATOM 3014 O O . PRO A 1 386 ? -4.640 10.481 -23.766 1.00 94.88 386 PRO A O 1
ATOM 3017 N N . GLU A 1 387 ? -6.648 11.268 -23.192 1.00 95.38 387 GLU A N 1
ATOM 3018 C CA . GLU A 1 387 ? -6.956 11.911 -24.479 1.00 95.38 387 GLU A CA 1
ATOM 3019 C C . GLU A 1 387 ? -5.861 12.859 -24.990 1.00 95.38 387 GLU A C 1
ATOM 3021 O O . GLU A 1 387 ? -5.631 12.931 -26.197 1.00 95.38 387 GLU A O 1
ATOM 3026 N N . ASP A 1 388 ? -5.180 13.553 -24.081 1.00 94.25 388 ASP A N 1
ATOM 3027 C CA . ASP A 1 388 ? -4.127 14.518 -24.391 1.00 94.25 388 ASP A CA 1
ATOM 3028 C C . ASP A 1 388 ? -2.709 13.915 -24.235 1.00 94.25 388 ASP A C 1
ATOM 3030 O O . ASP A 1 388 ? -1.714 14.630 -24.360 1.00 94.25 388 ASP A O 1
ATOM 3034 N N . LEU A 1 389 ? -2.584 12.599 -23.990 1.00 93.12 389 LEU A N 1
ATOM 3035 C CA . LEU A 1 389 ? -1.292 11.905 -23.988 1.00 93.12 389 LEU A CA 1
ATOM 3036 C C . LEU A 1 389 ? -0.782 11.706 -25.421 1.00 93.12 389 LEU A C 1
ATOM 3038 O O . LEU A 1 389 ? -1.393 11.023 -26.246 1.00 93.12 389 LEU A O 1
ATOM 3042 N N . ASP A 1 390 ? 0.393 12.256 -25.716 1.00 91.38 390 ASP A N 1
ATOM 3043 C CA . ASP A 1 390 ? 0.985 12.238 -27.055 1.00 91.38 390 ASP A CA 1
ATOM 3044 C C . ASP A 1 390 ? 2.278 11.411 -27.165 1.00 91.38 390 ASP A C 1
ATOM 3046 O O . ASP A 1 390 ? 2.839 11.304 -28.255 1.00 91.38 390 ASP A O 1
ATOM 3050 N N . SER A 1 391 ? 2.696 10.762 -26.077 1.00 92.12 391 SER A N 1
ATOM 3051 C CA . SER A 1 391 ? 3.873 9.888 -25.988 1.00 92.12 391 SER A CA 1
ATOM 3052 C C . SER A 1 391 ? 3.475 8.423 -25.784 1.00 92.12 391 SER A C 1
ATOM 3054 O O . SER A 1 391 ? 2.382 8.145 -25.290 1.00 92.12 391 SER A O 1
ATOM 3056 N N . GLU A 1 392 ? 4.356 7.479 -26.135 1.00 91.62 392 GLU A N 1
ATOM 3057 C CA . GLU A 1 392 ? 4.134 6.048 -25.860 1.00 91.62 392 GLU A CA 1
ATOM 3058 C C . GLU A 1 392 ? 4.103 5.776 -24.357 1.00 91.62 392 GLU A C 1
ATOM 3060 O O . GLU A 1 392 ? 3.243 5.040 -23.875 1.00 91.62 392 GLU A O 1
ATOM 3065 N N . PHE A 1 393 ? 5.005 6.430 -23.621 1.00 92.69 393 PHE A N 1
ATOM 3066 C CA . PHE A 1 393 ? 5.063 6.404 -22.168 1.00 92.69 393 PHE A CA 1
ATOM 3067 C C . PHE A 1 393 ? 4.974 7.812 -21.594 1.00 92.69 393 PHE A C 1
ATOM 3069 O O . PHE A 1 393 ? 5.662 8.730 -22.054 1.00 92.69 393 PHE A O 1
ATOM 3076 N N . THR A 1 394 ? 4.170 7.965 -20.545 1.00 94.06 394 THR A N 1
ATOM 3077 C CA . THR A 1 394 ? 4.082 9.194 -19.751 1.00 94.06 394 THR A CA 1
ATOM 3078 C C . THR A 1 394 ? 4.330 8.876 -18.283 1.00 94.06 394 THR A C 1
ATOM 3080 O O . THR A 1 394 ? 3.637 8.044 -17.704 1.00 94.06 394 THR A O 1
ATOM 3083 N N . VAL A 1 395 ? 5.309 9.534 -17.667 1.00 91.81 395 VAL A N 1
ATOM 3084 C CA . VAL A 1 395 ? 5.581 9.453 -16.230 1.00 91.81 395 VAL A CA 1
ATOM 3085 C C . VAL A 1 395 ? 5.055 10.706 -15.551 1.00 91.81 395 VAL A C 1
ATOM 3087 O O . VAL A 1 395 ? 5.500 11.811 -15.849 1.00 91.81 395 VAL A O 1
ATOM 3090 N N . ILE A 1 396 ? 4.144 10.519 -14.606 1.00 92.12 396 ILE A N 1
ATOM 3091 C CA . ILE A 1 396 ? 3.600 11.564 -13.747 1.00 92.12 396 ILE A CA 1
ATOM 3092 C C . ILE A 1 396 ? 4.288 11.462 -12.397 1.00 92.12 396 ILE A C 1
ATOM 3094 O O . ILE A 1 396 ? 4.128 10.453 -11.711 1.00 92.12 396 ILE A O 1
ATOM 3098 N N . GLN A 1 397 ? 5.042 12.489 -12.012 1.00 89.00 397 GLN A N 1
ATOM 3099 C CA . GLN A 1 397 ? 5.593 12.601 -10.665 1.00 89.00 397 GLN A CA 1
ATOM 3100 C C . GLN A 1 397 ? 4.717 13.506 -9.806 1.00 89.00 397 GLN A C 1
ATOM 3102 O O . GLN A 1 397 ? 4.494 14.662 -10.154 1.00 89.00 397 GLN A O 1
ATOM 3107 N N . PHE A 1 398 ? 4.237 12.981 -8.683 1.00 88.50 398 PHE A N 1
ATOM 3108 C CA . PHE A 1 398 ? 3.386 13.704 -7.748 1.00 88.50 398 PHE A CA 1
ATOM 3109 C C . PHE A 1 398 ? 4.214 14.299 -6.607 1.00 88.50 398 PHE A C 1
ATOM 3111 O O . PHE A 1 398 ? 5.037 13.598 -6.018 1.00 88.50 398 PHE A O 1
ATOM 3118 N N . THR A 1 399 ? 3.993 15.576 -6.288 1.00 80.19 399 THR A N 1
ATOM 3119 C CA . THR A 1 399 ? 4.735 16.287 -5.230 1.00 80.19 399 THR A CA 1
ATOM 3120 C C . THR A 1 399 ? 3.896 17.373 -4.566 1.00 80.19 399 THR A C 1
ATOM 3122 O O . THR A 1 399 ? 3.035 17.991 -5.198 1.00 80.19 399 THR A O 1
ATOM 3125 N N . ASN A 1 400 ? 4.202 17.685 -3.309 1.00 78.12 400 ASN A N 1
ATOM 3126 C CA . ASN A 1 400 ? 3.817 18.970 -2.727 1.00 78.12 400 ASN A CA 1
ATOM 3127 C C . ASN A 1 400 ? 4.788 20.093 -3.159 1.00 78.12 400 ASN A C 1
ATOM 3129 O O . ASN A 1 400 ? 5.961 19.812 -3.420 1.00 78.12 400 ASN A O 1
ATOM 3133 N N . PRO A 1 401 ? 4.307 21.345 -3.287 1.00 69.00 401 PRO A N 1
ATOM 3134 C CA . PRO A 1 401 ? 5.142 22.531 -3.523 1.00 69.00 401 PRO A CA 1
ATOM 3135 C C . PRO A 1 401 ? 6.029 22.848 -2.293 1.00 69.00 401 PRO A C 1
ATOM 3137 O O . PRO A 1 401 ? 5.837 22.236 -1.241 1.00 69.00 401 PRO A O 1
ATOM 3140 N N . PRO A 1 402 ? 6.973 23.812 -2.384 1.00 62.22 402 PRO A N 1
ATOM 3141 C CA . PRO A 1 402 ? 7.862 24.209 -1.282 1.00 62.22 402 PRO A CA 1
ATOM 3142 C C . PRO A 1 402 ? 7.152 24.482 0.067 1.00 62.22 402 PRO A C 1
ATOM 3144 O O . PRO A 1 402 ? 5.972 24.840 0.084 1.00 62.22 402 PRO A O 1
ATOM 3147 N N . PRO A 1 403 ? 7.878 24.419 1.207 1.00 61.47 403 PRO A N 1
ATOM 3148 C CA . PRO A 1 403 ? 9.337 24.507 1.305 1.00 61.47 403 PRO A CA 1
ATOM 3149 C C . PRO A 1 403 ? 10.056 23.198 0.978 1.00 61.47 403 PRO A C 1
ATOM 3151 O O . PRO A 1 403 ? 9.734 22.144 1.509 1.00 61.47 403 PRO A O 1
ATOM 3154 N N . TRP A 1 404 ? 11.077 23.292 0.129 1.00 71.81 404 TRP A N 1
ATOM 3155 C CA . TRP A 1 404 ? 12.050 22.221 -0.068 1.00 71.81 404 TRP A CA 1
ATOM 3156 C C . TRP A 1 404 ? 12.954 22.097 1.154 1.00 71.81 404 TRP A C 1
ATOM 3158 O O . TRP A 1 404 ? 13.141 23.065 1.903 1.00 71.81 404 TRP A O 1
ATOM 3168 N N . SER A 1 405 ? 13.536 20.914 1.328 1.00 65.88 405 SER A N 1
ATOM 3169 C CA . SER A 1 405 ? 14.438 20.640 2.439 1.00 65.88 405 SER A CA 1
ATOM 3170 C C . SER A 1 405 ? 15.578 21.652 2.496 1.00 65.88 405 SER A C 1
ATOM 3172 O O . SER A 1 405 ? 16.287 21.888 1.512 1.00 65.88 405 SER A O 1
ATOM 3174 N N . LYS A 1 406 ? 15.761 22.243 3.679 1.00 62.84 406 LYS A N 1
ATOM 3175 C CA . LYS A 1 406 ? 16.901 23.117 3.993 1.00 62.84 406 LYS A CA 1
ATOM 3176 C C . LYS A 1 406 ? 18.013 22.340 4.692 1.00 62.84 406 LYS A C 1
ATOM 3178 O O . LYS A 1 406 ? 19.160 22.787 4.677 1.00 62.84 406 LYS A O 1
ATOM 3183 N N . THR A 1 407 ? 17.699 21.188 5.289 1.00 59.19 407 THR A N 1
ATOM 3184 C CA . THR A 1 407 ? 18.653 20.314 5.983 1.00 59.19 407 THR A CA 1
ATOM 3185 C C . THR A 1 407 ? 18.313 18.846 5.747 1.00 59.19 407 THR A C 1
ATOM 3187 O O . THR A 1 407 ? 17.169 18.479 5.545 1.00 59.19 407 THR A O 1
ATOM 3190 N N . ARG A 1 408 ? 19.295 17.943 5.837 1.00 54.69 408 ARG A N 1
ATOM 3191 C CA . ARG A 1 408 ? 19.057 16.495 5.661 1.00 54.69 408 ARG A CA 1
ATOM 3192 C C . ARG A 1 408 ? 18.043 15.897 6.663 1.00 54.69 408 ARG A C 1
ATOM 3194 O O . ARG A 1 408 ? 17.558 14.797 6.430 1.00 54.69 408 ARG A O 1
ATOM 3201 N N . GLU A 1 409 ? 17.779 16.586 7.767 1.00 57.69 409 GLU A N 1
ATOM 3202 C CA . GLU A 1 409 ? 17.019 16.100 8.926 1.00 57.69 409 GLU A CA 1
ATOM 3203 C C . GLU A 1 409 ? 15.518 16.410 8.854 1.00 57.69 409 GLU A C 1
ATOM 3205 O O . GLU A 1 409 ? 14.749 15.786 9.576 1.00 57.69 409 GLU A O 1
ATOM 3210 N N . ASP A 1 410 ? 15.090 17.339 7.991 1.00 57.53 410 ASP A N 1
ATOM 3211 C CA . ASP A 1 410 ? 13.676 17.731 7.871 1.00 57.53 410 ASP A CA 1
ATOM 3212 C C . ASP A 1 410 ? 12.815 16.721 7.090 1.00 57.53 410 ASP A C 1
ATOM 3214 O O . ASP A 1 410 ? 11.590 16.823 7.095 1.00 57.53 410 ASP A O 1
ATOM 3218 N N . GLY A 1 411 ? 13.443 15.731 6.445 1.00 58.12 411 GLY A N 1
ATOM 3219 C CA . GLY A 1 411 ? 12.759 14.670 5.704 1.00 58.12 411 GLY A CA 1
ATOM 3220 C C . GLY A 1 411 ? 12.070 15.136 4.418 1.00 58.12 411 GLY A C 1
ATOM 3221 O O . GLY A 1 411 ? 11.394 14.333 3.783 1.00 58.12 411 GLY A O 1
ATOM 3222 N N . LEU A 1 412 ? 12.238 16.400 4.018 1.00 63.16 412 LEU A N 1
ATOM 3223 C CA . LEU A 1 412 ? 11.650 16.949 2.798 1.00 63.16 412 LEU A CA 1
ATOM 3224 C C . LEU A 1 412 ? 12.563 16.666 1.585 1.00 63.16 412 LEU A C 1
ATOM 3226 O O . LEU A 1 412 ? 13.777 16.454 1.721 1.00 63.16 412 LEU A O 1
ATOM 3230 N N . PRO A 1 413 ? 12.036 16.696 0.354 1.00 63.88 413 PRO A N 1
ATOM 3231 C CA . PRO A 1 413 ? 12.877 16.645 -0.834 1.00 63.88 413 PRO A CA 1
ATOM 3232 C C . PRO A 1 413 ? 13.762 17.900 -0.941 1.00 63.88 413 PRO A C 1
ATOM 3234 O O . PRO A 1 413 ? 13.291 19.026 -0.803 1.00 63.88 413 PRO A O 1
ATOM 3237 N N . GLN A 1 414 ? 15.064 17.717 -1.209 1.00 63.94 414 GLN A N 1
ATOM 3238 C CA . GLN A 1 414 ? 16.049 18.819 -1.300 1.00 63.94 414 GLN A CA 1
ATOM 3239 C C . GLN A 1 414 ? 15.813 19.774 -2.472 1.00 63.94 414 GLN A C 1
ATOM 3241 O O . GLN A 1 414 ? 16.220 20.930 -2.410 1.00 63.94 414 GLN A O 1
ATOM 3246 N N . SER A 1 415 ? 15.208 19.288 -3.552 1.00 67.31 415 SER A N 1
ATOM 3247 C CA . SER A 1 415 ? 14.712 20.107 -4.655 1.00 67.31 415 SER A CA 1
ATOM 3248 C C . SER A 1 415 ? 13.811 19.261 -5.560 1.00 67.31 415 SER A C 1
ATOM 3250 O O . SER A 1 415 ? 14.011 18.042 -5.643 1.00 67.31 415 SER A O 1
ATOM 3252 N N . PRO A 1 416 ? 12.880 19.883 -6.301 1.00 66.06 416 PRO A N 1
ATOM 3253 C CA . PRO A 1 416 ? 12.038 19.178 -7.263 1.00 66.06 416 PRO A CA 1
ATOM 3254 C C . PRO A 1 416 ? 12.881 18.582 -8.403 1.00 66.06 416 PRO A C 1
ATOM 3256 O O . PRO A 1 416 ? 12.586 17.497 -8.893 1.00 66.06 416 PRO A O 1
ATOM 3259 N N . GLU A 1 417 ? 14.009 19.220 -8.749 1.00 73.50 417 GLU A N 1
ATOM 3260 C CA . GLU A 1 417 ? 14.976 18.739 -9.747 1.00 73.50 417 GLU A CA 1
ATOM 3261 C C . GLU A 1 417 ? 15.518 17.338 -9.419 1.00 73.50 417 GLU A C 1
ATOM 3263 O O . GLU A 1 417 ? 15.601 16.484 -10.303 1.00 73.50 417 GLU A O 1
ATOM 3268 N N . ARG A 1 418 ? 15.884 17.067 -8.158 1.00 71.75 418 ARG A N 1
ATOM 3269 C CA . ARG A 1 418 ? 16.465 15.765 -7.786 1.00 71.75 418 ARG A CA 1
ATOM 3270 C C . ARG A 1 418 ? 15.475 14.612 -7.912 1.00 71.75 418 ARG A C 1
ATOM 3272 O O . ARG A 1 418 ? 15.914 13.496 -8.175 1.00 71.75 418 ARG A O 1
ATOM 3279 N N . LEU A 1 419 ? 14.182 14.882 -7.741 1.00 68.81 419 LEU A N 1
ATOM 3280 C CA . LEU A 1 419 ? 13.125 13.875 -7.834 1.00 68.81 419 LEU A CA 1
ATOM 3281 C C . LEU A 1 419 ? 12.899 13.427 -9.290 1.00 68.81 419 LEU A C 1
ATOM 3283 O O . LEU A 1 419 ? 12.813 12.232 -9.580 1.00 68.81 419 LEU A O 1
ATOM 3287 N N . ILE A 1 420 ? 12.885 14.381 -10.226 1.00 77.81 420 ILE A N 1
ATOM 3288 C CA . ILE A 1 420 ? 12.570 14.124 -11.643 1.00 77.81 420 ILE A CA 1
ATOM 3289 C C . ILE A 1 420 ? 13.785 13.717 -12.485 1.00 77.81 420 ILE A C 1
ATOM 3291 O O . ILE A 1 420 ? 13.637 13.020 -13.493 1.00 77.81 420 ILE A O 1
ATOM 3295 N N . LYS A 1 421 ? 14.996 14.132 -12.087 1.00 79.44 421 LYS A N 1
ATOM 3296 C CA . LYS A 1 421 ? 16.199 14.036 -12.926 1.00 79.44 421 LYS A CA 1
ATOM 3297 C C . LYS A 1 421 ? 16.501 12.631 -13.463 1.00 79.44 421 LYS A C 1
ATOM 3299 O O . LYS A 1 421 ? 16.744 12.537 -14.662 1.00 79.44 421 LYS A O 1
ATOM 3304 N N . PRO A 1 422 ? 16.464 11.541 -12.670 1.00 80.38 422 PRO A N 1
ATOM 3305 C CA . PRO A 1 422 ? 16.791 10.213 -13.193 1.00 80.38 422 PRO A CA 1
ATOM 3306 C C . PRO A 1 422 ? 15.902 9.779 -14.366 1.00 80.38 422 PRO A C 1
ATOM 3308 O O . PRO A 1 422 ? 16.381 9.150 -15.307 1.00 80.38 422 PRO A O 1
ATOM 3311 N N . VAL A 1 423 ? 14.613 10.128 -14.323 1.00 82.12 423 VAL A N 1
ATOM 3312 C CA . VAL A 1 423 ? 13.651 9.761 -15.371 1.00 82.12 423 VAL A CA 1
ATOM 3313 C C . VAL A 1 423 ? 13.799 10.673 -16.588 1.00 82.12 423 VAL A C 1
ATOM 3315 O O . VAL A 1 423 ? 13.719 10.195 -17.715 1.00 82.12 423 VAL A O 1
ATOM 3318 N N . ILE A 1 424 ? 14.061 11.964 -16.376 1.00 86.31 424 ILE A N 1
ATOM 3319 C CA . ILE A 1 424 ? 14.286 12.928 -17.463 1.00 86.31 424 ILE A CA 1
ATOM 3320 C C . ILE A 1 424 ? 15.583 12.630 -18.213 1.00 86.31 424 ILE A C 1
ATOM 3322 O O . ILE A 1 424 ? 15.584 12.613 -19.442 1.00 86.31 424 ILE A O 1
ATOM 3326 N N . ASP A 1 425 ? 16.668 12.336 -17.492 1.00 86.56 425 ASP A N 1
ATOM 3327 C CA . ASP A 1 425 ? 17.937 11.940 -18.100 1.00 86.56 425 ASP A CA 1
ATOM 3328 C C . ASP A 1 425 ? 17.737 10.668 -18.943 1.00 86.56 425 ASP A C 1
ATOM 3330 O O . ASP A 1 425 ? 18.196 10.611 -20.080 1.00 86.56 425 ASP A O 1
ATOM 3334 N N . PHE A 1 426 ? 16.983 9.681 -18.439 1.00 86.75 426 PHE A N 1
ATOM 3335 C CA . PHE A 1 426 ? 16.618 8.494 -19.215 1.00 86.75 426 PHE A CA 1
ATOM 3336 C C . PHE A 1 426 ? 15.787 8.841 -20.458 1.00 86.75 426 PHE A C 1
ATOM 3338 O O . PHE A 1 426 ? 16.130 8.392 -21.550 1.00 86.75 426 PHE A O 1
ATOM 3345 N N . ALA A 1 427 ? 14.743 9.664 -20.326 1.00 88.56 427 ALA A N 1
ATOM 3346 C CA . ALA A 1 427 ? 13.909 10.091 -21.449 1.00 88.56 427 ALA A CA 1
ATOM 3347 C C . ALA A 1 427 ? 14.736 10.769 -22.557 1.00 88.56 427 ALA A C 1
ATOM 3349 O O . ALA A 1 427 ? 14.548 10.467 -23.733 1.00 88.56 427 ALA A O 1
ATOM 3350 N N . ALA A 1 428 ? 15.718 11.598 -22.187 1.00 87.50 428 ALA A N 1
ATOM 3351 C CA . ALA A 1 428 ? 16.619 12.270 -23.124 1.00 87.50 428 ALA A CA 1
ATOM 3352 C C . ALA A 1 428 ? 17.560 11.311 -23.880 1.00 87.50 428 ALA A C 1
ATOM 3354 O O . ALA A 1 428 ? 18.030 11.645 -24.966 1.00 87.50 428 ALA A O 1
ATOM 3355 N N . THR A 1 429 ? 17.832 10.117 -23.338 1.00 84.94 429 THR A N 1
ATOM 3356 C CA . THR A 1 429 ? 18.606 9.084 -24.051 1.00 84.94 429 THR A CA 1
ATOM 3357 C C . THR A 1 429 ? 17.791 8.320 -25.093 1.00 84.94 429 THR A C 1
ATOM 3359 O O . THR A 1 429 ? 18.372 7.569 -25.878 1.00 84.94 429 THR A O 1
ATOM 3362 N N . ARG A 1 430 ? 16.459 8.475 -25.125 1.00 87.69 430 ARG A N 1
ATOM 3363 C CA . ARG A 1 430 ? 15.606 7.672 -26.005 1.00 87.69 430 ARG A CA 1
ATOM 3364 C C . ARG A 1 430 ? 15.556 8.242 -27.427 1.00 87.69 430 ARG A C 1
ATOM 3366 O O . ARG A 1 430 ? 15.111 9.374 -27.606 1.00 87.69 430 ARG A O 1
ATOM 3373 N N . PRO A 1 431 ? 15.905 7.452 -28.464 1.00 83.88 431 PRO A N 1
ATOM 3374 C CA . PRO A 1 431 ? 15.986 7.932 -29.848 1.00 83.88 431 PRO A CA 1
ATOM 3375 C C . PRO A 1 431 ? 14.680 8.505 -30.413 1.00 83.88 431 PRO A C 1
ATOM 3377 O O . PRO A 1 431 ? 14.716 9.343 -31.308 1.00 83.88 431 PRO A O 1
ATOM 3380 N N . LYS A 1 432 ? 13.527 8.033 -29.922 1.00 84.38 432 LYS A N 1
ATOM 3381 C CA . LYS A 1 432 ? 12.199 8.436 -30.406 1.00 84.38 432 LYS A CA 1
ATOM 3382 C C . LYS A 1 432 ? 11.552 9.555 -29.587 1.00 84.38 432 LYS A C 1
ATOM 3384 O O . LYS A 1 432 ? 10.495 10.029 -29.987 1.00 84.38 432 LYS A O 1
ATOM 3389 N N . GLY A 1 433 ? 12.135 9.949 -28.449 1.00 86.19 433 GLY A N 1
ATOM 3390 C CA . GLY A 1 433 ? 11.460 10.848 -27.504 1.00 86.19 433 GLY A CA 1
ATOM 3391 C C . GLY A 1 433 ? 10.109 10.297 -27.020 1.00 86.19 433 GLY A C 1
ATOM 3392 O O . GLY A 1 433 ? 9.166 11.049 -26.812 1.00 86.19 433 GLY A O 1
ATOM 3393 N N . ASP A 1 434 ? 10.009 8.974 -26.890 1.00 90.44 434 ASP A N 1
ATOM 3394 C CA . ASP A 1 434 ? 8.798 8.191 -26.604 1.00 90.44 434 ASP A CA 1
ATOM 3395 C C . ASP A 1 434 ? 8.511 8.019 -25.100 1.00 90.44 434 ASP A C 1
ATOM 3397 O O . ASP A 1 434 ? 7.605 7.283 -24.710 1.00 90.44 434 ASP A O 1
ATOM 3401 N N . VAL A 1 435 ? 9.268 8.715 -24.248 1.00 92.12 435 VAL A N 1
ATOM 3402 C CA . VAL A 1 435 ? 8.990 8.871 -22.817 1.00 92.12 435 VAL A CA 1
ATOM 3403 C C . VAL A 1 435 ? 8.867 10.358 -22.518 1.00 92.12 435 VAL A C 1
ATOM 3405 O O . VAL A 1 435 ? 9.813 11.115 -22.726 1.00 92.12 435 VAL A O 1
ATOM 3408 N N . LYS A 1 436 ? 7.723 10.767 -21.971 1.00 92.50 436 LYS A N 1
ATOM 3409 C CA . LYS A 1 436 ? 7.516 12.111 -21.426 1.00 92.50 436 LYS A CA 1
ATOM 3410 C C . LYS A 1 436 ? 7.405 12.064 -19.916 1.00 92.50 436 LYS A C 1
ATOM 3412 O O . LYS A 1 436 ? 6.882 11.105 -19.353 1.00 92.50 436 LYS A O 1
ATOM 3417 N N . VAL A 1 437 ? 7.893 13.111 -19.267 1.00 90.56 437 VAL A N 1
ATOM 3418 C CA . VAL A 1 437 ? 7.793 13.301 -17.819 1.00 90.56 437 VAL A CA 1
ATOM 3419 C C . VAL A 1 437 ? 6.973 14.557 -17.575 1.00 90.56 437 VAL A C 1
ATOM 3421 O O . VAL A 1 437 ? 7.159 15.546 -18.279 1.00 90.56 437 VAL A O 1
ATOM 3424 N N . LEU A 1 438 ? 6.067 14.507 -16.605 1.00 90.56 438 LEU A N 1
ATOM 3425 C CA . LEU A 1 438 ? 5.312 15.659 -16.125 1.00 90.56 438 LEU A CA 1
ATOM 3426 C C . LEU A 1 438 ? 5.267 15.660 -14.598 1.00 90.56 438 LEU A C 1
ATOM 3428 O O . LEU A 1 438 ? 5.314 14.604 -13.961 1.00 90.56 438 LEU A O 1
ATOM 3432 N N . VAL A 1 439 ? 5.166 16.850 -14.013 1.00 89.31 439 VAL A N 1
ATOM 3433 C CA . VAL A 1 439 ? 5.035 17.043 -12.566 1.00 89.31 439 VAL A CA 1
ATOM 3434 C C . VAL A 1 439 ? 3.596 17.422 -12.243 1.00 89.31 439 VAL A C 1
ATOM 3436 O O . VAL A 1 439 ? 3.080 18.402 -12.770 1.00 89.31 439 VAL A O 1
ATOM 3439 N N . ALA A 1 440 ? 2.954 16.660 -11.365 1.00 91.25 440 ALA A N 1
ATOM 3440 C CA . ALA A 1 440 ? 1.630 16.945 -10.837 1.00 91.25 440 ALA A CA 1
ATOM 3441 C C . ALA A 1 440 ? 1.749 17.418 -9.384 1.00 91.25 440 ALA A C 1
ATOM 3443 O O . ALA A 1 440 ? 2.229 16.683 -8.520 1.00 91.25 440 ALA A O 1
ATOM 3444 N N . SER A 1 441 ? 1.319 18.645 -9.100 1.00 88.56 441 SER A N 1
ATOM 3445 C CA . SER A 1 441 ? 1.372 19.203 -7.754 1.00 88.56 441 SER A CA 1
ATOM 3446 C C . SER A 1 441 ? 0.015 19.212 -7.063 1.00 88.56 441 SER A C 1
ATOM 3448 O O . SER A 1 441 ? -1.000 19.570 -7.661 1.00 88.56 441 SER A O 1
ATOM 3450 N N . PHE A 1 442 ? -0.005 18.845 -5.782 1.00 88.00 442 PHE A N 1
ATOM 3451 C CA . PHE A 1 442 ? -1.211 18.899 -4.949 1.00 88.00 442 PHE A CA 1
ATOM 3452 C C . PHE A 1 442 ? -1.509 20.293 -4.383 1.00 88.00 442 PHE A C 1
ATOM 3454 O O . PHE A 1 442 ? -2.543 20.490 -3.746 1.00 88.00 442 PHE A O 1
ATOM 3461 N N . GLY A 1 443 ? -0.632 21.269 -4.612 1.00 83.69 443 GLY A N 1
ATOM 3462 C CA . GLY A 1 443 ? -0.836 22.650 -4.196 1.00 83.69 443 GLY A CA 1
ATOM 3463 C C . GLY A 1 443 ? 0.142 23.600 -4.878 1.00 83.69 443 GLY A C 1
ATOM 3464 O O . GLY A 1 443 ? 1.025 23.175 -5.613 1.00 83.69 443 GLY A O 1
ATOM 3465 N N . GLY A 1 444 ? 0.020 24.896 -4.593 1.00 79.75 444 GLY A N 1
ATOM 3466 C CA . GLY A 1 444 ? 0.881 25.918 -5.196 1.00 79.75 444 GLY A CA 1
ATOM 3467 C C . GLY A 1 444 ? 0.532 26.224 -6.656 1.00 79.75 444 GLY A C 1
ATOM 3468 O O . GLY A 1 444 ? -0.339 25.595 -7.251 1.00 79.75 444 GLY A O 1
ATOM 3469 N N . ASP A 1 445 ? 1.195 27.239 -7.211 1.00 83.62 445 ASP A N 1
ATOM 3470 C CA . ASP A 1 445 ? 1.031 27.658 -8.606 1.00 83.62 445 ASP A CA 1
ATOM 3471 C C . ASP A 1 445 ? 1.961 26.832 -9.520 1.00 83.62 445 ASP A C 1
ATOM 3473 O O . ASP A 1 445 ? 3.187 26.930 -9.371 1.00 83.62 445 ASP A O 1
ATOM 3477 N N . PRO A 1 446 ? 1.426 26.047 -10.480 1.00 85.62 446 PRO A N 1
ATOM 3478 C CA . PRO A 1 446 ? 2.226 25.308 -11.459 1.00 85.62 446 PRO A CA 1
ATOM 3479 C C . PRO A 1 446 ? 3.241 26.171 -12.205 1.00 85.62 446 PRO A C 1
ATOM 3481 O O . PRO A 1 446 ? 4.335 25.699 -12.509 1.00 85.62 446 PRO A O 1
ATOM 3484 N N . THR A 1 447 ? 2.908 27.438 -12.467 1.00 86.69 447 THR A N 1
ATOM 3485 C CA . THR A 1 447 ? 3.786 28.391 -13.159 1.00 86.69 447 THR A CA 1
ATOM 3486 C C . THR A 1 447 ? 5.033 28.681 -12.335 1.00 86.69 447 THR A C 1
ATOM 3488 O O . THR A 1 447 ? 6.146 28.695 -12.861 1.00 86.69 447 THR A O 1
ATOM 3491 N N . ALA A 1 448 ? 4.863 28.875 -11.026 1.00 85.12 448 ALA A N 1
ATOM 3492 C CA . ALA A 1 448 ? 5.967 29.129 -10.112 1.00 85.12 448 ALA A CA 1
ATOM 3493 C C . ALA A 1 448 ? 6.885 27.903 -9.985 1.00 85.12 448 ALA A C 1
ATOM 3495 O O . ALA A 1 448 ? 8.106 28.044 -10.026 1.00 85.12 448 ALA A O 1
ATOM 3496 N N . ILE A 1 449 ? 6.306 26.701 -9.897 1.00 83.56 449 ILE A N 1
ATOM 3497 C CA . ILE A 1 449 ? 7.067 25.443 -9.835 1.00 83.56 449 ILE A CA 1
ATOM 3498 C C . ILE A 1 449 ? 7.843 25.215 -11.142 1.00 83.56 449 ILE A C 1
ATOM 3500 O O . ILE A 1 449 ? 9.019 24.854 -11.107 1.00 83.56 449 ILE A O 1
ATOM 3504 N N . HIS A 1 450 ? 7.221 25.460 -12.302 1.00 86.25 450 HIS A N 1
ATOM 3505 C CA . HIS A 1 450 ? 7.893 25.363 -13.604 1.00 86.25 450 HIS A CA 1
ATOM 3506 C C . HIS A 1 450 ? 9.052 26.359 -13.720 1.00 86.25 450 HIS A C 1
ATOM 3508 O O . HIS A 1 450 ? 10.157 25.976 -14.103 1.00 86.25 450 HIS A O 1
ATOM 3514 N N . ALA A 1 451 ? 8.842 27.612 -13.307 1.00 86.44 451 ALA A N 1
ATOM 3515 C CA . ALA A 1 451 ? 9.894 28.625 -13.286 1.00 86.44 451 ALA A CA 1
ATOM 3516 C C . ALA A 1 451 ? 11.069 28.229 -12.372 1.00 86.44 451 ALA A C 1
ATOM 3518 O O . ALA A 1 451 ? 12.227 28.451 -12.730 1.00 86.44 451 ALA A O 1
ATOM 3519 N N . GLU A 1 452 ? 10.797 27.606 -11.223 1.00 83.25 452 GLU A N 1
ATOM 3520 C CA . GLU A 1 452 ? 11.837 27.102 -10.323 1.00 83.25 452 GLU A CA 1
ATOM 3521 C C . GLU A 1 452 ? 12.646 25.956 -10.955 1.00 83.25 452 GLU A C 1
ATOM 3523 O O . GLU A 1 452 ? 13.877 25.957 -10.886 1.00 83.25 452 GLU A O 1
ATOM 3528 N N . LEU A 1 453 ? 11.983 25.011 -11.631 1.00 82.81 453 LEU A N 1
ATOM 3529 C CA . LEU A 1 453 ? 12.646 23.923 -12.361 1.00 82.81 453 LEU A CA 1
ATOM 3530 C C . LEU A 1 453 ? 13.569 24.442 -13.475 1.00 82.81 453 LEU A C 1
ATOM 3532 O O . LEU A 1 453 ? 14.694 23.950 -13.631 1.00 82.81 453 LEU A O 1
ATOM 3536 N N . LEU A 1 454 ? 13.130 25.477 -14.196 1.00 85.62 454 LEU A N 1
ATOM 3537 C CA . LEU A 1 454 ? 13.920 26.152 -15.228 1.00 85.62 454 LEU A CA 1
ATOM 3538 C C . LEU A 1 454 ? 15.099 26.951 -14.653 1.00 85.62 454 LEU A C 1
ATOM 3540 O O . LEU A 1 454 ? 16.162 27.013 -15.275 1.00 85.62 454 LEU A O 1
ATOM 3544 N N . ALA A 1 455 ? 14.930 27.552 -13.473 1.00 84.19 455 ALA A N 1
ATOM 3545 C CA . ALA A 1 455 ? 15.986 28.278 -12.767 1.00 84.19 455 ALA A CA 1
ATOM 3546 C C . ALA A 1 455 ? 16.988 27.348 -12.053 1.00 84.19 455 ALA A C 1
ATOM 3548 O O . ALA A 1 455 ? 18.077 27.789 -11.674 1.00 84.19 455 ALA A O 1
ATOM 3549 N N . GLY A 1 456 ? 16.632 26.071 -11.877 1.00 77.06 456 GLY A N 1
ATOM 3550 C CA . GLY A 1 456 ? 17.460 25.038 -11.262 1.00 77.06 456 GLY A CA 1
ATOM 3551 C C . GLY A 1 456 ? 18.765 24.756 -12.013 1.00 77.06 456 GLY A C 1
ATOM 3552 O O . GLY A 1 456 ? 18.987 25.180 -13.151 1.00 77.06 456 GLY A O 1
ATOM 3553 N N . ARG A 1 457 ? 19.659 23.984 -11.385 1.00 74.50 457 ARG A N 1
ATOM 3554 C CA . ARG A 1 457 ? 21.011 23.731 -11.914 1.00 74.50 457 ARG A CA 1
ATOM 3555 C C . ARG A 1 457 ? 20.966 23.017 -13.264 1.00 74.50 457 ARG A C 1
ATOM 3557 O O . ARG A 1 457 ? 21.776 23.327 -14.137 1.00 74.50 457 ARG A O 1
ATOM 3564 N N . SER A 1 458 ? 20.041 22.072 -13.420 1.00 71.12 458 SER A N 1
ATOM 3565 C CA . SER A 1 458 ? 19.859 21.322 -14.668 1.00 71.12 458 SER A CA 1
ATOM 3566 C C . SER A 1 458 ? 18.922 22.001 -15.673 1.00 71.12 458 SER A C 1
ATOM 3568 O O . SER A 1 458 ? 18.757 21.449 -16.756 1.00 71.12 458 SER A O 1
ATOM 3570 N N . LYS A 1 459 ? 18.341 23.173 -15.354 1.00 80.81 459 LYS A N 1
ATOM 3571 C CA . LYS A 1 459 ? 17.411 23.927 -16.220 1.00 80.81 459 LYS A CA 1
ATOM 3572 C C . LYS A 1 459 ? 16.338 23.036 -16.848 1.00 80.81 459 LYS A C 1
ATOM 3574 O O . LYS A 1 459 ? 16.224 22.939 -18.069 1.00 80.81 459 LYS A O 1
ATOM 3579 N N . VAL A 1 460 ? 15.623 22.309 -15.999 1.00 79.56 460 VAL A N 1
ATOM 3580 C CA . VAL A 1 460 ? 14.721 21.254 -16.449 1.00 79.56 460 VAL A CA 1
ATOM 3581 C C . VAL A 1 460 ? 13.444 21.876 -17.001 1.00 79.56 460 VAL A C 1
ATOM 3583 O O . VAL A 1 460 ? 12.662 22.444 -16.245 1.00 79.56 460 VAL A O 1
ATOM 3586 N N . ASP A 1 461 ? 13.222 21.733 -18.306 1.00 84.06 461 ASP A N 1
ATOM 3587 C CA . ASP A 1 461 ? 11.970 22.126 -18.951 1.00 84.06 461 ASP A CA 1
ATOM 3588 C C . ASP A 1 461 ? 10.999 20.938 -18.971 1.00 84.06 461 ASP A C 1
ATOM 3590 O O . ASP A 1 461 ? 11.114 20.025 -19.790 1.00 84.06 461 ASP A O 1
ATOM 3594 N N . CYS A 1 462 ? 10.096 20.905 -17.992 1.00 86.38 462 CYS A N 1
ATOM 3595 C CA . CYS A 1 462 ? 9.157 19.809 -17.762 1.00 86.38 462 CYS A CA 1
ATOM 3596 C C . CYS A 1 462 ? 7.754 20.377 -17.499 1.00 86.38 462 CYS A C 1
ATOM 3598 O O . CYS A 1 462 ? 7.633 21.261 -16.649 1.00 86.38 462 CYS A O 1
ATOM 3600 N N . PRO A 1 463 ? 6.693 19.886 -18.169 1.00 89.00 463 PRO A N 1
ATOM 3601 C CA . PRO A 1 463 ? 5.329 20.330 -17.905 1.00 89.00 463 PRO A CA 1
ATOM 3602 C C . PRO A 1 463 ? 4.935 20.155 -16.435 1.00 89.00 463 PRO A C 1
ATOM 3604 O O . PRO A 1 463 ? 5.133 19.084 -15.853 1.00 89.00 463 PRO A O 1
ATOM 3607 N N . VAL A 1 464 ? 4.328 21.194 -15.857 1.00 89.44 464 VAL A N 1
ATOM 3608 C CA . VAL A 1 464 ? 3.784 21.171 -14.495 1.00 89.44 464 VAL A CA 1
ATOM 3609 C C . VAL A 1 464 ? 2.275 21.392 -14.537 1.00 89.44 464 VAL A C 1
ATOM 3611 O O . VAL A 1 464 ? 1.786 22.305 -15.203 1.00 89.44 464 VAL A O 1
ATOM 3614 N N . VAL A 1 465 ? 1.544 20.552 -13.811 1.00 92.44 465 VAL A N 1
ATOM 3615 C CA . VAL A 1 465 ? 0.086 20.602 -13.668 1.00 92.44 465 VAL A CA 1
ATOM 3616 C C . VAL A 1 465 ? -0.313 20.539 -12.192 1.00 92.44 465 VAL A C 1
ATOM 3618 O O . VAL A 1 465 ? 0.422 20.009 -11.363 1.00 92.44 465 VAL A O 1
ATOM 3621 N N . SER A 1 466 ? -1.488 21.053 -11.851 1.00 92.06 466 SER A N 1
ATOM 3622 C CA . SER A 1 466 ? -2.132 20.909 -10.547 1.00 92.06 466 SER A CA 1
ATOM 3623 C C . SER A 1 466 ? -3.123 19.751 -10.544 1.00 92.06 466 SER A C 1
ATOM 3625 O O . SER A 1 466 ? -3.857 19.532 -11.513 1.00 92.06 466 SER A O 1
ATOM 3627 N N . VAL A 1 467 ? -3.192 19.051 -9.413 1.00 92.94 467 VAL A N 1
ATOM 3628 C CA . VAL A 1 467 ? -4.223 18.054 -9.119 1.00 92.94 467 VAL A CA 1
ATOM 3629 C C . VAL A 1 467 ? -5.459 18.762 -8.544 1.00 92.94 467 VAL A C 1
ATOM 3631 O O . VAL A 1 467 ? -5.359 19.377 -7.477 1.00 92.94 467 VAL A O 1
ATOM 3634 N N . PRO A 1 468 ? -6.635 18.686 -9.196 1.00 89.25 468 PRO A N 1
ATOM 3635 C CA . PRO A 1 468 ? -7.863 19.270 -8.660 1.00 89.25 468 PRO A CA 1
ATOM 3636 C C . PRO A 1 468 ? -8.214 18.697 -7.281 1.00 89.25 468 PRO A C 1
ATOM 3638 O O . PRO A 1 468 ? -8.188 17.483 -7.081 1.00 89.25 468 PRO A O 1
ATOM 3641 N N . GLY A 1 469 ? -8.544 19.574 -6.328 1.00 88.81 469 GLY A N 1
ATOM 3642 C CA . GLY A 1 469 ? -8.808 19.194 -4.932 1.00 88.81 469 GLY A CA 1
ATOM 3643 C C . GLY A 1 469 ? -7.550 18.945 -4.087 1.00 88.81 469 GLY A C 1
ATOM 3644 O O . GLY A 1 469 ? -7.662 18.683 -2.890 1.00 88.81 469 GLY A O 1
ATOM 3645 N N . GLY A 1 470 ? -6.357 19.060 -4.682 1.00 90.19 470 GLY A N 1
ATOM 3646 C CA . GLY A 1 470 ? -5.083 18.882 -3.995 1.00 90.19 470 GLY A CA 1
ATOM 3647 C C . GLY A 1 470 ? -4.965 17.515 -3.325 1.00 90.19 470 GLY A C 1
ATOM 3648 O O . GLY A 1 470 ? -5.366 16.501 -3.894 1.00 90.19 470 GLY A O 1
ATOM 3649 N N . ILE A 1 471 ? -4.438 17.482 -2.100 1.00 88.62 471 ILE A N 1
ATOM 3650 C CA . ILE A 1 471 ? -4.257 16.230 -1.346 1.00 88.62 471 ILE A CA 1
ATOM 3651 C C . ILE A 1 471 ? -5.582 15.546 -0.965 1.00 88.62 471 ILE A C 1
ATOM 3653 O O . ILE A 1 471 ? -5.594 14.362 -0.654 1.00 88.62 471 ILE A O 1
ATOM 3657 N N . GLY A 1 472 ? -6.703 16.276 -1.002 1.00 88.31 472 GLY A N 1
ATOM 3658 C CA . GLY A 1 472 ? -8.043 15.720 -0.791 1.00 88.31 472 GLY A CA 1
ATOM 3659 C C . GLY A 1 472 ? -8.660 15.102 -2.048 1.00 88.31 472 GLY A C 1
ATOM 3660 O O . GLY A 1 472 ? -9.815 14.692 -2.016 1.00 88.31 472 GLY A O 1
ATOM 3661 N N . SER A 1 473 ? -7.932 15.077 -3.168 1.00 90.88 473 SER A N 1
ATOM 3662 C CA . SER A 1 473 ? -8.392 14.458 -4.407 1.00 90.88 473 SER A CA 1
ATOM 3663 C C . SER A 1 473 ? -8.530 12.945 -4.250 1.00 90.88 473 SER A C 1
ATOM 3665 O O . SER A 1 473 ? -7.611 12.280 -3.768 1.00 90.88 473 SER A O 1
ATOM 3667 N N . SER A 1 474 ? -9.615 12.372 -4.770 1.00 89.94 474 SER A N 1
ATOM 3668 C CA . SER A 1 474 ? -9.805 10.918 -4.810 1.00 89.94 474 SER A CA 1
ATOM 3669 C C . SER A 1 474 ? -8.704 10.185 -5.588 1.00 89.94 474 SER A C 1
ATOM 3671 O O . SER A 1 474 ? -8.410 9.013 -5.331 1.00 89.94 474 SER A O 1
ATOM 3673 N N . LEU A 1 475 ? -8.011 10.905 -6.479 1.00 91.38 475 LEU A N 1
ATOM 3674 C CA . LEU A 1 475 ? -6.833 10.431 -7.194 1.00 91.38 475 LEU A CA 1
ATOM 3675 C C . LEU A 1 475 ? -5.728 9.943 -6.244 1.00 91.38 475 LEU A C 1
ATOM 3677 O O . LEU A 1 475 ? -5.052 8.965 -6.557 1.00 91.38 475 LEU A O 1
ATOM 3681 N N . VAL A 1 476 ? -5.571 10.579 -5.079 1.00 91.38 476 VAL A N 1
ATOM 3682 C CA . VAL A 1 476 ? -4.563 10.224 -4.067 1.00 91.38 476 VAL A CA 1
ATOM 3683 C C . VAL A 1 476 ? -4.796 8.809 -3.549 1.00 91.38 476 VAL A C 1
ATOM 3685 O O . VAL A 1 476 ? -3.873 7.995 -3.519 1.00 91.38 476 VAL A O 1
ATOM 3688 N N . HIS A 1 477 ? -6.046 8.485 -3.214 1.00 90.38 477 HIS A N 1
ATOM 3689 C CA . HIS A 1 477 ? -6.435 7.156 -2.752 1.00 90.38 477 HIS A CA 1
ATOM 3690 C C . HIS A 1 477 ? -6.354 6.126 -3.875 1.00 90.38 477 HIS A C 1
ATOM 3692 O O . HIS A 1 477 ? -5.763 5.062 -3.697 1.00 90.38 477 HIS A O 1
ATOM 3698 N N . ARG A 1 478 ? -6.903 6.457 -5.051 1.00 90.44 478 ARG A N 1
ATOM 3699 C CA . ARG A 1 478 ? -6.914 5.567 -6.217 1.00 90.44 478 ARG A CA 1
ATOM 3700 C C . ARG A 1 478 ? -5.504 5.188 -6.665 1.00 90.44 478 ARG A C 1
ATOM 3702 O O . ARG A 1 478 ? -5.282 4.054 -7.096 1.00 90.44 478 ARG A O 1
ATOM 3709 N N . LEU A 1 479 ? -4.559 6.124 -6.580 1.00 90.44 479 LEU A N 1
ATOM 3710 C CA . LEU A 1 479 ? -3.163 5.919 -6.957 1.00 90.44 479 LEU A CA 1
ATOM 3711 C C . LEU A 1 479 ? -2.249 5.538 -5.781 1.00 90.44 479 LEU A C 1
ATOM 3713 O O . LEU A 1 479 ? -1.043 5.443 -5.980 1.00 90.44 479 LEU A O 1
ATOM 3717 N N . GLY A 1 480 ? -2.771 5.316 -4.573 1.00 89.25 480 GLY A N 1
ATOM 3718 C CA . GLY A 1 480 ? -1.934 4.925 -3.436 1.00 89.25 480 GLY A CA 1
ATOM 3719 C C . GLY A 1 480 ? -0.752 5.870 -3.206 1.00 89.25 480 GLY A C 1
ATOM 3720 O O . GLY A 1 480 ? 0.378 5.418 -3.048 1.00 89.25 480 GLY A O 1
ATOM 3721 N N . ILE A 1 481 ? -1.005 7.177 -3.253 1.00 89.62 481 ILE A N 1
ATOM 3722 C CA . ILE A 1 481 ? 0.005 8.211 -3.017 1.00 89.62 481 ILE A CA 1
ATOM 3723 C C . ILE A 1 481 ? 0.112 8.401 -1.506 1.00 89.62 481 ILE A C 1
ATOM 3725 O O . ILE A 1 481 ? -0.848 8.829 -0.865 1.00 89.62 481 ILE A O 1
ATOM 3729 N N . LEU A 1 482 ? 1.252 8.013 -0.929 1.00 86.12 482 LEU A N 1
ATOM 3730 C CA . LEU A 1 482 ? 1.403 7.882 0.525 1.00 86.12 482 LEU A CA 1
ATOM 3731 C C . LEU A 1 482 ? 2.366 8.904 1.119 1.00 86.12 482 LEU A C 1
ATOM 3733 O O . LEU A 1 482 ? 2.185 9.310 2.272 1.00 86.12 482 LEU A O 1
ATOM 3737 N N . SER A 1 483 ? 3.367 9.320 0.338 1.00 82.12 483 SER A N 1
ATOM 3738 C CA . SER A 1 483 ? 4.452 10.159 0.843 1.00 82.12 483 SER A CA 1
ATOM 3739 C C . SER A 1 483 ? 4.839 11.352 -0.023 1.00 82.12 483 SER A C 1
ATOM 3741 O O . SER A 1 483 ? 6.020 11.633 -0.191 1.00 82.12 483 SER A O 1
ATOM 3743 N N . GLU A 1 484 ? 3.871 12.057 -0.593 1.00 81.81 484 GLU A N 1
ATOM 3744 C CA . GLU A 1 484 ? 4.112 13.137 -1.562 1.00 81.81 484 GLU A CA 1
ATOM 3745 C C . GLU A 1 484 ? 4.826 14.375 -1.001 1.00 81.81 484 GLU A C 1
ATOM 3747 O O . GLU A 1 484 ? 5.274 15.234 -1.760 1.00 81.81 484 GLU A O 1
ATOM 3752 N N . ASP A 1 485 ? 4.901 14.496 0.321 1.00 77.81 485 ASP A N 1
ATOM 3753 C CA . ASP A 1 485 ? 5.605 15.552 1.044 1.00 77.81 485 ASP A CA 1
ATOM 3754 C C . ASP A 1 485 ? 7.069 15.210 1.363 1.00 77.81 485 ASP A C 1
ATOM 3756 O O . ASP A 1 485 ? 7.842 16.123 1.638 1.00 77.81 485 ASP A O 1
ATOM 3760 N N . THR A 1 486 ? 7.477 13.938 1.305 1.00 74.00 486 THR A N 1
ATOM 3761 C CA . THR A 1 486 ? 8.838 13.512 1.696 1.00 74.00 486 THR A CA 1
ATOM 3762 C C . THR A 1 486 ? 9.581 12.738 0.610 1.00 74.00 486 THR A C 1
ATOM 3764 O O . THR A 1 486 ? 10.804 12.805 0.538 1.00 74.00 486 THR A O 1
ATOM 3767 N N . GLU A 1 487 ? 8.869 12.003 -0.245 1.00 74.50 487 GLU A N 1
ATOM 3768 C CA . GLU A 1 487 ? 9.448 11.031 -1.175 1.00 74.50 487 GLU A CA 1
ATOM 3769 C C . GLU A 1 487 ? 8.787 11.080 -2.559 1.00 74.50 487 GLU A C 1
ATOM 3771 O O . GLU A 1 487 ? 7.698 11.626 -2.763 1.00 74.50 487 GLU A O 1
ATOM 3776 N N . ILE A 1 488 ? 9.453 10.467 -3.541 1.00 74.19 488 ILE A N 1
ATOM 3777 C CA . ILE A 1 488 ? 8.947 10.393 -4.914 1.00 74.19 488 ILE A CA 1
ATOM 3778 C C . ILE A 1 488 ? 7.680 9.541 -4.956 1.00 74.19 488 ILE A C 1
ATOM 3780 O O . ILE A 1 488 ? 7.698 8.353 -4.633 1.00 74.19 488 ILE A O 1
ATOM 3784 N N . ASN A 1 489 ? 6.606 10.138 -5.467 1.00 86.06 489 ASN A N 1
ATOM 3785 C CA . ASN A 1 489 ? 5.400 9.429 -5.864 1.00 86.06 489 ASN A CA 1
ATOM 3786 C C . ASN A 1 489 ? 5.315 9.469 -7.385 1.00 86.06 489 ASN A C 1
ATOM 3788 O O . ASN A 1 489 ? 5.510 10.521 -7.995 1.00 86.06 489 ASN A O 1
ATOM 3792 N N . SER A 1 490 ? 5.105 8.331 -8.038 1.00 87.44 490 SER A N 1
ATOM 3793 C CA . SER A 1 490 ? 5.140 8.278 -9.501 1.00 87.44 490 SER A CA 1
ATOM 3794 C C . SER A 1 490 ? 4.155 7.288 -10.074 1.00 87.44 490 SER A C 1
ATOM 3796 O O . SER A 1 490 ? 4.004 6.184 -9.562 1.00 87.44 490 SER A O 1
ATOM 3798 N N . VAL A 1 491 ? 3.554 7.669 -11.195 1.00 90.19 491 VAL A N 1
ATOM 3799 C CA . VAL A 1 491 ? 2.730 6.788 -12.017 1.00 90.19 491 VAL A CA 1
ATOM 3800 C C . VAL A 1 491 ? 3.250 6.807 -13.441 1.00 90.19 491 VAL A C 1
ATOM 3802 O O . VAL A 1 491 ? 3.481 7.868 -14.012 1.00 90.19 491 VAL A O 1
ATOM 3805 N N . MET A 1 492 ? 3.441 5.625 -14.015 1.00 90.00 492 MET A N 1
ATOM 3806 C CA . MET A 1 492 ? 3.770 5.455 -15.425 1.00 90.00 492 MET A CA 1
ATOM 3807 C C . MET A 1 492 ? 2.544 4.981 -16.185 1.00 90.00 492 MET A C 1
ATOM 3809 O O . MET A 1 492 ? 1.900 4.017 -15.774 1.00 90.00 492 MET A O 1
ATOM 3813 N N . LEU A 1 493 ? 2.265 5.635 -17.305 1.00 93.06 493 LEU A N 1
ATOM 3814 C CA . LEU A 1 493 ? 1.143 5.351 -18.183 1.00 93.06 493 LEU A CA 1
ATOM 3815 C C . LEU A 1 493 ? 1.633 4.968 -19.575 1.00 93.06 493 LEU A C 1
ATOM 3817 O O . LEU A 1 493 ? 2.623 5.533 -20.049 1.00 93.06 493 LEU A O 1
ATOM 3821 N N . ASP A 1 494 ? 0.913 4.066 -20.241 1.00 91.31 494 ASP A N 1
ATOM 3822 C CA . ASP A 1 494 ? 0.970 3.972 -21.701 1.00 91.31 494 ASP A CA 1
ATOM 3823 C C . ASP A 1 494 ? 0.109 5.065 -22.364 1.00 91.31 494 ASP A C 1
ATOM 3825 O O . ASP A 1 494 ? -0.654 5.778 -21.702 1.00 91.31 494 ASP A O 1
ATOM 3829 N N . ARG A 1 495 ? 0.201 5.189 -23.693 1.00 92.50 495 ARG A N 1
ATOM 3830 C CA . ARG A 1 495 ? -0.602 6.134 -24.488 1.00 92.50 495 ARG A CA 1
ATOM 3831 C C . ARG A 1 495 ? -2.119 5.971 -24.298 1.00 92.50 495 ARG A C 1
ATOM 3833 O O . ARG A 1 495 ? -2.871 6.910 -24.533 1.00 92.50 495 ARG A O 1
ATOM 3840 N N . GLN A 1 496 ? -2.595 4.792 -23.899 1.00 92.38 496 GLN A N 1
ATOM 3841 C CA . GLN A 1 496 ? -4.015 4.528 -23.646 1.00 92.38 496 GLN A CA 1
ATOM 3842 C C . GLN A 1 496 ? -4.422 4.815 -22.192 1.00 92.38 496 GLN A C 1
ATOM 3844 O O . GLN A 1 496 ? -5.578 4.593 -21.830 1.00 92.38 496 GLN A O 1
ATOM 3849 N N . GLY A 1 497 ? -3.500 5.311 -21.362 1.00 92.38 497 GLY A N 1
ATOM 3850 C CA . GLY A 1 497 ? -3.731 5.600 -19.950 1.00 92.38 497 GLY A CA 1
ATOM 3851 C C . GLY A 1 497 ? -3.682 4.366 -19.056 1.00 92.38 497 GLY A C 1
ATOM 3852 O O . GLY A 1 497 ? -4.126 4.442 -17.910 1.00 92.38 497 GLY A O 1
ATOM 3853 N N . ARG A 1 498 ? -3.177 3.219 -19.533 1.00 91.69 498 ARG A N 1
ATOM 3854 C CA . ARG A 1 498 ? -2.990 2.046 -18.667 1.00 91.69 498 ARG A CA 1
ATOM 3855 C C . ARG A 1 498 ? -1.844 2.288 -17.712 1.00 91.69 498 ARG A C 1
ATOM 3857 O O . ARG A 1 498 ? -0.788 2.763 -18.120 1.00 91.69 498 ARG A O 1
ATOM 3864 N N . ILE A 1 499 ? -2.035 1.911 -16.456 1.00 90.00 499 ILE A N 1
ATOM 3865 C CA . ILE A 1 499 ? -1.035 2.108 -15.412 1.00 90.00 499 ILE A CA 1
ATOM 3866 C C . ILE A 1 499 ? 0.026 1.006 -15.503 1.00 90.00 499 ILE A C 1
ATOM 3868 O O . ILE A 1 499 ? -0.221 -0.133 -15.141 1.00 90.00 499 ILE A O 1
ATOM 3872 N N . LEU A 1 500 ? 1.228 1.328 -15.975 1.00 86.44 500 LEU A N 1
ATOM 3873 C CA . LEU A 1 500 ? 2.325 0.360 -16.107 1.00 86.44 500 LEU A CA 1
ATOM 3874 C C . LEU A 1 500 ? 3.140 0.193 -14.821 1.00 86.44 500 LEU A C 1
ATOM 3876 O O . LEU A 1 500 ? 3.784 -0.836 -14.625 1.00 86.44 500 LEU A O 1
ATOM 3880 N N . SER A 1 501 ? 3.187 1.233 -13.987 1.00 85.38 501 SER A N 1
ATOM 3881 C CA . SER A 1 501 ? 3.918 1.216 -12.722 1.00 85.38 501 SER A CA 1
ATOM 3882 C C . SER A 1 501 ? 3.400 2.279 -11.767 1.00 85.38 501 SER A C 1
ATOM 3884 O O . SER A 1 501 ? 3.155 3.405 -12.206 1.00 85.38 501 SER A O 1
ATOM 3886 N N . MET A 1 502 ? 3.355 1.972 -10.469 1.00 85.62 502 MET A N 1
ATOM 3887 C CA . MET A 1 502 ? 3.135 2.959 -9.410 1.00 85.62 502 MET A CA 1
ATOM 3888 C C . MET A 1 502 ? 4.247 2.913 -8.353 1.00 85.62 502 MET A C 1
ATOM 3890 O O . MET A 1 502 ? 4.817 1.861 -8.059 1.00 85.62 502 MET A O 1
ATOM 3894 N N . ILE A 1 503 ? 4.588 4.079 -7.807 1.00 84.25 503 ILE A N 1
ATOM 3895 C CA . ILE A 1 503 ? 5.519 4.265 -6.691 1.00 84.25 503 ILE A CA 1
ATOM 3896 C C . ILE A 1 503 ? 4.814 5.162 -5.673 1.00 84.25 503 ILE A C 1
ATOM 3898 O O . ILE A 1 503 ? 4.487 6.301 -5.994 1.00 84.25 503 ILE A O 1
ATOM 3902 N N . SER A 1 504 ? 4.591 4.639 -4.469 1.00 84.31 504 SER A N 1
ATOM 3903 C CA . SER A 1 504 ? 3.813 5.262 -3.382 1.00 84.31 504 SER A CA 1
ATOM 3904 C C . SER A 1 504 ? 4.615 6.200 -2.472 1.00 84.31 504 SER A C 1
ATOM 3906 O O . SER A 1 504 ? 4.065 6.829 -1.568 1.00 84.31 504 SER A O 1
ATOM 3908 N N . GLY A 1 505 ? 5.939 6.234 -2.638 1.00 79.56 505 GLY A N 1
ATOM 3909 C CA . GLY A 1 505 ? 6.854 6.952 -1.754 1.00 79.56 505 GLY A CA 1
ATOM 3910 C C . GLY A 1 505 ? 7.109 6.286 -0.390 1.00 79.56 505 GLY A C 1
ATOM 3911 O O . GLY A 1 505 ? 7.734 6.907 0.463 1.00 79.56 505 GLY A O 1
ATOM 3912 N N . LEU A 1 506 ? 6.664 5.043 -0.146 1.00 77.94 506 LEU A N 1
ATOM 3913 C CA . LEU A 1 506 ? 7.090 4.273 1.042 1.00 77.94 506 LEU A CA 1
ATOM 3914 C C . LEU A 1 506 ? 8.489 3.660 0.900 1.00 77.94 506 LEU A C 1
ATOM 3916 O O . LEU A 1 506 ? 9.177 3.424 1.891 1.00 77.94 506 LEU A O 1
ATOM 3920 N N . ALA A 1 507 ? 8.906 3.370 -0.331 1.00 64.75 507 ALA A N 1
ATOM 3921 C CA . ALA A 1 507 ? 10.191 2.749 -0.609 1.00 64.75 507 ALA A CA 1
ATOM 3922 C C . ALA A 1 507 ? 11.295 3.807 -0.710 1.00 64.75 507 ALA A C 1
ATOM 3924 O O . ALA A 1 507 ? 11.190 4.742 -1.500 1.00 64.75 507 ALA A O 1
ATOM 3925 N N . THR A 1 508 ? 12.423 3.585 -0.033 1.00 54.53 508 THR A N 1
ATOM 3926 C CA . THR A 1 508 ? 13.635 4.427 -0.110 1.00 54.53 508 THR A CA 1
ATOM 3927 C C . THR A 1 508 ? 14.404 4.288 -1.433 1.00 54.53 508 THR A C 1
ATOM 3929 O O . THR A 1 508 ? 15.610 4.550 -1.496 1.00 54.53 508 THR A O 1
ATOM 3932 N N . ASN A 1 509 ? 13.740 3.881 -2.521 1.00 52.25 509 ASN A N 1
ATOM 3933 C CA . ASN A 1 509 ? 14.378 3.741 -3.824 1.00 52.25 509 ASN A CA 1
ATOM 3934 C C . ASN A 1 509 ? 14.555 5.131 -4.455 1.00 52.25 509 ASN A C 1
ATOM 3936 O O . ASN A 1 509 ? 13.793 5.566 -5.312 1.00 52.25 509 ASN A O 1
ATOM 3940 N N . LYS A 1 510 ? 15.614 5.817 -4.016 1.00 52.00 510 LYS A N 1
ATOM 3941 C CA . LYS A 1 510 ? 16.069 7.135 -4.497 1.00 52.00 510 LYS A CA 1
ATOM 3942 C C . LYS A 1 510 ? 16.476 7.144 -5.972 1.00 52.00 510 LYS A C 1
ATOM 3944 O O . LYS A 1 510 ? 16.733 8.203 -6.537 1.00 52.00 510 LYS A O 1
ATOM 3949 N N . ASP A 1 511 ? 16.531 5.973 -6.594 1.00 53.62 511 ASP A N 1
ATOM 3950 C CA . ASP A 1 511 ? 16.927 5.794 -7.975 1.00 53.62 511 ASP A CA 1
ATOM 3951 C C . ASP A 1 511 ? 15.671 5.421 -8.773 1.00 53.62 511 ASP A C 1
ATOM 3953 O O . ASP A 1 511 ? 15.141 4.325 -8.599 1.00 53.62 511 ASP A O 1
ATOM 3957 N N . GLY A 1 512 ? 15.210 6.275 -9.696 1.00 64.38 512 GLY A N 1
ATOM 3958 C CA . GLY A 1 512 ? 14.070 6.026 -10.607 1.00 64.38 512 GLY A CA 1
ATOM 3959 C C . GLY A 1 512 ? 14.195 4.794 -11.532 1.00 64.38 512 GLY A C 1
ATOM 3960 O O . GLY A 1 512 ? 13.472 4.672 -12.519 1.00 64.38 512 GLY A O 1
ATOM 3961 N N . ARG A 1 513 ? 15.103 3.862 -11.220 1.00 73.94 513 ARG A N 1
ATOM 3962 C CA . ARG A 1 513 ? 15.389 2.597 -11.904 1.00 73.94 513 ARG A CA 1
ATOM 3963 C C . ARG A 1 513 ? 14.171 1.707 -12.059 1.00 73.94 513 ARG A C 1
ATOM 3965 O O . ARG A 1 513 ? 14.071 1.032 -13.072 1.00 73.94 513 ARG A O 1
ATOM 3972 N N . THR A 1 514 ? 13.249 1.706 -11.099 1.00 77.12 514 THR A N 1
ATOM 3973 C CA . THR A 1 514 ? 12.019 0.914 -11.213 1.00 77.12 514 THR A CA 1
ATOM 3974 C C . THR A 1 514 ? 11.225 1.300 -12.462 1.00 77.12 514 THR A C 1
ATOM 3976 O O . THR A 1 514 ? 10.845 0.428 -13.237 1.00 77.12 514 THR A O 1
ATOM 3979 N N . LEU A 1 515 ? 11.038 2.600 -12.701 1.00 81.19 515 LEU A N 1
ATOM 3980 C CA . LEU A 1 515 ? 10.332 3.104 -13.881 1.00 81.19 515 LEU A CA 1
ATOM 3981 C C . LEU A 1 515 ? 11.104 2.772 -15.165 1.00 81.19 515 LEU A C 1
ATOM 3983 O O . LEU A 1 515 ? 10.527 2.276 -16.127 1.00 81.19 515 LEU A O 1
ATOM 3987 N N . ILE A 1 516 ? 12.424 2.971 -15.152 1.00 84.25 516 ILE A N 1
ATOM 3988 C CA . ILE A 1 516 ? 13.305 2.648 -16.284 1.00 84.25 516 ILE A CA 1
ATOM 3989 C C . ILE A 1 516 ? 13.202 1.161 -16.651 1.00 84.25 516 ILE A C 1
ATOM 3991 O O . ILE A 1 516 ? 13.009 0.820 -17.815 1.00 84.25 516 ILE A O 1
ATOM 3995 N N . ASN A 1 517 ? 13.275 0.267 -15.664 1.00 83.12 517 ASN A N 1
ATOM 3996 C CA . ASN A 1 517 ? 13.199 -1.175 -15.878 1.00 83.12 517 ASN A CA 1
ATOM 3997 C C . ASN A 1 517 ? 11.849 -1.605 -16.459 1.00 83.12 517 ASN A C 1
ATOM 3999 O O . ASN A 1 517 ? 11.815 -2.495 -17.308 1.00 83.12 517 ASN A O 1
ATOM 4003 N N . VAL A 1 518 ? 10.750 -0.968 -16.042 1.00 83.94 518 VAL A N 1
ATOM 4004 C CA . VAL A 1 518 ? 9.419 -1.216 -16.616 1.00 83.94 518 VAL A CA 1
ATOM 4005 C C . VAL A 1 518 ? 9.394 -0.849 -18.102 1.00 83.94 518 VAL A C 1
ATOM 4007 O O . VAL A 1 518 ? 8.956 -1.668 -18.909 1.00 83.94 518 VAL A O 1
ATOM 4010 N N . VAL A 1 519 ? 9.936 0.314 -18.485 1.00 87.25 519 VAL A N 1
ATOM 4011 C CA . VAL A 1 519 ? 10.026 0.725 -19.901 1.00 87.25 519 VAL A CA 1
ATOM 4012 C C . VAL A 1 519 ? 10.868 -0.261 -20.705 1.00 87.25 519 VAL A C 1
ATOM 4014 O O . VAL A 1 519 ? 10.423 -0.756 -21.734 1.00 87.25 519 VAL A O 1
ATOM 4017 N N . VAL A 1 520 ? 12.056 -0.615 -20.212 1.00 88.81 520 VAL A N 1
ATOM 4018 C CA . VAL A 1 520 ? 12.969 -1.539 -20.902 1.00 88.81 520 VAL A CA 1
ATOM 4019 C C . VAL A 1 520 ? 12.326 -2.921 -21.113 1.00 88.81 520 VAL A C 1
ATOM 4021 O O . VAL A 1 520 ? 12.501 -3.538 -22.163 1.00 88.81 520 VAL A O 1
ATOM 4024 N N . ARG A 1 521 ? 11.550 -3.419 -20.143 1.00 86.94 521 ARG A N 1
ATOM 4025 C CA . ARG A 1 521 ? 10.786 -4.673 -20.290 1.00 86.94 521 ARG A CA 1
ATOM 4026 C C . ARG A 1 521 ? 9.654 -4.539 -21.302 1.00 86.94 521 ARG A C 1
ATOM 4028 O O . ARG A 1 521 ? 9.365 -5.489 -22.027 1.00 86.94 521 ARG A O 1
ATOM 4035 N N . GLN A 1 522 ? 9.000 -3.382 -21.351 1.00 87.44 522 GLN A N 1
ATOM 4036 C CA . GLN A 1 522 ? 7.966 -3.124 -22.343 1.00 87.44 522 GLN A CA 1
ATOM 4037 C C . GLN A 1 522 ? 8.555 -3.045 -23.757 1.00 87.44 522 GLN A C 1
ATOM 4039 O O . GLN A 1 522 ? 7.954 -3.591 -24.680 1.00 87.44 522 GLN A O 1
ATOM 4044 N N . ASP A 1 523 ? 9.755 -2.477 -23.918 1.00 91.56 523 ASP A N 1
ATOM 4045 C CA . ASP A 1 523 ? 10.498 -2.500 -25.182 1.00 91.56 523 ASP A CA 1
ATOM 4046 C C . ASP A 1 523 ? 10.734 -3.954 -25.654 1.00 91.56 523 ASP A C 1
ATOM 4048 O O . ASP A 1 523 ? 10.456 -4.286 -26.806 1.00 91.56 523 ASP A O 1
ATOM 4052 N N . GLU A 1 524 ? 11.173 -4.854 -24.759 1.00 92.88 524 GLU A N 1
ATOM 4053 C CA . GLU A 1 524 ? 11.352 -6.287 -25.066 1.00 92.88 524 GLU A CA 1
ATOM 4054 C C . GLU A 1 524 ? 10.036 -6.951 -25.510 1.00 92.88 524 GLU A C 1
ATOM 4056 O O . GLU A 1 524 ? 10.007 -7.658 -26.520 1.00 92.88 524 GLU A O 1
ATOM 4061 N N . LYS A 1 525 ? 8.922 -6.678 -24.816 1.00 90.81 525 LYS A N 1
ATOM 4062 C CA . LYS A 1 525 ? 7.594 -7.197 -25.192 1.00 90.81 525 LYS A CA 1
ATOM 4063 C C . LYS A 1 525 ? 7.134 -6.697 -26.562 1.00 90.81 525 LYS A C 1
ATOM 4065 O O . LYS A 1 525 ? 6.569 -7.475 -27.327 1.00 90.81 525 LYS A O 1
ATOM 4070 N N . LEU A 1 526 ? 7.378 -5.425 -26.887 1.00 91.25 526 LEU A N 1
ATOM 4071 C CA . LEU A 1 526 ? 7.042 -4.853 -28.195 1.00 91.25 526 LEU A CA 1
ATOM 4072 C C . LEU A 1 526 ? 7.829 -5.527 -29.325 1.00 91.25 526 LEU A C 1
ATOM 4074 O O . LEU A 1 526 ? 7.253 -5.821 -30.373 1.00 91.25 526 LEU A O 1
ATOM 4078 N N . VAL A 1 527 ? 9.114 -5.822 -29.101 1.00 96.19 527 VAL A N 1
ATOM 4079 C CA . VAL A 1 527 ? 9.942 -6.580 -30.052 1.00 96.19 527 VAL A CA 1
ATOM 4080 C C . VAL A 1 527 ? 9.387 -7.988 -30.254 1.00 96.19 527 VAL A C 1
ATOM 4082 O O . VAL A 1 527 ? 9.193 -8.400 -31.395 1.00 96.19 527 VAL A O 1
ATOM 4085 N N . ILE A 1 528 ? 9.088 -8.713 -29.171 1.00 95.12 528 ILE A N 1
ATOM 4086 C CA . ILE A 1 528 ? 8.536 -10.076 -29.250 1.00 95.12 528 ILE A CA 1
ATOM 4087 C C . ILE A 1 528 ? 7.215 -10.081 -30.029 1.00 95.12 528 ILE A C 1
ATOM 4089 O O . ILE A 1 528 ? 7.075 -10.847 -30.979 1.00 95.12 528 ILE A O 1
ATOM 4093 N N . ALA A 1 529 ? 6.292 -9.173 -29.706 1.00 95.25 529 ALA A N 1
ATOM 4094 C CA . ALA A 1 529 ? 5.003 -9.078 -30.388 1.00 95.25 529 ALA A CA 1
ATOM 4095 C C . ALA A 1 529 ? 5.135 -8.724 -31.882 1.00 95.25 529 ALA A C 1
ATOM 4097 O O . ALA A 1 529 ? 4.332 -9.175 -32.698 1.00 95.25 529 ALA A O 1
ATOM 4098 N N . ALA A 1 530 ? 6.128 -7.913 -32.265 1.00 97.06 530 ALA A N 1
ATOM 4099 C CA . ALA A 1 530 ? 6.414 -7.620 -33.670 1.00 97.06 530 ALA A CA 1
ATOM 4100 C C . ALA A 1 530 ? 6.952 -8.860 -34.405 1.00 97.06 530 ALA A C 1
ATOM 4102 O O . ALA A 1 530 ? 6.498 -9.164 -35.508 1.00 97.06 530 ALA A O 1
ATOM 4103 N N . LEU A 1 531 ? 7.859 -9.615 -33.779 1.00 97.38 531 LEU A N 1
ATOM 4104 C CA . LEU A 1 531 ? 8.387 -10.863 -34.337 1.00 97.38 531 LEU A CA 1
ATOM 4105 C C . LEU A 1 531 ? 7.291 -11.927 -34.514 1.00 97.38 531 LEU A C 1
ATOM 4107 O O . LEU A 1 531 ? 7.237 -12.564 -35.562 1.00 97.38 531 LEU A O 1
ATOM 4111 N N . GLU A 1 532 ? 6.379 -12.072 -33.548 1.00 96.75 532 GLU A N 1
ATOM 4112 C CA . GLU A 1 532 ? 5.225 -12.988 -33.633 1.00 96.75 532 GLU A CA 1
ATOM 4113 C C . GLU A 1 532 ? 4.277 -12.652 -34.795 1.00 96.75 532 GLU A C 1
ATOM 4115 O O . GLU A 1 532 ? 3.667 -13.544 -35.381 1.00 96.75 532 GLU A O 1
ATOM 4120 N N . LYS A 1 533 ? 4.184 -11.370 -35.171 1.00 97.19 533 LYS A N 1
ATOM 4121 C CA . LYS A 1 533 ? 3.411 -10.897 -36.332 1.00 97.19 533 LYS A CA 1
ATOM 4122 C C . LYS A 1 533 ? 4.170 -10.992 -37.660 1.00 97.19 533 LYS A C 1
ATOM 4124 O O . LYS A 1 533 ? 3.615 -10.636 -38.696 1.00 97.19 533 LYS A O 1
ATOM 4129 N N . GLY A 1 534 ? 5.430 -11.428 -37.647 1.00 96.31 534 GLY A N 1
ATOM 4130 C CA . GLY A 1 534 ? 6.302 -11.438 -38.826 1.00 96.31 534 GLY A CA 1
ATOM 4131 C C . GLY A 1 534 ? 6.855 -10.060 -39.218 1.00 96.31 534 GLY A C 1
ATOM 4132 O O . GLY A 1 534 ? 7.443 -9.918 -40.287 1.00 96.31 534 GLY A O 1
ATOM 4133 N N . GLU A 1 535 ? 6.717 -9.039 -38.367 1.00 97.69 535 GLU A N 1
ATOM 4134 C CA . GLU A 1 535 ? 7.194 -7.666 -38.601 1.00 97.69 535 GLU A CA 1
ATOM 4135 C C . GLU A 1 535 ? 8.701 -7.527 -38.270 1.00 97.69 535 GLU A C 1
ATOM 4137 O O . GLU A 1 535 ? 9.105 -6.691 -37.459 1.00 97.69 535 GLU A O 1
ATOM 4142 N N . ILE A 1 536 ? 9.554 -8.364 -38.878 1.00 97.19 536 ILE A N 1
ATOM 4143 C CA . ILE A 1 536 ? 10.978 -8.508 -38.506 1.00 97.19 536 ILE A CA 1
ATOM 4144 C C . ILE A 1 536 ? 11.769 -7.202 -38.678 1.00 97.19 536 ILE A C 1
ATOM 4146 O O . ILE A 1 536 ? 12.491 -6.803 -37.764 1.00 97.19 536 ILE A O 1
ATOM 4150 N N . GLU A 1 537 ? 11.624 -6.503 -39.808 1.00 97.06 537 GLU A N 1
ATOM 4151 C CA . GLU A 1 537 ? 12.364 -5.250 -40.042 1.00 97.06 537 GLU A CA 1
ATOM 4152 C C . GLU A 1 537 ? 11.968 -4.155 -39.045 1.00 97.06 537 GLU A C 1
ATOM 4154 O O . GLU A 1 537 ? 12.832 -3.462 -38.518 1.00 97.06 537 GLU A O 1
ATOM 4159 N N . LYS A 1 538 ? 10.686 -4.064 -38.675 1.00 95.50 538 LYS A N 1
ATOM 4160 C CA . LYS A 1 538 ? 10.222 -3.117 -37.652 1.00 95.50 538 LYS A CA 1
ATOM 4161 C C . LYS A 1 538 ? 10.802 -3.440 -36.274 1.00 95.50 538 LYS A C 1
ATOM 4163 O O . LYS A 1 538 ? 11.208 -2.533 -35.548 1.00 95.50 538 LYS A O 1
ATOM 4168 N N . ALA A 1 539 ? 10.857 -4.724 -35.912 1.00 96.69 539 ALA A N 1
ATOM 4169 C CA . ALA A 1 539 ? 11.476 -5.177 -34.667 1.00 96.69 539 ALA A CA 1
ATOM 4170 C C . ALA A 1 539 ? 12.974 -4.824 -34.625 1.00 96.69 539 ALA A C 1
ATOM 4172 O O . ALA A 1 539 ? 13.469 -4.324 -33.615 1.00 96.69 539 ALA A O 1
ATOM 4173 N N . LYS A 1 540 ? 13.672 -5.026 -35.748 1.00 97.06 540 LYS A N 1
ATOM 4174 C CA . LYS A 1 540 ? 15.086 -4.690 -35.943 1.00 97.06 540 LYS A CA 1
ATOM 4175 C C . LYS A 1 540 ? 15.356 -3.195 -35.851 1.00 97.06 540 LYS A C 1
ATOM 4177 O O . LYS A 1 540 ? 16.206 -2.796 -35.061 1.00 97.06 540 LYS A O 1
ATOM 41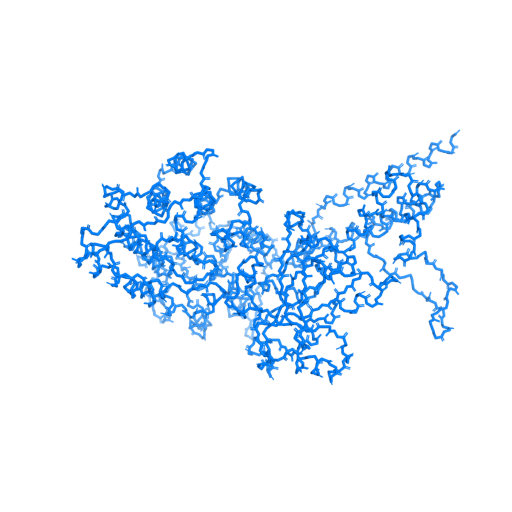82 N N . GLU A 1 541 ? 14.641 -2.374 -36.613 1.00 95.56 541 GLU A N 1
ATOM 4183 C CA . GLU A 1 541 ? 14.782 -0.914 -36.568 1.00 95.56 541 GLU A CA 1
ATOM 4184 C C . GLU A 1 541 ? 14.574 -0.382 -35.149 1.00 95.56 541 GLU A C 1
ATOM 4186 O O . GLU A 1 541 ? 15.338 0.456 -34.673 1.00 95.56 541 GLU A O 1
ATOM 4191 N N . PHE A 1 542 ? 13.571 -0.911 -34.444 1.00 94.12 542 PHE A N 1
ATOM 4192 C CA . PHE A 1 542 ? 13.281 -0.506 -33.078 1.00 94.12 542 PHE A CA 1
ATOM 4193 C C . PHE A 1 542 ? 14.395 -0.888 -32.097 1.00 94.12 542 PHE A C 1
ATOM 4195 O O . PHE A 1 542 ? 14.894 -0.019 -31.379 1.00 94.12 542 PHE A O 1
ATOM 4202 N N . ILE A 1 543 ? 14.815 -2.158 -32.064 1.00 96.06 543 ILE A N 1
ATOM 4203 C CA . ILE A 1 543 ? 15.780 -2.602 -31.052 1.00 96.06 543 ILE A CA 1
ATOM 4204 C C . ILE A 1 543 ? 17.201 -2.112 -31.327 1.00 96.06 543 ILE A C 1
ATOM 4206 O O . ILE A 1 543 ? 17.927 -1.819 -30.383 1.00 96.06 543 ILE A O 1
ATOM 4210 N N . LEU A 1 544 ? 17.608 -1.976 -32.594 1.00 94.44 544 LEU A N 1
ATOM 4211 C CA . LEU A 1 544 ? 18.942 -1.470 -32.933 1.00 94.44 544 LEU A CA 1
ATOM 4212 C C . LEU A 1 544 ? 19.076 0.034 -32.674 1.00 94.44 544 LEU A C 1
ATOM 4214 O O . LEU A 1 544 ? 20.187 0.498 -32.434 1.00 94.44 544 LEU A O 1
ATOM 4218 N N . ALA A 1 545 ? 17.969 0.784 -32.666 1.00 92.44 545 ALA A N 1
ATOM 4219 C CA . ALA A 1 545 ? 17.977 2.171 -32.213 1.00 92.44 545 ALA A CA 1
ATOM 4220 C C . ALA A 1 545 ? 18.219 2.274 -30.696 1.00 92.44 545 ALA A C 1
ATOM 4222 O O . ALA A 1 545 ? 18.944 3.160 -30.250 1.00 92.44 545 ALA A O 1
ATOM 4223 N N . LEU A 1 546 ? 17.632 1.369 -29.905 1.00 91.69 546 LEU A N 1
ATOM 4224 C CA . LEU A 1 546 ? 17.762 1.353 -28.441 1.00 91.69 546 LEU A CA 1
ATOM 4225 C C . LEU A 1 546 ? 19.084 0.735 -27.964 1.00 91.69 546 LEU A C 1
ATOM 4227 O O . LEU A 1 546 ? 19.702 1.231 -27.027 1.00 91.69 546 LEU A O 1
ATOM 4231 N N . ALA A 1 547 ? 19.522 -0.338 -28.619 1.00 92.75 547 ALA A N 1
ATOM 4232 C CA . ALA A 1 547 ? 20.736 -1.075 -28.305 1.00 92.75 547 ALA A CA 1
ATOM 4233 C C . ALA A 1 547 ? 21.552 -1.311 -29.586 1.00 92.75 547 ALA A C 1
ATOM 4235 O O . ALA A 1 547 ? 21.577 -2.432 -30.113 1.00 92.75 547 ALA A O 1
ATOM 4236 N N . PRO A 1 548 ? 22.246 -0.283 -30.108 1.00 90.88 548 PRO A N 1
ATOM 4237 C CA . PRO A 1 548 ? 23.076 -0.438 -31.294 1.00 90.88 548 PRO A CA 1
ATOM 4238 C C . PRO A 1 548 ? 24.231 -1.426 -31.046 1.00 90.88 548 PRO A C 1
ATOM 4240 O O . PRO A 1 548 ? 24.718 -1.554 -29.908 1.00 90.88 548 PRO A O 1
ATOM 4243 N N . PRO A 1 549 ? 24.683 -2.156 -32.084 1.00 86.88 549 PRO A N 1
ATOM 4244 C CA . PRO A 1 549 ? 25.891 -2.968 -32.009 1.00 86.88 549 PRO A CA 1
ATOM 4245 C C . PRO A 1 549 ? 27.082 -2.091 -31.626 1.00 86.88 549 PRO A C 1
ATOM 4247 O O . PRO A 1 549 ? 27.164 -0.930 -32.023 1.00 86.88 549 PRO A O 1
ATOM 4250 N N . PHE A 1 550 ? 28.007 -2.639 -30.843 1.00 84.25 550 PHE A N 1
ATOM 4251 C CA . PHE A 1 550 ? 29.219 -1.905 -30.509 1.00 84.25 550 PHE A CA 1
ATOM 4252 C C . PHE A 1 550 ? 30.173 -1.912 -31.699 1.00 84.25 550 PHE A C 1
ATOM 4254 O O . PHE A 1 550 ? 30.589 -2.980 -32.145 1.00 84.25 550 PHE A O 1
ATOM 4261 N N . ASP A 1 551 ? 30.531 -0.719 -32.159 1.00 81.62 551 ASP A N 1
ATOM 4262 C CA . ASP A 1 551 ? 31.583 -0.503 -33.140 1.00 81.62 551 ASP A CA 1
ATOM 4263 C C . ASP A 1 551 ? 32.778 0.187 -32.449 1.00 81.62 551 ASP A C 1
ATOM 4265 O O . ASP A 1 551 ? 32.654 1.346 -32.040 1.00 81.62 551 ASP A O 1
ATOM 4269 N N . PRO A 1 552 ? 33.926 -0.498 -32.276 1.00 75.75 552 PRO A N 1
ATOM 4270 C CA . PRO A 1 552 ? 35.118 0.081 -31.651 1.00 75.75 552 PRO A CA 1
ATOM 4271 C C . PRO A 1 552 ? 35.754 1.211 -32.479 1.00 75.75 552 PRO A C 1
ATOM 4273 O O . PRO A 1 552 ? 36.570 1.971 -31.952 1.00 75.75 552 PRO A O 1
ATOM 4276 N N . GLU A 1 553 ? 35.384 1.337 -33.755 1.00 80.69 553 GLU A N 1
ATOM 4277 C CA . GLU A 1 553 ? 35.840 2.406 -34.643 1.00 80.69 553 GLU A CA 1
ATOM 4278 C C . GLU A 1 553 ? 34.891 3.614 -34.658 1.00 80.69 553 GLU A C 1
ATOM 4280 O O . GLU A 1 553 ? 35.239 4.661 -35.211 1.00 80.69 553 GLU A O 1
ATOM 4285 N N . ALA A 1 554 ? 33.734 3.523 -33.994 1.00 78.38 554 ALA A N 1
ATOM 4286 C CA . ALA A 1 554 ? 32.805 4.638 -33.880 1.00 78.38 554 ALA A CA 1
ATOM 4287 C C . ALA A 1 554 ? 33.413 5.810 -33.089 1.00 78.38 554 ALA A C 1
ATOM 4289 O O . ALA A 1 554 ? 34.116 5.632 -32.087 1.00 78.38 554 ALA A O 1
ATOM 4290 N N . LEU A 1 555 ? 33.102 7.029 -33.537 1.00 78.88 555 LEU A N 1
ATOM 4291 C CA . LEU A 1 555 ? 33.494 8.278 -32.889 1.00 78.88 555 LEU A CA 1
ATOM 4292 C C . LEU A 1 555 ? 32.312 8.861 -32.101 1.00 78.88 555 LEU A C 1
ATOM 4294 O O . LEU A 1 555 ? 31.174 8.837 -32.564 1.00 78.88 555 LEU A O 1
ATOM 4298 N N . ASP A 1 556 ? 32.578 9.406 -30.915 1.00 74.75 556 ASP A N 1
ATOM 4299 C CA . ASP A 1 556 ? 31.601 10.167 -30.140 1.00 74.75 556 ASP A CA 1
ATOM 4300 C C . ASP A 1 556 ? 31.299 11.534 -30.790 1.00 74.75 556 ASP A C 1
ATOM 4302 O O . ASP A 1 556 ? 31.956 11.965 -31.741 1.00 74.75 556 ASP A O 1
ATOM 4306 N N . ALA A 1 557 ? 30.329 12.271 -30.237 1.00 73.00 557 ALA A N 1
ATOM 4307 C CA . ALA A 1 557 ? 29.959 13.613 -30.708 1.00 73.00 557 ALA A CA 1
ATOM 4308 C C . ALA A 1 557 ? 31.109 14.648 -30.653 1.00 73.00 557 ALA A C 1
ATOM 4310 O O . ALA A 1 557 ? 30.959 15.769 -31.136 1.00 73.00 557 ALA A O 1
ATOM 4311 N N . LYS A 1 558 ? 32.250 14.298 -30.047 1.00 79.12 558 LYS A N 1
ATOM 4312 C CA . LYS A 1 558 ? 33.464 15.114 -29.933 1.00 79.12 558 LYS A CA 1
ATOM 4313 C C . LYS A 1 558 ? 34.617 14.558 -30.784 1.00 79.12 558 LYS A C 1
ATOM 4315 O O . LYS A 1 558 ? 35.746 15.025 -30.635 1.00 79.12 558 LYS A O 1
ATOM 4320 N N . GLY A 1 559 ? 34.356 13.584 -31.660 1.00 76.88 559 GLY A N 1
ATOM 4321 C CA . GLY A 1 559 ? 35.340 12.995 -32.567 1.00 76.88 559 GLY A CA 1
ATOM 4322 C C . GLY A 1 559 ? 36.321 12.021 -31.906 1.00 76.88 559 GLY A C 1
ATOM 4323 O O . GLY A 1 559 ? 37.380 11.757 -32.474 1.00 76.88 559 GLY A O 1
ATOM 4324 N N . LYS A 1 560 ? 36.026 11.497 -30.709 1.00 78.44 560 LYS A N 1
ATOM 4325 C CA . LYS A 1 560 ? 36.880 10.522 -30.008 1.00 78.44 560 LYS A CA 1
ATOM 4326 C C . LYS A 1 560 ? 36.367 9.102 -30.190 1.00 78.44 560 LYS A C 1
ATOM 4328 O O . LYS A 1 560 ? 35.169 8.869 -30.093 1.00 78.44 560 LYS A O 1
ATOM 4333 N N . LYS A 1 561 ? 37.278 8.139 -30.362 1.00 77.31 561 LYS A N 1
ATOM 4334 C CA . LYS A 1 561 ? 36.918 6.716 -30.418 1.00 77.31 561 LYS A CA 1
ATOM 4335 C C . LYS A 1 561 ? 36.171 6.274 -29.161 1.00 77.31 561 LYS A C 1
ATOM 4337 O O . LYS A 1 561 ? 36.582 6.593 -28.041 1.00 77.31 561 LYS A O 1
ATOM 4342 N N . ILE A 1 562 ? 35.118 5.487 -29.347 1.00 74.56 562 ILE A N 1
ATOM 4343 C CA . ILE A 1 562 ? 34.375 4.864 -28.254 1.00 74.56 562 ILE A CA 1
ATOM 4344 C C . ILE A 1 562 ? 35.170 3.645 -27.768 1.00 74.56 562 ILE A C 1
ATOM 4346 O O . ILE A 1 562 ? 35.053 2.536 -28.274 1.00 74.56 562 ILE A O 1
ATOM 4350 N N . LEU A 1 563 ? 36.016 3.865 -26.760 1.00 72.62 563 LEU A N 1
ATOM 4351 C CA . LEU A 1 563 ? 36.964 2.858 -26.260 1.00 72.62 563 LEU A CA 1
ATOM 4352 C C . LEU A 1 563 ? 36.321 1.728 -25.437 1.00 72.62 563 LEU A C 1
ATOM 4354 O O . LEU A 1 563 ? 36.990 0.745 -25.125 1.00 72.62 563 LEU A O 1
ATOM 4358 N N . LYS A 1 564 ? 35.058 1.874 -25.021 1.00 77.56 564 LYS A N 1
ATOM 4359 C CA . LYS A 1 564 ? 34.357 0.896 -24.180 1.00 77.56 564 LYS A CA 1
ATOM 4360 C C . LYS A 1 564 ? 32.992 0.572 -24.762 1.00 77.56 564 LYS A C 1
ATOM 4362 O O . LYS A 1 564 ? 32.238 1.480 -25.101 1.00 77.56 564 LYS A O 1
ATOM 4367 N N . LYS A 1 565 ? 32.673 -0.723 -24.796 1.00 79.94 565 LYS A N 1
ATOM 4368 C CA . LYS A 1 565 ? 31.342 -1.223 -25.141 1.00 79.94 565 LYS A CA 1
ATOM 4369 C C . LYS A 1 565 ? 30.292 -0.576 -24.221 1.00 79.94 565 LYS A C 1
ATOM 4371 O O . LYS A 1 565 ? 30.455 -0.670 -23.002 1.00 79.94 565 LYS A O 1
ATOM 4376 N N . PRO A 1 566 ? 29.243 0.067 -24.766 1.00 80.56 566 PRO A N 1
ATOM 4377 C CA . PRO A 1 566 ? 28.128 0.560 -23.968 1.00 80.56 566 PRO A CA 1
ATOM 4378 C C . PRO A 1 566 ? 27.446 -0.586 -23.218 1.00 80.56 566 PRO A C 1
ATOM 4380 O O . PRO A 1 566 ? 27.220 -1.659 -23.782 1.00 80.56 566 PRO A O 1
ATOM 4383 N N . GLU A 1 567 ? 27.104 -0.360 -21.953 1.00 84.94 567 GLU A N 1
ATOM 4384 C CA . GLU A 1 567 ? 26.313 -1.318 -21.186 1.00 84.94 567 GLU A CA 1
ATOM 4385 C C . GLU A 1 567 ? 24.833 -1.166 -21.537 1.00 84.94 567 GLU A C 1
ATOM 4387 O O . GLU A 1 567 ? 24.149 -0.268 -21.050 1.00 84.94 567 GLU A O 1
ATOM 4392 N N . HIS A 1 568 ? 24.333 -2.072 -22.375 1.00 89.56 568 HIS A N 1
ATOM 4393 C CA . HIS A 1 568 ? 22.907 -2.140 -22.691 1.00 89.56 568 HIS A CA 1
ATOM 4394 C C . HIS A 1 568 ? 22.135 -2.905 -21.604 1.00 89.56 568 HIS A C 1
ATOM 4396 O O . HIS A 1 568 ? 22.691 -3.837 -20.997 1.00 89.56 568 HIS A O 1
ATOM 4402 N N . PRO A 1 569 ? 20.857 -2.566 -21.353 1.00 89.88 569 PRO A N 1
ATOM 4403 C CA . PRO A 1 569 ? 19.991 -3.354 -20.483 1.00 89.88 569 PRO A CA 1
ATOM 4404 C C . PRO A 1 569 ? 19.835 -4.803 -20.968 1.00 89.88 569 PRO A C 1
ATOM 4406 O O . PRO A 1 569 ? 19.759 -5.064 -22.169 1.00 89.88 569 PRO A O 1
ATOM 4409 N N . LEU A 1 570 ? 19.730 -5.757 -20.036 1.00 91.50 570 LEU A N 1
ATOM 4410 C CA . LEU A 1 570 ? 19.646 -7.190 -20.367 1.00 91.50 570 LEU A CA 1
ATOM 4411 C C . LEU A 1 570 ? 18.426 -7.532 -21.234 1.00 91.50 570 LEU A C 1
ATOM 4413 O O . LEU A 1 570 ? 18.542 -8.311 -22.174 1.00 91.50 570 LEU A O 1
ATOM 4417 N N . ALA A 1 571 ? 17.280 -6.906 -20.962 1.00 91.44 571 ALA A N 1
ATOM 4418 C CA . ALA A 1 571 ? 16.061 -7.063 -21.758 1.00 91.44 571 ALA A CA 1
ATOM 4419 C C . ALA A 1 571 ? 16.240 -6.587 -23.211 1.00 91.44 571 ALA A C 1
ATOM 4421 O O . ALA A 1 571 ? 15.771 -7.247 -24.137 1.00 91.44 571 ALA A O 1
ATOM 4422 N N . HIS A 1 572 ? 16.987 -5.501 -23.443 1.00 94.75 572 HIS A N 1
ATOM 4423 C CA . HIS A 1 572 ? 17.288 -5.057 -24.806 1.00 94.75 572 HIS A CA 1
ATOM 4424 C C . HIS A 1 572 ? 18.226 -6.024 -25.535 1.00 94.75 572 HIS A C 1
ATOM 4426 O O . HIS A 1 572 ? 18.012 -6.303 -26.711 1.00 94.75 572 HIS A O 1
ATOM 4432 N N . LEU A 1 573 ? 19.222 -6.591 -24.846 1.00 95.75 573 LEU A N 1
ATOM 4433 C CA . LEU A 1 573 ? 20.099 -7.613 -25.431 1.00 95.75 573 LEU A CA 1
ATOM 4434 C C . LEU A 1 573 ? 19.339 -8.903 -25.770 1.00 95.75 573 LEU A C 1
ATOM 4436 O O . LEU A 1 573 ? 19.527 -9.445 -26.856 1.00 95.75 573 LEU A O 1
ATOM 4440 N N . ARG A 1 574 ? 18.425 -9.366 -24.906 1.00 96.12 574 ARG A N 1
ATOM 4441 C CA . ARG A 1 574 ? 17.545 -10.509 -25.214 1.00 96.12 574 ARG A CA 1
ATOM 4442 C C . ARG A 1 574 ? 16.654 -10.239 -26.421 1.00 96.12 574 ARG A C 1
ATOM 4444 O O . ARG A 1 574 ? 16.533 -11.091 -27.301 1.00 96.12 574 ARG A O 1
ATOM 4451 N N . ALA A 1 575 ? 16.054 -9.053 -26.486 1.00 96.94 575 ALA A N 1
ATOM 4452 C CA . ALA A 1 575 ? 15.241 -8.636 -27.621 1.00 96.94 575 ALA A CA 1
ATOM 4453 C C . ALA A 1 575 ? 16.066 -8.599 -28.921 1.00 96.94 575 ALA A C 1
ATOM 4455 O O . ALA A 1 575 ? 15.624 -9.112 -29.951 1.00 96.94 575 ALA A O 1
ATOM 4456 N N . ARG A 1 576 ? 17.295 -8.071 -28.868 1.00 97.19 576 ARG A N 1
ATOM 4457 C CA . ARG A 1 576 ? 18.214 -8.021 -30.013 1.00 97.19 576 ARG A CA 1
ATOM 4458 C C . ARG A 1 576 ? 18.660 -9.416 -30.454 1.00 97.19 576 ARG A C 1
ATOM 4460 O O . ARG A 1 576 ? 18.635 -9.697 -31.650 1.00 97.19 576 ARG A O 1
ATOM 4467 N N . ALA A 1 577 ? 18.938 -10.317 -29.512 1.00 97.56 577 ALA A N 1
ATOM 4468 C CA . ALA A 1 577 ? 19.235 -11.718 -29.801 1.00 97.56 577 ALA A CA 1
ATOM 4469 C C . ALA A 1 577 ? 18.095 -12.401 -30.577 1.00 97.56 577 ALA A C 1
ATOM 4471 O O . ALA A 1 577 ? 18.343 -13.069 -31.581 1.00 97.56 577 ALA A O 1
ATOM 4472 N N . ARG A 1 578 ? 16.836 -12.184 -30.166 1.00 97.75 578 ARG A N 1
ATOM 4473 C CA . ARG A 1 578 ? 15.646 -12.712 -30.864 1.00 97.75 578 ARG A CA 1
ATOM 4474 C C . ARG A 1 578 ? 15.483 -12.129 -32.270 1.00 97.75 578 ARG A C 1
ATOM 4476 O O . ARG A 1 578 ? 15.128 -12.856 -33.194 1.00 97.75 578 ARG A O 1
ATOM 4483 N N . VAL A 1 579 ? 15.773 -10.841 -32.455 1.00 97.94 579 VAL A N 1
ATOM 4484 C CA . VAL A 1 579 ? 15.781 -10.216 -33.787 1.00 97.94 579 VAL A CA 1
ATOM 4485 C C . VAL A 1 579 ? 16.862 -10.831 -34.676 1.00 97.94 579 VAL A C 1
ATOM 4487 O O . VAL A 1 579 ? 16.572 -11.217 -35.805 1.00 97.94 579 VAL A O 1
ATOM 4490 N N . TYR A 1 580 ? 18.091 -10.981 -34.179 1.00 97.69 580 TYR A N 1
ATOM 4491 C CA . TYR A 1 580 ? 19.167 -11.618 -34.941 1.00 97.69 580 TYR A CA 1
ATOM 4492 C C . TYR A 1 580 ? 18.850 -13.069 -35.294 1.00 97.69 580 TYR A C 1
ATOM 4494 O O . TYR A 1 580 ? 19.132 -13.496 -36.413 1.00 97.69 580 TYR A O 1
ATOM 4502 N N . GLN A 1 581 ? 18.203 -13.807 -34.390 1.00 96.69 581 GLN A N 1
ATOM 4503 C CA . GLN A 1 581 ? 17.696 -15.145 -34.678 1.00 96.69 581 GLN A CA 1
ATOM 4504 C C . GLN A 1 581 ? 16.705 -15.128 -35.849 1.00 96.69 581 GLN A C 1
ATOM 4506 O O . GLN A 1 581 ? 16.857 -15.918 -36.779 1.00 96.69 581 GLN A O 1
ATOM 4511 N N . ALA A 1 582 ? 15.730 -14.213 -35.837 1.00 96.19 582 ALA A N 1
ATOM 4512 C CA . ALA A 1 582 ? 14.737 -14.077 -36.904 1.00 96.19 582 ALA A CA 1
ATOM 4513 C C . ALA A 1 582 ? 15.355 -13.667 -38.257 1.00 96.19 582 ALA A C 1
ATOM 4515 O O . ALA A 1 582 ? 14.848 -14.053 -39.306 1.00 96.19 582 ALA A O 1
ATOM 4516 N N . LEU A 1 583 ? 16.474 -12.937 -38.238 1.00 95.62 583 LEU A N 1
ATOM 4517 C CA . LEU A 1 583 ? 17.254 -12.560 -39.424 1.00 95.62 583 LEU A CA 1
ATOM 4518 C C . LEU A 1 583 ? 18.226 -13.658 -39.900 1.00 95.62 583 LEU A C 1
ATOM 4520 O O . LEU A 1 583 ? 18.960 -13.446 -40.864 1.00 95.62 583 LEU A O 1
ATOM 4524 N N . GLY A 1 584 ? 18.297 -14.803 -39.212 1.00 94.31 584 GLY A N 1
ATOM 4525 C CA . GLY A 1 584 ? 19.262 -15.870 -39.504 1.00 94.31 584 GLY A CA 1
ATOM 4526 C C . GLY A 1 584 ? 20.711 -15.542 -39.110 1.00 94.31 584 GLY A C 1
ATOM 4527 O O . GLY A 1 584 ? 21.631 -16.286 -39.442 1.00 94.31 584 GLY A O 1
ATOM 4528 N N . GLN A 1 585 ? 20.940 -14.454 -38.374 1.00 95.44 585 GLN A N 1
ATOM 4529 C CA . GLN A 1 585 ? 22.256 -14.000 -37.917 1.00 95.44 585 GLN A CA 1
ATOM 4530 C C . GLN A 1 585 ? 22.643 -14.693 -36.601 1.00 95.44 585 GLN A C 1
ATOM 4532 O O . GLN A 1 585 ? 22.802 -14.061 -35.556 1.00 95.44 585 GLN A O 1
ATOM 4537 N N . LEU A 1 586 ? 22.778 -16.021 -36.646 1.00 94.75 586 LEU A N 1
ATOM 4538 C CA . LEU A 1 586 ? 22.897 -16.859 -35.444 1.00 94.75 586 LEU A CA 1
ATOM 4539 C C . LEU A 1 586 ? 24.129 -16.556 -34.583 1.00 94.75 586 LEU A C 1
ATOM 4541 O O . LEU A 1 586 ? 24.064 -16.705 -33.366 1.00 94.75 586 LEU A O 1
ATOM 4545 N N . ASP A 1 587 ? 25.234 -16.108 -35.184 1.00 94.81 587 ASP A N 1
ATOM 4546 C CA . ASP A 1 587 ? 26.438 -15.730 -34.434 1.00 94.81 587 ASP A CA 1
ATOM 4547 C C . ASP A 1 587 ? 26.215 -14.482 -33.575 1.00 94.81 587 ASP A C 1
ATOM 4549 O O . ASP A 1 587 ? 26.614 -14.454 -32.412 1.00 94.81 587 ASP A O 1
ATOM 4553 N N . LEU A 1 588 ? 25.523 -13.477 -34.121 1.00 95.06 588 LEU A N 1
ATOM 4554 C CA . LEU A 1 588 ? 25.176 -12.260 -33.388 1.00 95.06 588 LEU A CA 1
ATOM 4555 C C . LEU A 1 588 ? 24.123 -12.546 -32.314 1.00 95.06 588 LEU A C 1
ATOM 4557 O O . LEU A 1 588 ? 24.236 -12.053 -31.193 1.00 95.06 588 LEU A O 1
ATOM 4561 N N . ALA A 1 589 ? 23.134 -13.387 -32.636 1.00 96.75 589 ALA A N 1
ATOM 4562 C CA . ALA A 1 589 ? 22.114 -13.818 -31.685 1.00 96.75 589 ALA A CA 1
ATOM 4563 C C . ALA A 1 589 ? 22.729 -14.532 -30.474 1.00 96.75 589 ALA A C 1
ATOM 4565 O O . ALA A 1 589 ? 22.395 -14.224 -29.329 1.00 96.75 589 ALA A O 1
ATOM 4566 N N . LEU A 1 590 ? 23.645 -15.473 -30.728 1.00 96.88 590 LEU A N 1
ATOM 4567 C CA . LEU A 1 590 ? 24.300 -16.244 -29.677 1.00 96.88 590 LEU A CA 1
ATOM 4568 C C . LEU A 1 590 ? 25.199 -15.362 -28.806 1.00 96.88 590 LEU A C 1
ATOM 4570 O O . LEU A 1 590 ? 25.146 -15.491 -27.587 1.00 96.88 590 LEU A O 1
ATOM 4574 N N . ALA A 1 591 ? 25.958 -14.436 -29.401 1.00 95.25 591 ALA A N 1
ATOM 4575 C CA . ALA A 1 591 ? 26.817 -13.520 -28.650 1.00 95.25 591 ALA A CA 1
ATOM 4576 C C . ALA A 1 591 ? 26.023 -12.664 -27.644 1.00 95.25 591 ALA A C 1
ATOM 4578 O O . ALA A 1 591 ? 26.438 -12.509 -26.495 1.00 95.25 591 ALA A O 1
ATOM 4579 N N . ASP A 1 592 ? 24.860 -12.148 -28.052 1.00 96.31 592 ASP A N 1
ATOM 4580 C CA . ASP A 1 592 ? 23.979 -11.396 -27.154 1.00 96.31 592 ASP A CA 1
ATOM 4581 C C . ASP A 1 592 ? 23.374 -12.289 -26.060 1.00 96.31 592 ASP A C 1
ATOM 4583 O O . ASP A 1 592 ? 23.345 -11.898 -24.892 1.00 96.31 592 ASP A O 1
ATOM 4587 N N . ALA A 1 593 ? 22.920 -13.498 -26.407 1.00 97.06 593 ALA A N 1
ATOM 4588 C CA . ALA A 1 593 ? 22.345 -14.434 -25.440 1.00 97.06 593 ALA A CA 1
ATOM 4589 C C . ALA A 1 593 ? 23.373 -14.904 -24.391 1.00 97.06 593 ALA A C 1
ATOM 4591 O O . ALA A 1 593 ? 23.053 -14.985 -23.204 1.00 97.06 593 ALA A O 1
ATOM 4592 N N . GLU A 1 594 ? 24.616 -15.170 -24.799 1.00 97.06 594 GLU A N 1
ATOM 4593 C CA . GLU A 1 594 ? 25.716 -15.527 -23.897 1.00 97.06 594 GLU A CA 1
ATOM 4594 C C . GLU A 1 594 ? 26.073 -14.379 -22.949 1.00 97.06 594 GLU A C 1
ATOM 4596 O O . GLU A 1 594 ? 26.241 -14.609 -21.749 1.00 97.06 594 GLU A O 1
ATOM 4601 N N . GLU A 1 595 ? 26.130 -13.140 -23.450 1.00 95.25 595 GLU A N 1
ATOM 4602 C CA . GLU A 1 595 ? 26.355 -11.971 -22.598 1.00 95.25 595 GLU A CA 1
ATOM 4603 C C . GLU A 1 595 ? 25.246 -11.820 -21.551 1.00 95.25 595 GLU A C 1
ATOM 4605 O O . GLU A 1 595 ? 25.543 -11.574 -20.377 1.00 95.25 595 GLU A O 1
ATOM 4610 N N . VAL A 1 596 ? 23.979 -11.982 -21.952 1.00 95.19 596 VAL A N 1
ATOM 4611 C CA . VAL A 1 596 ? 22.846 -11.911 -21.023 1.00 95.19 596 VAL A CA 1
ATOM 4612 C C . VAL A 1 596 ? 22.995 -12.952 -19.922 1.00 95.19 596 VAL A C 1
ATOM 4614 O O . VAL A 1 596 ? 22.934 -12.591 -18.747 1.00 95.19 596 VAL A O 1
ATOM 4617 N N . VAL A 1 597 ? 23.229 -14.219 -20.278 1.00 96.31 597 VAL A N 1
ATOM 4618 C CA . VAL A 1 597 ? 23.377 -15.297 -19.290 1.00 96.31 597 VAL A CA 1
ATOM 4619 C C . VAL A 1 597 ? 24.555 -15.023 -18.359 1.00 96.31 597 VAL A C 1
ATOM 4621 O O . VAL A 1 597 ? 24.405 -15.125 -17.145 1.00 96.31 597 VAL A O 1
ATOM 4624 N N . GLN A 1 598 ? 25.707 -14.604 -18.887 1.00 94.81 598 GLN A N 1
ATOM 4625 C CA . GLN A 1 598 ? 26.887 -14.341 -18.065 1.00 94.81 598 GLN A CA 1
ATOM 4626 C C . GLN A 1 598 ? 26.672 -13.180 -17.086 1.00 94.81 598 GLN A C 1
ATOM 4628 O O . GLN A 1 598 ? 27.054 -13.259 -15.915 1.00 94.81 598 GLN A O 1
ATOM 4633 N N . ARG A 1 599 ? 26.045 -12.090 -17.541 1.00 91.88 599 ARG A N 1
ATOM 4634 C CA . ARG A 1 599 ? 25.729 -10.939 -16.684 1.00 91.88 599 ARG A CA 1
ATOM 4635 C C . ARG A 1 599 ? 24.669 -11.293 -15.646 1.00 91.88 599 ARG A C 1
ATOM 4637 O O . ARG A 1 599 ? 24.809 -10.887 -14.494 1.00 91.88 599 ARG A O 1
ATOM 4644 N N . GLN A 1 600 ? 23.656 -12.071 -16.021 1.00 90.00 600 GLN A N 1
ATOM 4645 C CA . GLN A 1 600 ? 22.615 -12.508 -15.098 1.00 90.00 600 GLN A CA 1
ATOM 4646 C C . GLN A 1 600 ? 23.173 -13.478 -14.050 1.00 90.00 600 GLN A C 1
ATOM 4648 O O . GLN A 1 600 ? 22.905 -13.271 -12.878 1.00 90.00 600 GLN A O 1
ATOM 4653 N N . LEU A 1 601 ? 24.030 -14.441 -14.414 1.00 90.25 601 LEU A N 1
ATOM 4654 C CA . LEU A 1 601 ? 24.715 -15.331 -13.461 1.00 90.25 601 LEU A CA 1
ATOM 4655 C C . LEU A 1 601 ? 25.533 -14.556 -12.420 1.00 90.25 601 LEU A C 1
ATOM 4657 O O . LEU A 1 601 ? 25.526 -14.910 -11.242 1.00 90.25 601 LEU A O 1
ATOM 4661 N N . ASN A 1 602 ? 26.207 -13.478 -12.826 1.00 86.19 602 ASN A N 1
ATOM 4662 C CA . ASN A 1 602 ? 26.926 -12.606 -11.895 1.00 86.19 602 ASN A CA 1
ATOM 4663 C C . ASN A 1 602 ? 25.973 -11.862 -10.946 1.00 86.19 602 ASN A C 1
ATOM 4665 O O . ASN A 1 602 ? 26.247 -11.763 -9.746 1.00 86.19 602 ASN A O 1
ATOM 4669 N N . THR A 1 603 ? 24.860 -11.340 -11.465 1.00 82.62 603 THR A N 1
ATOM 4670 C CA . THR A 1 603 ? 23.830 -10.665 -10.662 1.00 82.62 603 THR A CA 1
ATOM 4671 C C . THR A 1 603 ? 23.173 -11.635 -9.682 1.00 82.62 603 THR A C 1
ATOM 4673 O O . THR A 1 603 ? 23.158 -11.369 -8.482 1.00 82.62 603 THR A O 1
ATOM 4676 N N . ASP A 1 604 ? 22.719 -12.784 -10.170 1.00 81.75 604 ASP A N 1
ATOM 4677 C CA . ASP A 1 604 ? 22.089 -13.871 -9.422 1.00 81.75 604 ASP A CA 1
ATOM 4678 C C . ASP A 1 604 ? 23.038 -14.446 -8.367 1.00 81.75 604 ASP A C 1
ATOM 4680 O O . ASP A 1 604 ? 22.664 -14.574 -7.201 1.00 81.75 604 ASP A O 1
ATOM 4684 N N . GLY A 1 605 ? 24.309 -14.671 -8.712 1.00 78.38 605 GLY A N 1
ATOM 4685 C CA . GLY A 1 605 ? 25.351 -15.052 -7.758 1.00 78.38 605 GLY A CA 1
ATOM 4686 C C . GLY A 1 605 ? 25.560 -13.991 -6.672 1.00 78.38 605 GLY A C 1
ATOM 4687 O O . GLY A 1 605 ? 25.611 -14.313 -5.484 1.00 78.38 605 GLY A O 1
ATOM 4688 N N . GLY A 1 606 ? 25.585 -12.712 -7.057 1.00 72.94 606 GLY A N 1
ATOM 4689 C CA . GLY A 1 606 ? 25.670 -11.578 -6.134 1.00 72.94 606 GLY A CA 1
ATOM 4690 C C . GLY A 1 606 ? 24.430 -11.388 -5.252 1.00 72.94 606 GLY A C 1
ATOM 4691 O O . GLY A 1 606 ? 24.543 -10.862 -4.146 1.00 72.94 606 GLY A O 1
ATOM 4692 N N . MET A 1 607 ? 23.261 -11.825 -5.718 1.00 74.62 607 MET A N 1
ATOM 4693 C CA . MET A 1 607 ? 22.027 -11.913 -4.939 1.00 74.62 607 MET A CA 1
ATOM 4694 C C . MET A 1 607 ? 21.937 -13.232 -4.167 1.00 74.62 607 MET A C 1
ATOM 4696 O O . MET A 1 607 ? 21.122 -13.341 -3.264 1.00 74.62 607 MET A O 1
ATOM 4700 N N . SER A 1 608 ? 22.744 -14.242 -4.492 1.00 76.44 608 SER A N 1
ATOM 4701 C CA . SER A 1 608 ? 22.569 -15.630 -4.046 1.00 76.44 608 SER A CA 1
ATOM 4702 C C . SER A 1 608 ? 21.172 -16.186 -4.371 1.00 76.44 608 SER A C 1
ATOM 4704 O O . SER A 1 608 ? 20.612 -16.944 -3.585 1.00 76.44 608 SER A O 1
ATOM 4706 N N . LEU A 1 609 ? 20.554 -15.739 -5.464 1.00 81.06 609 LEU A N 1
ATOM 4707 C CA . LEU A 1 609 ? 19.198 -16.091 -5.899 1.00 81.06 609 LEU A CA 1
ATOM 4708 C C . LEU A 1 609 ? 19.272 -16.524 -7.358 1.00 81.06 609 LEU A C 1
ATOM 4710 O O . LEU A 1 609 ? 19.942 -15.851 -8.127 1.00 81.06 609 LEU A O 1
ATOM 4714 N N . ARG A 1 610 ? 18.559 -17.585 -7.736 1.00 86.81 610 ARG A N 1
ATOM 4715 C CA . ARG A 1 610 ? 18.332 -17.930 -9.141 1.00 86.81 610 ARG A CA 1
ATOM 4716 C C . ARG A 1 610 ? 16.978 -17.377 -9.572 1.00 86.81 610 ARG A C 1
ATOM 4718 O O . ARG A 1 610 ? 15.974 -17.692 -8.943 1.00 86.81 610 ARG A O 1
ATOM 4725 N N . THR A 1 611 ? 16.981 -16.515 -10.579 1.00 85.94 611 THR A N 1
ATOM 4726 C CA . THR A 1 611 ? 15.786 -15.825 -11.081 1.00 85.94 611 THR A CA 1
ATOM 4727 C C . THR A 1 611 ? 15.147 -16.584 -12.242 1.00 85.94 611 THR A C 1
ATOM 4729 O O . THR A 1 611 ? 15.849 -17.188 -13.053 1.00 85.94 611 THR A O 1
ATOM 4732 N N . ASP A 1 612 ? 13.825 -16.482 -12.391 1.00 86.12 612 ASP A N 1
ATOM 4733 C CA . ASP A 1 612 ? 13.106 -17.034 -13.552 1.00 86.12 612 ASP A CA 1
ATOM 4734 C C . ASP A 1 612 ? 13.630 -16.443 -14.879 1.00 86.12 612 ASP A C 1
ATOM 4736 O O . ASP A 1 612 ? 13.624 -17.086 -15.928 1.00 86.12 612 ASP A O 1
ATOM 4740 N N . GLU A 1 613 ? 14.138 -15.208 -14.840 1.00 85.94 613 GLU A N 1
ATOM 4741 C CA . GLU A 1 613 ? 14.742 -14.533 -15.993 1.00 85.94 613 GLU A CA 1
ATOM 4742 C C . GLU A 1 613 ? 16.041 -15.193 -16.452 1.00 85.94 613 GLU A C 1
ATOM 4744 O O . GLU A 1 613 ? 16.328 -15.212 -17.655 1.00 85.94 613 GLU A O 1
ATOM 4749 N N . LEU A 1 614 ? 16.828 -15.737 -15.518 1.00 91.06 614 LEU A N 1
ATOM 4750 C CA . LEU A 1 614 ? 18.018 -16.510 -15.850 1.00 91.06 614 LEU A CA 1
ATOM 4751 C C . LEU A 1 614 ? 17.628 -17.795 -16.581 1.00 91.06 614 LEU A C 1
ATOM 4753 O O . LEU A 1 614 ? 18.224 -18.096 -17.612 1.00 91.06 614 LEU A O 1
ATOM 4757 N N . GLU A 1 615 ? 16.596 -18.500 -16.116 1.00 92.00 615 GLU A N 1
ATOM 4758 C CA . GLU A 1 615 ? 16.114 -19.724 -16.772 1.00 92.00 615 GLU A CA 1
ATOM 4759 C C . GLU A 1 615 ? 15.645 -19.451 -18.205 1.00 92.00 615 GLU A C 1
ATOM 4761 O O . GLU A 1 615 ? 16.025 -20.159 -19.138 1.00 92.00 615 GLU A O 1
ATOM 4766 N N . GLN A 1 616 ? 14.895 -18.366 -18.413 1.00 91.81 616 GLN A N 1
ATOM 4767 C CA . GLN A 1 616 ? 14.476 -17.937 -19.752 1.00 91.81 616 GLN A CA 1
ATOM 4768 C C . GLN A 1 616 ? 15.667 -17.561 -20.647 1.00 91.81 616 GLN A C 1
ATOM 4770 O O . GLN A 1 616 ? 15.663 -17.844 -21.847 1.00 91.81 616 GLN A O 1
ATOM 4775 N N . SER A 1 617 ? 16.691 -16.922 -20.076 1.00 94.94 617 SER A N 1
ATOM 4776 C CA . SER A 1 617 ? 17.891 -16.507 -20.810 1.00 94.94 617 SER A CA 1
ATOM 4777 C C . SER A 1 617 ? 18.759 -17.704 -21.213 1.00 94.94 617 SER A C 1
ATOM 4779 O O . SER A 1 617 ? 19.245 -17.758 -22.343 1.00 94.94 617 SER A O 1
ATOM 4781 N N . GLU A 1 618 ? 18.917 -18.688 -20.323 1.00 96.38 618 GLU A N 1
ATOM 4782 C CA . GLU A 1 618 ? 19.604 -19.951 -20.612 1.00 96.38 618 GLU A CA 1
ATOM 4783 C C . GLU A 1 618 ? 18.859 -20.749 -21.688 1.00 96.38 618 GLU A C 1
ATOM 4785 O O . GLU A 1 618 ? 19.480 -21.183 -22.657 1.00 96.38 618 GLU A O 1
ATOM 4790 N N . ALA A 1 619 ? 17.528 -20.846 -21.596 1.00 96.50 619 ALA A N 1
ATOM 4791 C CA . ALA A 1 619 ? 16.710 -21.512 -22.608 1.00 96.50 619 ALA A CA 1
ATOM 4792 C C . ALA A 1 619 ? 16.859 -20.866 -23.999 1.00 96.50 619 ALA A C 1
ATOM 4794 O O . ALA A 1 619 ? 16.987 -21.574 -25.002 1.00 96.50 619 ALA A O 1
ATOM 4795 N N . LEU A 1 620 ? 16.894 -19.527 -24.075 1.00 96.00 620 LEU A N 1
ATOM 4796 C CA . LEU A 1 620 ? 17.153 -18.812 -25.328 1.00 96.00 620 LEU A CA 1
ATOM 4797 C C . LEU A 1 620 ? 18.538 -19.163 -25.889 1.00 96.00 620 LEU A C 1
ATOM 4799 O O . LEU A 1 620 ? 18.632 -19.580 -27.044 1.00 96.00 620 LEU A O 1
ATOM 4803 N N . ARG A 1 621 ? 19.600 -19.050 -25.080 1.00 97.75 621 ARG A N 1
ATOM 4804 C CA . ARG A 1 621 ? 20.974 -19.393 -25.487 1.00 97.75 621 ARG A CA 1
ATOM 4805 C C . ARG A 1 621 ? 21.063 -20.829 -26.005 1.00 97.75 621 ARG A C 1
ATOM 4807 O O . ARG A 1 621 ? 21.598 -21.061 -27.087 1.00 97.75 621 ARG A O 1
ATOM 4814 N N . ASP A 1 622 ? 20.515 -21.785 -25.265 1.00 97.06 622 ASP A N 1
ATOM 4815 C CA . ASP A 1 622 ? 20.615 -23.208 -25.596 1.00 97.06 622 ASP A CA 1
ATOM 4816 C C . ASP A 1 622 ? 19.849 -23.541 -26.883 1.00 97.06 622 ASP A C 1
ATOM 4818 O O . ASP A 1 622 ? 20.328 -24.316 -27.717 1.00 97.06 622 ASP A O 1
ATOM 4822 N N . SER A 1 623 ? 18.705 -22.881 -27.109 1.00 96.44 623 SER A N 1
ATOM 4823 C CA . SER A 1 623 ? 17.968 -22.992 -28.371 1.00 96.44 623 SER A CA 1
ATOM 4824 C C . SER A 1 623 ? 18.784 -22.494 -29.573 1.00 96.44 623 SER A C 1
ATOM 4826 O O . SER A 1 623 ? 18.770 -23.131 -30.628 1.00 96.44 623 SER A O 1
ATOM 4828 N N . LEU A 1 624 ? 19.559 -21.415 -29.409 1.00 96.25 624 LEU A N 1
ATOM 4829 C CA . LEU A 1 624 ? 20.423 -20.857 -30.454 1.00 96.25 624 LEU A CA 1
ATOM 4830 C C . LEU A 1 624 ? 21.637 -21.747 -30.735 1.00 96.25 624 LEU A C 1
ATOM 4832 O O . LEU A 1 624 ? 21.999 -21.932 -31.898 1.00 96.25 624 LEU A O 1
ATOM 4836 N N . ILE A 1 625 ? 22.237 -22.341 -29.697 1.00 95.62 625 ILE A N 1
ATOM 4837 C CA . ILE A 1 625 ? 23.319 -23.327 -29.847 1.00 95.62 625 ILE A CA 1
ATOM 4838 C C . ILE A 1 625 ? 22.830 -24.509 -30.683 1.00 95.62 625 ILE A C 1
ATOM 4840 O O . ILE A 1 625 ? 23.496 -24.893 -31.647 1.00 95.62 625 ILE A O 1
ATOM 4844 N N . LYS A 1 626 ? 21.653 -25.053 -30.349 1.00 94.38 626 LYS A N 1
ATOM 4845 C CA . LYS A 1 626 ? 21.052 -26.165 -31.088 1.00 94.38 626 LYS A CA 1
ATOM 4846 C C . LYS A 1 626 ? 20.776 -25.786 -32.544 1.00 94.38 626 LYS A C 1
ATOM 4848 O O . LYS A 1 626 ? 21.219 -26.490 -33.445 1.00 94.38 626 LYS A O 1
ATOM 4853 N N . LEU A 1 627 ? 20.134 -24.640 -32.779 1.00 92.62 627 LEU A N 1
ATOM 4854 C CA . LEU A 1 627 ? 19.827 -24.160 -34.128 1.00 92.62 627 LEU A CA 1
ATOM 4855 C C . LEU A 1 627 ? 21.099 -24.007 -34.979 1.00 92.62 627 LEU A C 1
ATOM 4857 O O . LEU A 1 627 ? 21.142 -24.447 -36.120 1.00 92.62 627 LEU A O 1
ATOM 4861 N N . LYS A 1 628 ? 22.175 -23.453 -34.409 1.00 89.81 628 LYS A N 1
ATOM 4862 C CA . LYS A 1 628 ? 23.467 -23.300 -35.095 1.00 89.81 628 LYS A CA 1
ATOM 4863 C C . LYS A 1 628 ? 24.145 -24.638 -35.405 1.00 89.81 628 LYS A C 1
ATOM 4865 O O . LYS A 1 628 ? 24.856 -24.734 -36.403 1.00 89.81 628 LYS A O 1
ATOM 4870 N N . GLN A 1 629 ? 23.974 -25.651 -34.556 1.00 90.62 629 GLN A N 1
ATOM 4871 C CA . GLN A 1 629 ? 24.471 -27.006 -34.820 1.00 90.62 629 GLN A CA 1
ATOM 4872 C C . GLN A 1 629 ? 23.681 -27.684 -35.942 1.00 90.62 629 GLN A C 1
ATOM 4874 O O . GLN A 1 629 ? 24.287 -28.345 -36.783 1.00 90.62 629 GLN A O 1
ATOM 4879 N N . ASP A 1 630 ? 22.365 -27.484 -35.974 1.00 87.88 630 ASP A N 1
ATOM 4880 C CA . ASP A 1 630 ? 21.485 -28.057 -36.991 1.00 87.88 630 ASP A CA 1
ATOM 4881 C C . ASP A 1 630 ? 21.698 -27.398 -38.367 1.00 87.88 630 ASP A C 1
ATOM 4883 O O . ASP A 1 630 ? 21.726 -28.109 -39.359 1.00 87.88 630 ASP A O 1
ATOM 4887 N N . THR A 1 631 ? 21.974 -26.088 -38.444 1.00 81.44 631 THR A N 1
ATOM 4888 C CA . THR A 1 631 ? 22.305 -25.391 -39.712 1.00 81.44 631 THR A CA 1
ATOM 4889 C C . THR A 1 631 ? 23.699 -25.740 -40.262 1.00 81.44 631 THR A C 1
ATOM 4891 O O . THR A 1 631 ? 24.020 -25.413 -41.403 1.00 81.44 631 THR A O 1
ATOM 4894 N N . LYS A 1 632 ? 24.568 -26.360 -39.450 1.00 71.75 632 LYS A N 1
ATOM 4895 C CA . LYS A 1 632 ? 25.902 -26.829 -39.872 1.00 71.75 632 LYS A CA 1
ATOM 4896 C C . LYS A 1 632 ? 25.907 -28.273 -40.386 1.00 71.75 632 LYS A C 1
ATOM 4898 O O . LYS A 1 632 ? 26.931 -28.694 -40.925 1.00 71.75 632 LYS A O 1
ATOM 4903 N N . LYS A 1 633 ? 24.827 -29.023 -40.160 1.00 53.72 633 LYS A N 1
ATOM 4904 C CA . LYS A 1 633 ? 24.592 -30.350 -40.741 1.00 53.72 633 LYS A CA 1
ATOM 4905 C C . LYS A 1 633 ? 23.834 -30.200 -42.049 1.00 53.72 633 LYS A C 1
ATOM 4907 O O . LYS A 1 633 ? 24.076 -31.055 -42.927 1.00 53.72 633 LYS A O 1
#

pLDDT: mean 86.59, std 10.94, range [40.19, 98.88]